Protein AF-0000000081004314 (afdb_homodimer)

Organism: Clitoria ternatea (NCBI:txid43366)

pLDDT: mean 88.06, std 17.36, range [24.66, 98.88]

Sequence (506 aa):
MLAVFAKAIGKPPEELRLPALGSNNSKTPEEIVEKFQFLWPDSTLYNFPHGNFMALSHAGESPIHPRTIFVLDDIFCIFMGTLANIADLRHHYGLPRQATEAMIVVEAYKTLRDRAPYPPDQVVKHLDGKFAFIIFDVTTHTLFIARDREGSVELKWGMARDGSLVCSDDPTITMEGCGKASASFPAGCIFINGSGLISFDHPLHKVQAVAHEDDNGNILSVYFQVDLYTKLPSIPRTGSAANWADAAEVQGEMLAVFAKAIGKPPEELRLPALGSNNSKTPEEIVEKFQFLWPDSTLYNFPHGNFMALSHAGESPIHPRTIFVLDDIFCIFMGTLANIADLRHHYGLPRQATEAMIVVEAYKTLRDRAPYPPDQVVKHLDGKFAFIIFDVTTHTLFIARDREGSVELKWGMARDGSLVCSDDPTITMEGCGKASASFPAGCIFINGSGLISFDHPLHKVQAVAHEDDNGNILSVYFQVDLYTKLPSIPRTGSAANWADAAEVQGE

Secondary structure (DSSP, 8-state):
-EEEE-HHHH---GGGGGGGSS---PPPHHHHHHHHHHH-TT-EEEE-GGG-EEEE--TT-BTTB-EEEEEETTEEEEEEEEETTHHHHHHHTT--TT--HHHHHHHHHHHHHHSTT--THHHHHT--EEEEEEEEETTTTEEEEEE-TT--S--EEEE-TTS-EEEES-HHHHHHHHTTSEEEPPTTEEEETTTEEEESS-TTEEEEEEEEE-TTS-EEEEEEEEEEEEEPP---TT--TTTTTGGG-----/-EEEE-HHHH---GGGGGGGSS---PPPHHHHHHHHHHH-TT-EEEE-GGG-EEEE--TT-BTTB-EEEEEETTEEEEEEEEETTHHHHHHHHT--TT--HHHHHHHHHHHHHHSTT--THHHHHT--EEEEEEEEETTTTEEEEEE-TT--S--EEEE-TTS-EEEES-HHHHHHHHTTSEEEPPTTEEEETTTEEEESS-TTEEEEEEEEE-TTS-EEEEEEEEEEEEEPP---TT--TTHHHHTT-----

InterPro domains:
  IPR024286 Domain of unknown function DUF3700 [PF12481] (2-226)
  IPR024286 Domain of unknown function DUF3700 [SM01172] (2-226)
  IPR029055 Nucleophile aminohydrolases, N-terminal [G3DSA:3.60.20.10] (52-199)
  IPR029055 Nucleophile aminohydrolases, N-terminal [SSF56235] (56-177)
  IPR044828 Stem-specific protein TSJT1-like [PTHR45952] (1-245)

Foldseek 3Di:
DKWKFACVLQVDDPLLCQLCVVPWLAAAPVVLVVVVCVVAVPKDKADAPPGTIDIDHCPPADPQWHWDWDDDPQKIKIKTGAFPCVVVLCVVLVHDPPQGPRNSLVSLVVCCLVVPDDDPLVSCLPTHGAIWMWIARRVVSKIKIAGAQVNNQWKKWFAGPNGIIMMDSDVVSCCNNGNQSMDTDDHQWMQMSQAGIAHSVQRQWDKDKDFDADPVGRTRHIDIGTDPPDGHDPDPSPDTSPPSRPVPPPDPD/DKWKFACVLQVDDPVLCQLPVVPWLAAAPVVLVVVVCVVAVPKDKADAPPGTIDIDHCPPADPQWHWDWDDDPQKIKIKTGAFPCVVVLCVVLVHDPPDGPRNSLVSLVVCCLPVPDDDPLVSCLPTHGAIWMWIARRVVSKIKIAGAQVNNQWKKWFAGPNGIIMMDSDVVSCCNNGPQSMDTDDHQWMQMSQAGIAHNVQRQWDKDKDFDADPVRNTRHIDIGTDPPDGHDPDPSPDTSPPSNPPPPPDPD

Nearest PDB structures (foldseek):
  1ct9-assembly1_D  TM=7.096E-01  e=5.314E-09  Escherichia coli
  1ct9-assembly2_C  TM=7.057E-01  e=5.975E-09  Escherichia coli
  1ct9-assembly1_A  TM=6.936E-01  e=3.264E-08  Escherichia coli
  8sue-assembly1_B  TM=6.804E-01  e=6.589E-08  Homo sapiens
  6gq3-assembly2_B  TM=6.074E-01  e=1.817E-08  Homo sapiens

Structure (mmCIF, N/CA/C/O backbone):
data_AF-0000000081004314-model_v1
#
loop_
_entity.id
_entity.type
_entity.pdbx_description
1 polymer 'DUF3700 domain-containing protein'
#
loop_
_atom_site.group_PDB
_atom_site.id
_atom_site.type_symbol
_atom_site.label_atom_id
_atom_site.label_alt_id
_atom_site.label_comp_id
_atom_site.label_asym_id
_atom_site.label_entity_id
_atom_site.label_seq_id
_atom_site.pdbx_PDB_ins_code
_atom_site.Cartn_x
_atom_site.Cartn_y
_atom_site.Cartn_z
_atom_site.occupancy
_atom_site.B_iso_or_equiv
_atom_site.auth_seq_id
_atom_site.auth_comp_id
_atom_site.auth_asym_id
_atom_site.auth_atom_id
_atom_site.pdbx_PDB_model_num
ATOM 1 N N . MET A 1 1 ? -8.664 7.203 8.445 1 97.69 1 MET A N 1
ATOM 2 C CA . MET A 1 1 ? -7.238 7.066 8.141 1 97.69 1 MET A CA 1
ATOM 3 C C . MET A 1 1 ? -6.395 7.27 9.398 1 97.69 1 MET A C 1
ATOM 5 O O . MET A 1 1 ? -6.809 7.973 10.32 1 97.69 1 MET A O 1
ATOM 9 N N . LEU A 1 2 ? -5.309 6.629 9.453 1 98.69 2 LEU A N 1
ATOM 10 C CA . LEU A 1 2 ? -4.297 6.785 10.492 1 98.69 2 LEU A CA 1
ATOM 11 C C . LEU A 1 2 ? -2.896 6.832 9.891 1 98.69 2 LEU A C 1
ATOM 13 O O . LEU A 1 2 ? -2.58 6.055 8.992 1 98.69 2 LEU A O 1
ATOM 17 N N . ALA A 1 3 ? -2.146 7.723 10.352 1 98.88 3 ALA A N 1
ATOM 18 C CA . ALA A 1 3 ? -0.729 7.773 10.008 1 98.88 3 ALA A CA 1
ATOM 19 C C . ALA A 1 3 ? 0.129 8.031 11.242 1 98.88 3 ALA A C 1
ATOM 21 O O . ALA A 1 3 ? -0.197 8.891 12.062 1 98.88 3 ALA A O 1
ATOM 22 N N . VAL A 1 4 ? 1.144 7.301 11.406 1 98.88 4 VAL A N 1
ATOM 23 C CA . VAL A 1 4 ? 2.082 7.473 12.508 1 98.88 4 VAL A CA 1
ATOM 24 C C . VAL A 1 4 ? 3.514 7.438 11.977 1 98.88 4 VAL A C 1
ATOM 26 O O . VAL A 1 4 ? 3.908 6.492 11.297 1 98.88 4 VAL A O 1
ATOM 29 N N . PHE A 1 5 ? 4.215 8.414 12.312 1 98.88 5 PHE A N 1
ATOM 30 C CA . PHE A 1 5 ? 5.602 8.508 11.875 1 98.88 5 PHE A CA 1
ATOM 31 C C . PHE A 1 5 ? 6.52 8.781 13.062 1 98.88 5 PHE A C 1
ATOM 33 O O . PHE A 1 5 ? 6.242 9.656 13.883 1 98.88 5 PHE A O 1
ATOM 40 N N . ALA A 1 6 ? 7.559 8.062 13.094 1 98.56 6 ALA A N 1
ATOM 41 C CA . ALA A 1 6 ? 8.547 8.266 14.148 1 98.56 6 ALA A CA 1
ATOM 42 C C . ALA A 1 6 ? 9.008 9.719 14.195 1 98.56 6 ALA A C 1
ATOM 44 O O . ALA A 1 6 ? 9.008 10.414 13.18 1 98.56 6 ALA A O 1
ATOM 45 N N . LYS A 1 7 ? 9.453 10.094 15.375 1 97.69 7 LYS A N 1
ATOM 46 C CA . LYS A 1 7 ? 9.812 11.484 15.609 1 97.69 7 LYS A CA 1
ATOM 47 C C . LYS A 1 7 ? 10.852 11.961 14.594 1 97.69 7 LYS A C 1
ATOM 49 O O . LYS A 1 7 ? 10.781 13.086 14.102 1 97.69 7 LYS A O 1
ATOM 54 N N . ALA A 1 8 ? 11.766 11.164 14.234 1 97.06 8 ALA A N 1
ATOM 55 C CA . ALA A 1 8 ? 12.844 11.508 13.32 1 97.06 8 ALA A CA 1
ATOM 56 C C . ALA A 1 8 ? 12.305 11.789 11.914 1 97.06 8 ALA A C 1
ATOM 58 O O . ALA A 1 8 ? 12.883 12.586 11.172 1 97.06 8 ALA A O 1
ATOM 59 N N . ILE A 1 9 ? 11.219 11.164 11.562 1 97.81 9 ILE A N 1
ATOM 60 C CA . ILE A 1 9 ? 10.641 11.312 10.227 1 97.81 9 ILE A CA 1
ATOM 61 C C . ILE A 1 9 ? 9.484 12.305 10.273 1 97.81 9 ILE A C 1
ATOM 63 O O . ILE A 1 9 ? 9.414 13.219 9.453 1 97.81 9 ILE A O 1
ATOM 67 N N . GLY A 1 10 ? 8.625 12.109 11.242 1 98.06 10 GLY A N 1
ATOM 68 C CA . GLY A 1 10 ? 7.441 12.953 11.344 1 98.06 10 GLY A CA 1
ATOM 69 C C . GLY A 1 10 ? 7.758 14.391 11.695 1 98.06 10 GLY A C 1
ATOM 70 O O . GLY A 1 10 ? 7.07 15.312 11.242 1 98.06 10 GLY A O 1
ATOM 71 N N . LYS A 1 11 ? 8.734 14.602 12.594 1 97.56 11 LYS A N 1
ATOM 72 C CA . LYS A 1 11 ? 9.18 15.914 13.05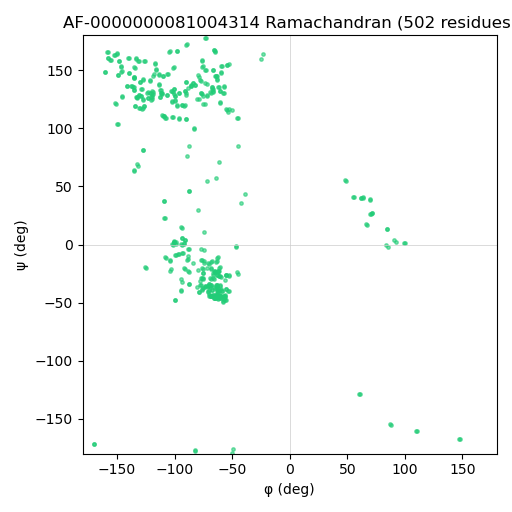5 1 97.56 11 LYS A CA 1
ATOM 73 C C . LYS A 1 11 ? 7.992 16.781 13.453 1 97.56 11 LYS A C 1
ATOM 75 O O . LYS A 1 11 ? 7.84 17.906 12.953 1 97.56 11 LYS A O 1
ATOM 80 N N . PRO A 1 12 ? 7.184 16.281 14.32 1 97.19 12 PRO A N 1
ATOM 81 C CA . PRO A 1 12 ? 6.027 17.062 14.742 1 97.19 12 PRO A CA 1
ATOM 82 C C . PRO A 1 12 ? 6.422 18.406 15.383 1 97.19 12 PRO A C 1
ATOM 84 O O . PRO A 1 12 ? 7.488 18.5 15.992 1 97.19 12 PRO A O 1
ATOM 87 N N . PRO A 1 13 ? 5.562 19.469 15.211 1 95.69 13 PRO A N 1
ATOM 88 C CA . PRO A 1 13 ? 5.816 20.688 15.969 1 95.69 13 PRO A CA 1
ATOM 89 C C . PRO A 1 13 ? 5.844 20.453 17.484 1 95.69 13 PRO A C 1
ATOM 91 O O . PRO A 1 13 ? 4.93 19.828 18.031 1 95.69 13 PRO A O 1
ATOM 94 N N . GLU A 1 14 ? 6.746 21 18.125 1 94.19 14 GLU A N 1
ATOM 95 C CA . GLU A 1 14 ? 6.934 20.781 19.547 1 94.19 14 GLU A CA 1
ATOM 96 C C . GLU A 1 14 ? 5.77 21.344 20.344 1 94.19 14 GLU A C 1
ATOM 98 O O . GLU A 1 14 ? 5.469 20.875 21.453 1 94.19 14 GLU A O 1
ATOM 103 N N . GLU A 1 15 ? 5.152 22.297 19.797 1 94.62 15 GLU A N 1
ATOM 104 C CA . GLU A 1 15 ? 4.043 22.953 20.469 1 94.62 15 GLU A CA 1
ATOM 105 C C . GLU A 1 15 ? 2.9 21.984 20.75 1 94.62 15 GLU A C 1
ATOM 107 O O . GLU A 1 15 ? 2.084 22.219 21.641 1 94.62 15 GLU A O 1
ATOM 112 N N . LEU A 1 16 ? 2.861 20.906 19.984 1 94.62 16 LEU A N 1
ATOM 113 C CA . LEU A 1 16 ? 1.811 19.906 20.172 1 94.62 16 LEU A CA 1
ATOM 114 C C . LEU A 1 16 ? 1.908 19.281 21.562 1 94.62 16 LEU A C 1
ATOM 116 O O . LEU A 1 16 ? 0.913 18.781 22.094 1 94.62 16 LEU A O 1
ATOM 120 N N . ARG A 1 17 ? 3.004 19.297 22.172 1 92.94 17 ARG A N 1
ATOM 121 C CA . ARG A 1 17 ? 3.242 18.609 23.453 1 92.94 17 ARG A CA 1
ATOM 122 C C . ARG A 1 17 ? 2.893 19.5 24.625 1 92.94 17 ARG A C 1
ATOM 124 O O . ARG A 1 17 ? 2.822 19.047 25.766 1 92.94 17 ARG A O 1
ATOM 131 N N . LEU A 1 18 ? 2.689 20.719 24.453 1 89.31 18 LEU A N 1
ATOM 132 C CA . LEU A 1 18 ? 2.576 21.719 25.5 1 89.31 18 LEU A CA 1
ATOM 133 C C . LEU A 1 18 ? 1.47 21.359 26.484 1 89.31 18 LEU A C 1
ATOM 135 O O . LEU A 1 18 ? 1.68 21.391 27.703 1 89.31 18 LEU A O 1
ATOM 139 N N . PRO A 1 19 ? 0.387 20.953 25.969 1 89.44 19 PRO A N 1
ATOM 140 C CA . PRO A 1 19 ? -0.683 20.625 26.922 1 89.44 19 PRO A CA 1
ATOM 141 C C . PRO A 1 19 ? -0.386 19.375 27.734 1 89.44 19 PRO A C 1
ATOM 143 O O . PRO A 1 19 ? -1.015 19.141 28.781 1 89.44 19 PRO A O 1
ATOM 146 N N . ALA A 1 20 ? 0.512 18.609 27.297 1 88 20 ALA A N 1
ATOM 147 C CA . ALA A 1 20 ? 0.774 17.312 27.922 1 88 20 ALA A CA 1
ATOM 148 C C . ALA A 1 20 ? 1.987 17.391 28.844 1 88 20 ALA A C 1
ATOM 150 O O . ALA A 1 20 ? 2.412 16.391 29.422 1 88 20 ALA A O 1
ATOM 151 N N . LEU A 1 21 ? 2.639 18.469 29.047 1 81.56 21 LEU A N 1
ATOM 152 C CA . LEU A 1 21 ? 3.846 18.625 29.844 1 81.56 21 LEU A CA 1
ATOM 153 C C . LEU A 1 21 ? 3.582 18.25 31.297 1 81.56 21 LEU A C 1
ATOM 155 O O . LEU A 1 21 ? 4.465 17.719 31.984 1 81.56 21 LEU A O 1
ATOM 159 N N . GLY A 1 22 ? 2.436 18.359 31.781 1 74.94 22 GLY A N 1
ATOM 160 C CA . GLY A 1 22 ? 2.158 18.016 33.156 1 74.94 22 GLY A CA 1
ATOM 161 C C . GLY A 1 22 ? 1.649 16.594 33.344 1 74.94 22 GLY A C 1
ATOM 162 O O . GLY A 1 22 ? 1.821 16 34.406 1 74.94 22 GLY A O 1
ATOM 163 N N . SER A 1 23 ? 1 16.031 32.469 1 77 23 SER A N 1
ATOM 164 C CA . SER A 1 23 ? 0.418 14.695 32.5 1 77 23 SER A CA 1
ATOM 165 C C . SER A 1 23 ? 0.343 14.086 31.109 1 77 23 SER A C 1
ATOM 167 O O . SER A 1 23 ? -0.5 14.484 30.312 1 77 23 SER A O 1
ATOM 169 N N . ASN A 1 24 ? 1.273 13.203 30.938 1 76.94 24 ASN A N 1
ATOM 170 C CA . ASN A 1 24 ? 1.283 12.586 29.609 1 76.94 24 ASN A CA 1
ATOM 171 C C . ASN A 1 24 ? 0.534 11.258 29.609 1 76.94 24 ASN A C 1
ATOM 173 O O . ASN A 1 24 ? 1.008 10.273 30.172 1 76.94 24 ASN A O 1
ATOM 177 N N . ASN A 1 25 ? -0.575 11.242 29.016 1 88.38 25 ASN A N 1
ATOM 178 C CA . ASN A 1 25 ? -1.392 10.039 28.906 1 88.38 25 ASN A CA 1
ATOM 179 C C . ASN A 1 25 ? -1.414 9.492 27.484 1 88.38 25 ASN A C 1
ATOM 181 O O . ASN A 1 25 ? -2.32 8.742 27.109 1 88.38 25 ASN A O 1
ATOM 185 N N . SER A 1 26 ? -0.395 9.875 26.781 1 93.31 26 SER A N 1
ATOM 186 C CA . SER A 1 26 ? -0.31 9.406 25.406 1 93.31 26 SER A CA 1
ATOM 187 C C . SER A 1 26 ? 0.067 7.93 25.344 1 93.31 26 SER A C 1
ATOM 189 O O . SER A 1 26 ? 0.735 7.418 26.25 1 93.31 26 SER A O 1
ATOM 191 N N . LYS A 1 27 ? -0.383 7.285 24.344 1 97.44 27 LYS A N 1
ATOM 192 C CA . LYS A 1 27 ? -0.091 5.875 24.125 1 97.44 27 LYS A CA 1
ATOM 193 C C . LYS A 1 27 ? 1.064 5.707 23.141 1 97.44 27 LYS A C 1
ATOM 195 O O . LYS A 1 27 ? 1.511 6.68 22.516 1 97.44 27 LYS A O 1
ATOM 200 N N . THR A 1 28 ? 1.546 4.488 23.125 1 97.62 28 THR A N 1
ATOM 201 C CA . THR A 1 28 ? 2.592 4.176 22.156 1 97.62 28 THR A CA 1
ATOM 202 C C . THR A 1 28 ? 2.004 4.012 20.766 1 97.62 28 THR A C 1
ATOM 204 O O . THR A 1 28 ? 0.808 3.758 20.609 1 97.62 28 THR A O 1
ATOM 207 N N . PRO A 1 29 ? 2.834 4.172 19.734 1 98.12 29 PRO A N 1
ATOM 208 C CA . PRO A 1 29 ? 2.354 3.936 18.359 1 98.12 29 PRO A CA 1
ATOM 209 C C . PRO A 1 29 ? 1.693 2.57 18.203 1 98.12 29 PRO A C 1
ATOM 211 O O . PRO A 1 29 ? 0.667 2.453 17.531 1 98.12 29 PRO A O 1
ATOM 214 N N . GLU A 1 30 ? 2.248 1.557 18.812 1 97.12 30 GLU A N 1
ATOM 215 C CA . GLU A 1 30 ? 1.708 0.203 18.734 1 97.12 30 GLU A CA 1
ATOM 216 C C . GLU A 1 30 ? 0.313 0.127 19.344 1 97.12 30 GLU A C 1
ATOM 218 O O . GLU A 1 30 ? -0.584 -0.505 18.781 1 97.12 30 GLU A O 1
ATOM 223 N N . GLU A 1 31 ? 0.199 0.75 20.438 1 98.06 31 GLU A N 1
ATOM 224 C CA . GLU A 1 31 ? -1.105 0.771 21.094 1 98.06 31 GLU A CA 1
ATOM 225 C C . GLU A 1 31 ? -2.133 1.526 20.25 1 98.06 31 GLU A C 1
ATOM 227 O O . GLU A 1 31 ? -3.305 1.148 20.203 1 98.06 31 GLU A O 1
ATOM 232 N N . ILE A 1 32 ? -1.694 2.566 19.625 1 98.44 32 ILE A N 1
ATOM 233 C CA . ILE A 1 32 ? -2.584 3.408 18.828 1 98.44 32 ILE A CA 1
ATOM 234 C C . ILE A 1 32 ? -3.078 2.633 17.609 1 98.44 32 ILE A C 1
ATOM 236 O O . ILE A 1 32 ? -4.273 2.635 17.312 1 98.44 32 ILE A O 1
ATOM 240 N N . VAL A 1 33 ? -2.189 1.948 16.969 1 98.12 33 VAL A N 1
ATOM 241 C CA . VAL A 1 33 ? -2.59 1.202 15.781 1 98.12 33 VAL A CA 1
ATOM 242 C C . VAL A 1 33 ? -3.459 0.013 16.188 1 98.12 33 VAL A C 1
ATOM 244 O O . VAL A 1 33 ? -4.391 -0.356 15.469 1 98.12 33 VAL A O 1
ATOM 247 N N . GLU A 1 34 ? -3.189 -0.562 17.297 1 97.19 34 GLU A N 1
ATOM 248 C CA . GLU A 1 34 ? -4.031 -1.646 17.797 1 97.19 34 GLU A CA 1
ATOM 249 C C . GLU A 1 34 ? -5.465 -1.171 18.031 1 97.19 34 GLU A C 1
ATOM 251 O O . GLU A 1 34 ? -6.418 -1.873 17.688 1 97.19 34 GLU A O 1
ATOM 256 N N . LYS A 1 35 ? -5.551 -0.093 18.625 1 97.19 35 LYS A N 1
ATOM 257 C CA . LYS A 1 35 ? -6.875 0.482 18.844 1 97.19 35 LYS A CA 1
ATOM 258 C C . LYS A 1 35 ? -7.578 0.762 17.531 1 97.19 35 LYS A C 1
ATOM 260 O O . LYS A 1 35 ? -8.773 0.487 17.375 1 97.19 35 LYS A O 1
ATOM 265 N N . PHE A 1 36 ? -6.883 1.33 16.578 1 97.81 36 PHE A N 1
ATOM 266 C CA . PHE A 1 36 ? -7.438 1.619 15.258 1 97.81 36 PHE A CA 1
ATOM 267 C C . PHE A 1 36 ? -7.961 0.347 14.602 1 97.81 36 PHE A C 1
ATOM 269 O O . PHE A 1 36 ? -9.078 0.323 14.086 1 97.81 36 PHE A O 1
ATOM 276 N N . GLN A 1 37 ? -7.18 -0.677 14.648 1 96.75 37 GLN A N 1
ATOM 277 C CA . GLN A 1 37 ? -7.551 -1.942 14.023 1 96.75 37 GLN A CA 1
ATOM 278 C C . GLN A 1 37 ? -8.703 -2.607 14.766 1 96.75 37 GLN A C 1
ATOM 280 O O . GLN A 1 37 ? -9.484 -3.357 14.18 1 96.75 37 GLN A O 1
ATOM 285 N N . PHE A 1 38 ? -8.766 -2.344 16.031 1 95.88 38 PHE A N 1
ATOM 286 C CA . PHE A 1 38 ? -9.891 -2.846 16.812 1 95.88 38 PHE A CA 1
ATOM 287 C C . PHE A 1 38 ? -11.188 -2.186 16.359 1 95.88 38 PHE A C 1
ATOM 289 O O . PHE A 1 38 ? -12.203 -2.861 16.188 1 95.88 38 PHE A O 1
ATOM 296 N N . LEU A 1 39 ? -11.148 -0.934 16.203 1 95.5 39 LEU A N 1
ATOM 297 C CA . LEU A 1 39 ? -12.328 -0.177 15.805 1 95.5 39 LEU A CA 1
ATOM 298 C C . LEU A 1 39 ? -12.688 -0.461 14.352 1 95.5 39 LEU A C 1
ATOM 300 O O . LEU A 1 39 ? -13.867 -0.486 13.992 1 95.5 39 LEU A O 1
ATOM 304 N N . TRP A 1 40 ? -11.617 -0.645 13.562 1 96.06 40 TRP A N 1
ATOM 305 C CA . TRP A 1 40 ? -11.805 -0.864 12.133 1 96.06 40 TRP A CA 1
ATOM 306 C C . TRP A 1 40 ? -11.078 -2.127 11.672 1 96.06 40 TRP A C 1
ATOM 308 O O . TRP A 1 40 ? -10.055 -2.051 10.984 1 96.06 40 TRP A O 1
ATOM 318 N N . PRO A 1 41 ? -11.672 -3.234 11.875 1 95.19 41 PRO A N 1
ATOM 319 C CA . PRO A 1 41 ? -10.984 -4.504 11.633 1 95.19 41 PRO A CA 1
ATOM 320 C C . PRO A 1 41 ? -10.719 -4.758 10.148 1 95.19 41 PRO A C 1
ATOM 322 O O . PRO A 1 41 ? -9.836 -5.543 9.805 1 95.19 41 PRO A O 1
ATOM 325 N N . ASP A 1 42 ? -11.438 -4.117 9.266 1 95.69 42 ASP A N 1
ATOM 326 C CA . ASP A 1 42 ? -11.266 -4.355 7.832 1 95.69 42 ASP A CA 1
ATOM 327 C C . ASP A 1 42 ? -10.289 -3.359 7.219 1 95.69 42 ASP A C 1
ATOM 329 O O . ASP A 1 42 ? -10.188 -3.25 5.996 1 95.69 42 ASP A O 1
ATOM 333 N N . SER A 1 43 ? -9.531 -2.654 8.047 1 97.38 43 SER A N 1
ATOM 334 C CA . SER A 1 43 ? -8.586 -1.651 7.555 1 97.38 43 SER A CA 1
ATOM 335 C C . SER A 1 43 ? -7.348 -2.303 6.953 1 97.38 43 SER A C 1
ATOM 337 O O . SER A 1 43 ? -7.047 -3.463 7.242 1 97.38 43 SER A O 1
ATOM 339 N N . THR A 1 44 ? -6.758 -1.631 6.078 1 98.31 44 THR A N 1
ATOM 340 C CA . THR A 1 44 ? -5.461 -2.012 5.531 1 98.31 44 THR A CA 1
ATOM 341 C C . THR A 1 44 ? -4.344 -1.197 6.18 1 98.31 44 THR A C 1
ATOM 343 O O . THR A 1 44 ? -4.469 0.019 6.34 1 98.31 44 THR A O 1
ATOM 346 N N . LEU A 1 45 ? -3.297 -1.87 6.574 1 98.5 45 LEU A N 1
ATOM 347 C CA . LEU A 1 45 ? -2.152 -1.229 7.211 1 98.5 45 LEU A CA 1
ATOM 348 C C . LEU A 1 45 ? -0.925 -1.283 6.309 1 98.5 45 LEU A C 1
ATOM 350 O O . LEU A 1 45 ? -0.603 -2.338 5.754 1 98.5 45 LEU A O 1
ATOM 354 N N . TYR A 1 46 ? -0.294 -0.162 6.137 1 98.69 46 TYR A N 1
ATOM 355 C CA . TYR A 1 46 ? 0.939 -0.011 5.371 1 98.69 46 TYR A CA 1
ATOM 356 C C . TYR A 1 46 ? 2.121 0.264 6.289 1 98.69 46 TYR A C 1
ATOM 358 O O . TYR A 1 46 ? 2.266 1.372 6.812 1 98.69 46 TYR A O 1
ATOM 366 N N . ASN A 1 47 ? 2.998 -0.667 6.406 1 98.44 47 ASN A N 1
ATOM 367 C CA . ASN A 1 47 ? 4.133 -0.535 7.312 1 98.44 47 ASN A CA 1
ATOM 368 C C . ASN A 1 47 ? 5.414 -0.185 6.555 1 98.44 47 ASN A C 1
ATOM 370 O O . ASN A 1 47 ? 5.824 -0.913 5.648 1 98.44 47 ASN A O 1
ATOM 374 N N . PHE A 1 48 ? 5.977 0.861 6.926 1 98.25 48 PHE A N 1
ATOM 375 C CA . PHE A 1 48 ? 7.234 1.324 6.359 1 98.25 48 PHE A CA 1
ATOM 376 C C . PHE A 1 48 ? 8.391 1.061 7.316 1 98.25 48 PHE A C 1
ATOM 378 O O . PHE A 1 48 ? 8.172 0.714 8.477 1 98.25 48 PHE A O 1
ATOM 385 N N . PRO A 1 49 ? 9.586 1.176 6.805 1 95.12 49 PRO A N 1
ATOM 386 C CA . PRO A 1 49 ? 10.727 1.003 7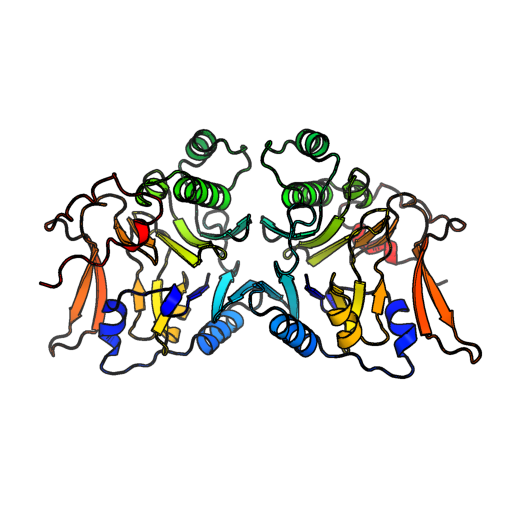.711 1 95.12 49 PRO A CA 1
ATOM 387 C C . PRO A 1 49 ? 10.727 2.014 8.852 1 95.12 49 PRO A C 1
ATOM 389 O O . PRO A 1 49 ? 10.102 3.072 8.75 1 95.12 49 PRO A O 1
ATOM 392 N N . HIS A 1 50 ? 11.344 1.625 9.961 1 93.31 50 HIS A N 1
ATOM 393 C CA . HIS A 1 50 ? 11.656 2.486 11.094 1 93.31 50 HIS A CA 1
ATOM 394 C C . HIS A 1 50 ? 10.398 2.855 11.867 1 93.31 50 HIS A C 1
ATOM 396 O O . HIS A 1 50 ? 10.273 3.979 12.367 1 93.31 50 HIS A O 1
ATOM 402 N N . GLY A 1 51 ? 9.445 2.047 11.812 1 94.06 51 GLY A N 1
ATOM 403 C CA . GLY A 1 51 ? 8.289 2.188 12.68 1 94.06 51 GLY A CA 1
ATOM 404 C C . GLY A 1 51 ? 7.25 3.15 12.133 1 94.06 51 GLY A C 1
ATOM 405 O O . GLY A 1 51 ? 6.367 3.6 12.867 1 94.06 51 GLY A O 1
ATOM 406 N N . ASN A 1 52 ? 7.328 3.527 10.906 1 98.19 52 ASN A N 1
ATOM 407 C CA . ASN A 1 52 ? 6.348 4.395 10.266 1 98.19 52 ASN A CA 1
ATOM 408 C C . ASN A 1 52 ? 5.227 3.592 9.609 1 98.19 52 ASN A C 1
ATOM 410 O O . ASN A 1 52 ? 5.477 2.533 9.031 1 98.19 52 ASN A O 1
ATOM 414 N N . PHE A 1 53 ? 4.004 4.086 9.742 1 98.56 53 PHE A N 1
ATOM 415 C CA . PHE A 1 53 ? 2.939 3.35 9.07 1 98.56 53 PHE A CA 1
ATOM 416 C C . PHE A 1 53 ? 1.754 4.262 8.773 1 98.56 53 PHE A C 1
ATOM 418 O O . PHE A 1 53 ? 1.626 5.336 9.367 1 98.56 53 PHE A O 1
ATOM 425 N N . MET A 1 54 ? 0.98 3.896 7.867 1 98.81 54 MET A N 1
ATOM 426 C CA . MET A 1 54 ? -0.321 4.457 7.512 1 98.81 54 MET A CA 1
ATOM 427 C C . MET A 1 54 ? -1.396 3.375 7.504 1 98.81 54 MET A C 1
ATOM 429 O O . MET A 1 54 ? -1.088 2.188 7.383 1 98.81 54 MET A O 1
ATOM 433 N N . ALA A 1 55 ? -2.59 3.793 7.652 1 98.69 55 ALA A N 1
ATOM 434 C CA . ALA A 1 55 ? -3.709 2.854 7.617 1 98.69 55 ALA A CA 1
ATOM 435 C C . ALA A 1 55 ? -4.965 3.516 7.059 1 98.69 55 ALA A C 1
ATOM 437 O O . ALA A 1 55 ? -5.191 4.711 7.273 1 98.69 55 ALA A O 1
ATOM 438 N N . LEU A 1 56 ? -5.73 2.717 6.363 1 98.44 56 LEU A N 1
ATOM 439 C CA . LEU A 1 56 ? -6.969 3.229 5.781 1 98.44 56 LEU A CA 1
ATOM 440 C C . LEU A 1 56 ? -8.133 2.281 6.059 1 98.44 56 LEU A C 1
ATOM 442 O O . LEU A 1 56 ? -8.016 1.072 5.844 1 98.44 56 LEU A O 1
ATOM 446 N N . SER A 1 57 ? -9.164 2.793 6.605 1 97.38 57 SER A N 1
ATOM 447 C CA . SER A 1 57 ? -10.461 2.139 6.707 1 97.38 57 SER A CA 1
ATOM 448 C C . SER A 1 57 ? -11.492 2.814 5.812 1 97.38 57 SER A C 1
ATOM 450 O O . SER A 1 57 ? -11.5 4.039 5.684 1 97.38 57 SER A O 1
ATOM 452 N N . HIS A 1 58 ? -12.367 2.027 5.262 1 96.25 58 HIS A N 1
ATOM 453 C CA . HIS A 1 58 ? -13.43 2.59 4.43 1 96.25 58 HIS A CA 1
ATOM 454 C C . HIS A 1 58 ? -14.695 2.844 5.242 1 96.25 58 HIS A C 1
ATOM 456 O O . HIS A 1 58 ? -15.742 3.172 4.68 1 96.25 58 HIS A O 1
ATOM 462 N N . ALA A 1 59 ? -14.531 2.627 6.469 1 92.69 59 ALA A N 1
ATOM 463 C CA . ALA A 1 59 ? -15.672 2.938 7.328 1 92.69 59 ALA A CA 1
ATOM 464 C C . ALA A 1 59 ? -16.094 4.398 7.176 1 92.69 59 ALA A C 1
ATOM 466 O O . ALA A 1 59 ? -15.242 5.297 7.215 1 92.69 59 ALA A O 1
ATOM 467 N N . GLY A 1 60 ? -17.359 4.672 6.965 1 89.44 60 GLY A N 1
ATOM 468 C CA . GLY A 1 60 ? -17.891 6.023 6.84 1 89.44 60 GLY A CA 1
ATOM 469 C C . GLY A 1 60 ? -17.75 6.586 5.438 1 89.44 60 GLY A C 1
ATOM 470 O O . GLY A 1 60 ? -18.141 7.73 5.184 1 89.44 60 GLY A O 1
ATOM 471 N N . GLU A 1 61 ? -17.188 5.82 4.594 1 92.81 61 GLU A N 1
ATOM 472 C CA . GLU A 1 61 ? -17.047 6.254 3.207 1 92.81 61 GLU A CA 1
ATOM 473 C C . GLU A 1 61 ? -18.406 6.453 2.549 1 92.81 61 GLU A C 1
ATOM 475 O O . GLU A 1 61 ? -19.359 5.711 2.828 1 92.81 61 GLU A O 1
ATOM 480 N N . SER A 1 62 ? -18.516 7.441 1.746 1 90.06 62 SER A N 1
ATOM 481 C CA . SER A 1 62 ? -19.703 7.746 0.941 1 90.06 62 SER A CA 1
ATOM 482 C C . SER A 1 62 ? -19.312 8.445 -0.358 1 90.06 62 SER A C 1
ATOM 484 O O . SER A 1 62 ? -18.156 8.852 -0.533 1 90.06 62 SER A O 1
ATOM 486 N N . PRO A 1 63 ? -20.234 8.477 -1.275 1 87.31 63 PRO A N 1
ATOM 487 C CA . PRO A 1 63 ? -19.922 9.164 -2.531 1 87.31 63 PRO A CA 1
ATOM 488 C C . PRO A 1 63 ? -19.469 10.602 -2.318 1 87.31 63 PRO A C 1
ATOM 490 O O . PRO A 1 63 ? -18.672 11.125 -3.107 1 87.31 63 PRO A O 1
ATOM 493 N N . ILE A 1 64 ? -19.875 11.25 -1.24 1 87.5 64 ILE A N 1
ATOM 494 C CA . ILE A 1 64 ? -19.516 12.641 -1 1 87.5 64 ILE A CA 1
ATOM 495 C C . ILE A 1 64 ? -18.312 12.711 -0.068 1 87.5 64 ILE A C 1
ATOM 497 O O . ILE A 1 64 ? -17.75 13.781 0.148 1 87.5 64 ILE A O 1
ATOM 501 N N . HIS A 1 65 ? -17.984 11.578 0.437 1 92.31 65 HIS A N 1
ATOM 502 C CA . HIS A 1 65 ? -16.797 11.492 1.29 1 92.31 65 HIS A CA 1
ATOM 503 C C . HIS A 1 65 ? -15.953 10.273 0.936 1 92.31 65 HIS A C 1
ATOM 505 O O . HIS A 1 65 ? -15.789 9.367 1.755 1 92.31 65 HIS A O 1
ATOM 511 N N . PRO A 1 66 ? -15.484 10.359 -0.252 1 95.56 66 PRO A N 1
ATOM 512 C CA . PRO A 1 66 ? -14.68 9.211 -0.675 1 95.56 66 PRO A CA 1
ATOM 513 C C . PRO A 1 66 ? -13.375 9.078 0.112 1 95.56 66 PRO A C 1
ATOM 515 O O . PRO A 1 66 ? -12.859 10.078 0.619 1 95.56 66 PRO A O 1
ATOM 518 N N . ARG A 1 67 ? -12.875 7.91 0.285 1 97.38 67 ARG A N 1
ATOM 519 C CA . ARG A 1 67 ? -11.609 7.547 0.914 1 97.38 67 ARG A CA 1
ATOM 520 C C . ARG A 1 67 ? -10.773 6.676 -0.012 1 97.38 67 ARG A C 1
ATO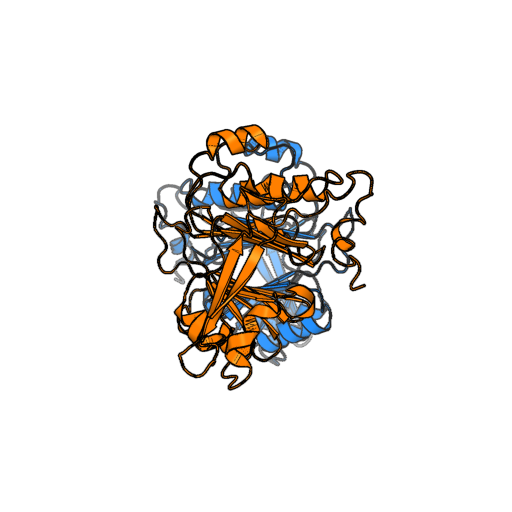M 522 O O . ARG A 1 67 ? -11.188 5.582 -0.397 1 97.38 67 ARG A O 1
ATOM 529 N N . THR A 1 68 ? -9.617 7.176 -0.355 1 96.69 68 THR A N 1
ATOM 530 C CA . THR A 1 68 ? -8.891 6.48 -1.406 1 96.69 68 THR A CA 1
ATOM 531 C C . THR A 1 68 ? -7.418 6.324 -1.03 1 96.69 68 THR A C 1
ATOM 533 O O . THR A 1 68 ? -6.844 7.191 -0.368 1 96.69 68 THR A O 1
ATOM 536 N N . ILE A 1 69 ? -6.844 5.188 -1.421 1 97.94 69 ILE A N 1
ATOM 537 C CA . ILE A 1 69 ? -5.406 4.957 -1.374 1 97.94 69 ILE A CA 1
ATOM 538 C C . ILE A 1 69 ? -4.848 4.883 -2.793 1 97.94 69 ILE A C 1
ATOM 540 O O . ILE A 1 69 ? -5.48 4.316 -3.688 1 97.94 69 ILE A O 1
ATOM 544 N N . PHE A 1 70 ? -3.846 5.602 -3.021 1 98.56 70 PHE A N 1
ATOM 545 C CA . PHE A 1 70 ? -3.109 5.531 -4.281 1 98.56 70 PHE A CA 1
ATOM 546 C C . PHE A 1 70 ? -1.612 5.406 -4.027 1 98.56 70 PHE A C 1
ATOM 548 O O . PHE A 1 70 ? -1.053 6.137 -3.207 1 98.56 70 PHE A O 1
ATOM 555 N N . VAL A 1 71 ? -0.966 4.402 -4.66 1 98.56 71 VAL A N 1
ATOM 556 C CA . VAL A 1 71 ? 0.473 4.215 -4.512 1 98.56 71 VAL A CA 1
ATOM 557 C C . VAL A 1 71 ? 1.124 4.102 -5.887 1 98.56 71 VAL A C 1
ATOM 559 O O . VAL A 1 71 ? 0.71 3.279 -6.711 1 98.56 71 VAL A O 1
ATOM 562 N N . LEU A 1 72 ? 2.117 4.879 -6.117 1 97 72 LEU A N 1
ATOM 563 C CA . LEU A 1 72 ? 2.928 4.879 -7.328 1 97 72 LEU A CA 1
ATOM 564 C C . LEU A 1 72 ? 4.379 5.227 -7.012 1 97 72 LEU A C 1
ATOM 566 O O . LEU A 1 72 ? 4.648 6.238 -6.363 1 97 72 LEU A O 1
ATOM 570 N N . ASP A 1 73 ? 5.32 4.395 -7.453 1 92.56 73 ASP A N 1
ATOM 571 C CA . ASP A 1 73 ? 6.746 4.656 -7.27 1 92.56 73 ASP A CA 1
ATOM 572 C C . ASP A 1 73 ? 7.078 4.883 -5.797 1 92.56 73 ASP A C 1
ATOM 574 O O . ASP A 1 73 ? 7.742 5.859 -5.445 1 92.56 73 ASP A O 1
ATOM 578 N N . ASP A 1 74 ? 6.477 4.109 -4.938 1 96.06 74 ASP A N 1
ATOM 579 C CA . ASP A 1 74 ? 6.723 4.102 -3.5 1 96.06 74 ASP A CA 1
ATOM 580 C C . ASP A 1 74 ? 6.266 5.41 -2.855 1 96.06 74 ASP A C 1
ATOM 582 O O . ASP A 1 74 ? 6.781 5.801 -1.808 1 96.06 74 ASP A O 1
ATOM 586 N N . ILE A 1 75 ? 5.457 6.102 -3.604 1 97.62 75 ILE A N 1
ATOM 587 C CA . ILE A 1 75 ? 4.758 7.246 -3.031 1 97.62 75 ILE A CA 1
ATOM 588 C C . ILE A 1 75 ? 3.342 6.836 -2.625 1 97.62 75 ILE A C 1
ATOM 590 O O . ILE A 1 75 ? 2.543 6.422 -3.469 1 97.62 75 ILE A O 1
ATOM 594 N N . PHE A 1 76 ? 3.072 6.965 -1.377 1 98.75 76 PHE A N 1
ATOM 595 C CA . PHE A 1 76 ? 1.784 6.578 -0.815 1 98.75 76 PHE A CA 1
ATOM 596 C C . PHE A 1 76 ? 0.913 7.805 -0.563 1 98.75 76 PHE A C 1
ATOM 598 O O . PHE A 1 76 ? 1.364 8.781 0.037 1 98.75 76 PHE A O 1
ATOM 605 N N . CYS A 1 77 ? -0.32 7.703 -1.018 1 98.69 77 CYS A N 1
ATOM 606 C CA . CYS A 1 77 ? -1.251 8.797 -0.768 1 98.69 77 CYS A CA 1
ATOM 607 C C . CYS A 1 77 ? -2.596 8.273 -0.284 1 98.69 77 CYS A C 1
ATOM 609 O O . CYS A 1 77 ? -3.219 7.445 -0.951 1 98.69 77 CYS A O 1
ATOM 611 N N . ILE A 1 78 ? -2.957 8.648 0.858 1 98.75 78 ILE A N 1
ATOM 612 C CA . ILE A 1 78 ? -4.344 8.508 1.286 1 98.75 78 ILE A CA 1
ATOM 613 C C . ILE A 1 78 ? -5.07 9.844 1.135 1 98.75 78 ILE A C 1
ATOM 615 O O . ILE A 1 78 ? -4.617 10.867 1.656 1 98.75 78 ILE A O 1
ATOM 619 N N . PHE A 1 79 ? -6.145 9.836 0.396 1 98.31 79 PHE A N 1
ATOM 620 C CA . PHE A 1 79 ? -6.898 11.047 0.092 1 98.31 79 PHE A CA 1
ATOM 621 C C . PHE A 1 79 ? -8.352 10.906 0.545 1 98.31 79 PHE A C 1
ATOM 623 O O . PHE A 1 79 ? -9.031 9.953 0.172 1 98.31 79 PHE A O 1
ATOM 630 N N . MET A 1 80 ? -8.797 11.859 1.345 1 97.94 80 MET A N 1
ATOM 631 C CA . MET A 1 80 ? -10.188 11.953 1.771 1 97.94 80 MET A CA 1
ATOM 632 C C . MET A 1 80 ? -10.859 13.188 1.172 1 97.94 80 MET A C 1
ATOM 634 O O . MET A 1 80 ? -10.328 14.297 1.272 1 97.94 80 MET A O 1
ATOM 638 N N . GLY A 1 81 ? -11.961 12.914 0.541 1 97.56 81 GLY A N 1
ATOM 639 C CA . GLY A 1 81 ? -12.734 14.055 0.06 1 97.56 81 GLY A CA 1
ATOM 640 C C . GLY A 1 81 ? -12.734 14.18 -1.452 1 97.56 81 GLY A C 1
ATOM 641 O O . GLY A 1 81 ? -12.586 13.18 -2.164 1 97.56 81 GLY A O 1
ATOM 642 N N . THR A 1 82 ? -13.094 15.484 -1.91 1 97.5 82 THR A N 1
ATOM 643 C CA . THR A 1 82 ? -13.281 15.719 -3.338 1 97.5 82 THR A CA 1
ATOM 644 C C . THR A 1 82 ? -12.703 17.062 -3.752 1 97.5 82 THR A C 1
ATOM 646 O O . THR A 1 82 ? -12.688 18.016 -2.957 1 97.5 82 THR A O 1
ATOM 649 N N . LEU A 1 83 ? -12.242 17.062 -4.957 1 96.88 83 LEU A N 1
ATOM 650 C CA . LEU A 1 83 ? -11.789 18.312 -5.562 1 96.88 83 LEU A CA 1
ATOM 651 C C . LEU A 1 83 ? -12.852 18.859 -6.504 1 96.88 83 LEU A C 1
ATOM 653 O O . LEU A 1 83 ? -13.32 18.172 -7.402 1 96.88 83 LEU A O 1
ATOM 657 N N . ALA A 1 84 ? -13.133 20.078 -6.34 1 96.75 84 ALA A N 1
ATOM 658 C CA . ALA A 1 84 ? -14.148 20.734 -7.164 1 96.75 84 ALA A CA 1
ATOM 659 C C . ALA A 1 84 ? -13.602 21.047 -8.555 1 96.75 84 ALA A C 1
ATOM 661 O O . ALA A 1 84 ? -14.352 21.109 -9.523 1 96.75 84 ALA A O 1
ATOM 662 N N . ASN A 1 85 ? -12.359 21.266 -8.719 1 96.69 85 ASN A N 1
ATOM 663 C CA . ASN A 1 85 ? -11.75 21.641 -9.984 1 96.69 85 ASN A CA 1
ATOM 664 C C . ASN A 1 85 ? -10.914 20.5 -10.562 1 96.69 85 ASN A C 1
ATOM 666 O O . ASN A 1 85 ? -9.844 20.734 -11.117 1 96.69 85 ASN A O 1
ATOM 670 N N . ILE A 1 86 ? -11.352 19.328 -10.414 1 96.25 86 ILE A N 1
ATOM 671 C CA . ILE A 1 86 ? -10.602 18.125 -10.781 1 96.25 86 ILE A CA 1
ATOM 672 C C . ILE A 1 86 ? -10.359 18.109 -12.289 1 96.25 86 ILE A C 1
ATOM 674 O O . ILE A 1 86 ? -9.297 17.688 -12.75 1 96.25 86 ILE A O 1
ATOM 678 N N . ALA A 1 87 ? -11.312 18.578 -13.094 1 96.25 87 ALA A N 1
ATOM 679 C CA . ALA A 1 87 ? -11.156 18.609 -14.547 1 96.25 87 ALA A CA 1
ATOM 680 C C . ALA A 1 87 ? -10 19.516 -14.953 1 96.25 87 ALA A C 1
ATOM 682 O O . ALA A 1 87 ? -9.172 19.141 -15.797 1 96.25 87 ALA A O 1
ATOM 683 N N . ASP A 1 88 ? -9.961 20.672 -14.344 1 96.12 88 ASP A N 1
ATOM 684 C CA . ASP A 1 88 ? -8.883 21.625 -14.617 1 96.12 88 ASP A CA 1
ATOM 685 C C . ASP A 1 88 ? -7.531 21.047 -14.219 1 96.12 88 ASP A C 1
ATOM 687 O O . ASP A 1 88 ? -6.539 21.219 -14.93 1 96.12 88 ASP A O 1
ATOM 691 N N . LEU A 1 89 ? -7.48 20.359 -13.148 1 95.5 89 LEU A N 1
ATOM 692 C CA . LEU A 1 89 ? -6.234 19.797 -12.641 1 95.5 89 LEU A CA 1
ATOM 693 C C . LEU A 1 89 ? -5.758 18.641 -13.531 1 95.5 89 LEU A C 1
ATOM 695 O O . LEU A 1 89 ? -4.559 18.5 -13.766 1 95.5 89 LEU A O 1
ATOM 699 N N . ARG A 1 90 ? -6.699 17.812 -13.992 1 94.81 90 ARG A N 1
ATOM 700 C CA . ARG A 1 90 ? -6.348 16.766 -14.938 1 94.81 90 ARG A CA 1
ATOM 701 C C . ARG A 1 90 ? -5.676 17.344 -16.172 1 94.81 90 ARG A C 1
ATOM 703 O O . ARG A 1 90 ? -4.645 16.828 -16.625 1 94.81 90 ARG A O 1
ATOM 710 N N . HIS A 1 91 ? -6.25 18.375 -16.656 1 94.44 91 HIS A N 1
ATOM 711 C CA . HIS A 1 91 ? -5.691 19.031 -17.828 1 94.44 91 HIS A CA 1
ATOM 712 C C . HIS A 1 91 ? -4.32 19.625 -17.516 1 94.44 91 HIS A C 1
ATOM 714 O O . HIS A 1 91 ? -3.379 19.453 -18.297 1 94.44 91 HIS A O 1
ATOM 720 N N . HIS A 1 92 ? -4.195 20.281 -16.422 1 91.38 92 HIS A N 1
ATOM 721 C CA . HIS A 1 92 ? -2.967 20.953 -16.031 1 91.38 92 HIS A CA 1
ATOM 722 C C . HIS A 1 92 ? -1.807 19.984 -15.906 1 91.38 92 HIS A C 1
ATOM 724 O O . HIS A 1 92 ? -0.685 20.281 -16.312 1 91.38 92 HIS A O 1
ATOM 730 N N . TYR A 1 93 ? -2.078 18.781 -15.375 1 90.19 93 TYR A N 1
ATOM 731 C CA . TYR A 1 93 ? -1.005 17.844 -15.109 1 90.19 93 TYR A CA 1
ATOM 732 C C . TYR A 1 93 ? -0.934 16.781 -16.203 1 90.19 93 TYR A C 1
ATOM 734 O O . TYR A 1 93 ? -0.173 15.812 -16.094 1 90.19 93 TYR A O 1
ATOM 742 N N . GLY A 1 94 ? -1.772 16.906 -17.188 1 89.62 94 GLY A N 1
ATOM 743 C CA . GLY A 1 94 ? -1.744 15.992 -18.328 1 89.62 94 GLY A CA 1
ATOM 744 C C . GLY A 1 94 ? -2.205 14.594 -17.969 1 89.62 94 GLY A C 1
ATOM 745 O O . GLY A 1 94 ? -1.615 13.609 -18.422 1 89.62 94 GLY A O 1
ATOM 746 N N . LEU A 1 95 ? -3.182 14.477 -17.156 1 92.75 95 LEU A N 1
ATOM 747 C CA . LEU A 1 95 ? -3.676 13.188 -16.688 1 92.75 95 LEU A CA 1
ATOM 748 C C . LEU A 1 95 ? -4.941 12.789 -17.438 1 92.75 95 LEU A C 1
ATOM 750 O O . LEU A 1 95 ? -5.656 13.648 -17.969 1 92.75 95 LEU A O 1
ATOM 754 N N . PRO A 1 96 ? -5.164 11.469 -17.547 1 90.38 96 PRO A N 1
ATOM 755 C CA . PRO A 1 96 ? -6.383 11.023 -18.234 1 90.38 96 PRO A CA 1
ATOM 756 C C . PRO A 1 96 ? -7.652 11.414 -17.484 1 90.38 96 PRO A C 1
ATOM 758 O O . PRO A 1 96 ? -7.59 11.781 -16.297 1 90.38 96 PRO A O 1
ATOM 761 N N . ARG A 1 97 ? -8.766 11.289 -18.109 1 90.12 97 ARG A N 1
ATOM 762 C CA . ARG A 1 97 ? -10.062 11.688 -17.562 1 90.12 97 ARG A CA 1
ATOM 763 C C . ARG A 1 97 ? -10.422 10.852 -16.344 1 90.12 97 ARG A C 1
ATOM 765 O O . ARG A 1 97 ? -11.141 11.32 -15.461 1 90.12 97 ARG A O 1
ATOM 772 N N . GLN A 1 98 ? -9.852 9.695 -16.266 1 88.94 98 GLN A N 1
ATOM 773 C CA . GLN A 1 98 ? -10.219 8.789 -15.18 1 88.94 98 GLN A CA 1
ATOM 774 C C . GLN A 1 98 ? -9.32 9 -13.961 1 88.94 98 GLN A C 1
ATOM 776 O O . GLN A 1 98 ? -9.508 8.344 -12.93 1 88.94 98 GLN A O 1
ATOM 781 N N . ALA A 1 99 ? -8.469 9.969 -14.055 1 93.62 99 ALA A N 1
ATOM 782 C CA . ALA A 1 99 ? -7.566 10.195 -12.938 1 93.62 99 ALA A CA 1
ATOM 783 C C . ALA A 1 99 ? -8.328 10.664 -11.703 1 93.62 99 ALA A C 1
ATOM 785 O O . ALA A 1 99 ? -9.18 11.555 -11.789 1 93.62 99 ALA A O 1
ATOM 786 N N . THR A 1 100 ? -8.008 10.07 -10.578 1 94.5 100 THR A N 1
ATOM 787 C CA . THR A 1 100 ? -8.672 10.367 -9.32 1 94.5 100 THR A CA 1
ATOM 788 C C . THR A 1 100 ? -7.961 11.508 -8.594 1 94.5 100 THR A C 1
ATOM 790 O O . THR A 1 100 ? -6.887 11.938 -9.008 1 94.5 100 THR A O 1
ATOM 793 N N . GLU A 1 101 ? -8.602 11.969 -7.473 1 96.56 101 GLU A N 1
ATOM 794 C CA . GLU A 1 101 ? -8.023 13.016 -6.637 1 96.56 101 GLU A CA 1
ATOM 795 C C . GLU A 1 101 ? -6.625 12.625 -6.16 1 96.56 101 GLU A C 1
ATOM 797 O O . GLU A 1 101 ? -5.688 13.422 -6.27 1 96.56 101 GLU A O 1
ATOM 802 N N . ALA A 1 102 ? -6.484 11.414 -5.66 1 97.31 102 ALA A N 1
ATOM 803 C CA . ALA A 1 102 ? -5.211 10.945 -5.121 1 97.31 102 ALA A CA 1
ATOM 804 C C . ALA A 1 102 ? -4.137 10.906 -6.203 1 97.31 102 ALA A C 1
ATOM 806 O O . ALA A 1 102 ? -2.984 11.273 -5.957 1 97.31 102 ALA A O 1
ATOM 807 N N . MET A 1 103 ? -4.504 10.508 -7.379 1 96.38 103 MET A N 1
ATOM 808 C CA . MET A 1 103 ? -3.572 10.484 -8.5 1 96.38 103 MET A CA 1
ATOM 809 C C . MET A 1 103 ? -3.064 11.883 -8.82 1 96.38 103 MET A C 1
ATOM 811 O O . MET A 1 103 ? -1.874 12.078 -9.078 1 96.38 103 MET A O 1
ATOM 815 N N . ILE A 1 104 ? -3.986 12.789 -8.773 1 95.88 104 ILE A N 1
ATOM 816 C CA . ILE A 1 104 ? -3.662 14.172 -9.117 1 95.88 104 ILE A CA 1
ATOM 817 C C . ILE A 1 104 ? -2.664 14.734 -8.109 1 95.88 104 ILE A C 1
ATOM 819 O O . ILE A 1 104 ? -1.663 15.344 -8.484 1 95.88 104 ILE A O 1
ATOM 823 N N . VAL A 1 105 ? -2.859 14.508 -6.832 1 95.81 105 VAL A N 1
ATOM 824 C CA . VAL A 1 105 ? -1.996 15.133 -5.84 1 95.81 105 VAL A CA 1
ATOM 825 C C . VAL A 1 105 ? -0.641 14.43 -5.812 1 95.81 105 VAL A C 1
ATOM 827 O O . VAL A 1 105 ? 0.387 15.062 -5.551 1 95.81 105 VAL A O 1
ATOM 830 N N . VAL A 1 106 ? -0.589 13.148 -6.141 1 96.12 106 VAL A N 1
ATOM 831 C CA . VAL A 1 106 ? 0.691 12.461 -6.254 1 96.12 106 VAL A CA 1
ATOM 832 C C . VAL A 1 106 ? 1.482 13.023 -7.43 1 96.12 106 VAL A C 1
ATOM 834 O O . VAL A 1 106 ? 2.689 13.258 -7.324 1 96.12 106 VAL A O 1
ATOM 837 N N . GLU A 1 107 ? 0.768 13.219 -8.516 1 93.31 107 GLU A N 1
ATOM 838 C CA . GLU A 1 107 ? 1.435 13.812 -9.672 1 93.31 107 GLU A CA 1
ATOM 839 C C . GLU A 1 107 ? 1.938 15.219 -9.359 1 93.31 107 GLU A C 1
ATOM 841 O O . GLU A 1 107 ? 3.039 15.594 -9.766 1 93.31 107 GLU A O 1
ATOM 846 N N . ALA A 1 108 ? 1.129 15.984 -8.734 1 91.88 108 ALA A N 1
ATOM 847 C CA . ALA A 1 108 ? 1.542 17.328 -8.32 1 91.88 108 ALA A CA 1
ATOM 848 C C . ALA A 1 108 ? 2.785 17.266 -7.438 1 91.88 108 ALA A C 1
ATOM 850 O O . ALA A 1 108 ? 3.734 18.031 -7.641 1 91.88 108 ALA A O 1
ATOM 851 N N . TYR A 1 109 ? 2.807 16.359 -6.52 1 93 109 TYR A N 1
ATOM 852 C CA . TYR A 1 109 ? 3.945 16.172 -5.629 1 93 109 TYR A CA 1
ATOM 853 C C . TYR A 1 109 ? 5.195 15.789 -6.41 1 93 109 TYR A C 1
ATOM 855 O O . TYR A 1 109 ? 6.273 16.344 -6.18 1 93 109 TYR A O 1
ATOM 863 N N . LYS A 1 110 ? 5.031 14.852 -7.309 1 91.31 110 LYS A N 1
ATOM 864 C CA . LYS A 1 110 ? 6.16 14.406 -8.117 1 91.31 110 LYS A CA 1
ATOM 865 C C . LYS A 1 110 ? 6.75 15.555 -8.922 1 91.31 110 LYS A C 1
ATOM 867 O O . LYS A 1 110 ? 7.973 15.672 -9.055 1 91.31 110 LYS A O 1
ATOM 872 N N . THR A 1 111 ? 5.875 16.281 -9.484 1 85.88 111 THR A N 1
ATOM 873 C CA . THR A 1 111 ? 6.301 17.438 -10.281 1 85.88 111 THR A CA 1
ATOM 874 C C . THR A 1 111 ? 7.113 18.406 -9.438 1 85.88 111 THR A C 1
ATOM 876 O O . THR A 1 111 ? 8.133 18.938 -9.891 1 85.88 111 THR A O 1
ATOM 879 N N . LEU A 1 112 ? 6.711 18.594 -8.281 1 80.12 112 LEU A N 1
ATOM 880 C CA . LEU A 1 112 ? 7.406 19.5 -7.367 1 80.12 112 LEU A CA 1
ATOM 881 C C . LEU A 1 112 ? 8.75 18.922 -6.949 1 80.12 112 LEU A C 1
ATOM 883 O O . LEU A 1 112 ? 9.742 19.641 -6.844 1 80.12 112 LEU A O 1
ATOM 887 N N . ARG A 1 113 ? 8.734 17.688 -6.68 1 81.38 113 ARG A N 1
ATOM 888 C CA . ARG A 1 113 ? 9.945 17 -6.242 1 81.38 113 ARG A CA 1
ATOM 889 C C . ARG A 1 113 ? 11.008 17.016 -7.332 1 81.38 113 ARG A C 1
ATOM 891 O O . ARG A 1 113 ? 12.188 17.234 -7.051 1 81.38 113 ARG A O 1
ATOM 898 N N . ASP A 1 114 ? 10.57 16.781 -8.516 1 81.69 114 ASP A N 1
ATOM 899 C CA . ASP A 1 114 ? 11.516 16.562 -9.609 1 81.69 114 ASP A CA 1
ATOM 900 C C . ASP A 1 114 ? 11.914 17.891 -10.25 1 81.69 114 ASP A C 1
ATOM 902 O O . ASP A 1 114 ? 12.938 17.984 -10.922 1 81.69 114 ASP A O 1
ATOM 906 N N . ARG A 1 115 ? 11.047 18.797 -10.305 1 72.06 115 ARG A N 1
ATOM 907 C CA . ARG A 1 115 ? 11.359 20.078 -10.953 1 72.06 115 ARG A CA 1
ATOM 908 C C . ARG A 1 115 ? 11.961 21.062 -9.961 1 72.06 115 ARG A C 1
ATOM 910 O O . ARG A 1 115 ? 11.344 21.375 -8.938 1 72.06 115 ARG A O 1
ATOM 917 N N . ALA A 1 116 ? 13.156 20.938 -9.594 1 58.28 116 ALA A N 1
ATOM 918 C CA . ALA A 1 116 ? 13.859 21.859 -8.711 1 58.28 116 ALA A CA 1
ATOM 919 C C . ALA A 1 116 ? 13.227 23.25 -8.773 1 58.28 116 ALA A C 1
ATOM 921 O O . ALA A 1 116 ? 12.602 23.609 -9.773 1 58.28 116 ALA A O 1
ATOM 922 N N . PRO A 1 117 ? 13.43 24.266 -7.668 1 59.38 117 PRO A N 1
ATOM 923 C CA . PRO A 1 117 ? 13.109 24.734 -6.316 1 59.38 117 PRO A CA 1
ATOM 924 C C . PRO A 1 117 ? 11.703 25.312 -6.211 1 59.38 117 PRO A C 1
ATOM 926 O O . PRO A 1 117 ? 11.539 26.516 -6.051 1 59.38 117 PRO A O 1
ATOM 929 N N . TYR A 1 118 ? 10.75 24.438 -6.645 1 61.34 118 TYR A N 1
ATOM 930 C CA . TYR A 1 118 ? 9.445 25.078 -6.449 1 61.34 118 TYR A CA 1
ATOM 931 C C . TYR A 1 118 ? 8.938 24.844 -5.031 1 61.34 118 TYR A C 1
ATOM 933 O O . TYR A 1 118 ? 9.148 23.781 -4.457 1 61.34 118 TYR A O 1
ATOM 941 N N . PRO A 1 119 ? 8.445 25.938 -4.531 1 64.5 119 PRO A N 1
ATOM 942 C CA . PRO A 1 119 ? 7.895 25.828 -3.18 1 64.5 119 PRO A CA 1
ATOM 943 C C . PRO A 1 119 ? 6.715 24.859 -3.104 1 64.5 119 PRO A C 1
ATOM 945 O O . PRO A 1 119 ? 5.918 24.781 -4.039 1 64.5 119 PRO A O 1
ATOM 948 N N . PRO A 1 120 ? 6.719 24.078 -2.164 1 62.59 120 PRO A N 1
ATOM 949 C CA . PRO A 1 120 ? 5.68 23.062 -1.995 1 62.59 120 PRO A CA 1
ATOM 950 C C . PRO A 1 120 ? 4.27 23.641 -2.031 1 62.59 120 PRO A C 1
ATOM 952 O O . PRO A 1 120 ? 3.311 22.922 -2.348 1 62.59 120 PRO A O 1
ATOM 955 N N . ASP A 1 121 ? 4.176 24.953 -1.641 1 66.19 121 ASP A N 1
ATOM 956 C CA . ASP A 1 121 ? 2.85 25.562 -1.613 1 66.19 121 ASP A CA 1
ATOM 957 C C . ASP A 1 121 ? 2.229 25.594 -3.008 1 66.19 121 ASP A C 1
ATOM 959 O O . ASP A 1 121 ? 1.012 25.719 -3.148 1 66.19 121 ASP A O 1
ATOM 963 N N . GLN A 1 122 ? 3.049 25.297 -3.977 1 69.69 122 GLN A N 1
ATOM 964 C CA . GLN A 1 122 ? 2.525 25.344 -5.34 1 69.69 122 GLN A CA 1
ATOM 965 C C . GLN A 1 122 ? 1.642 24.141 -5.629 1 69.69 122 GLN A C 1
ATOM 967 O O . GLN A 1 122 ? 0.751 24.203 -6.48 1 69.69 122 GLN A O 1
ATOM 972 N N . VAL A 1 123 ? 1.836 23.062 -4.926 1 68.25 123 VAL A N 1
ATOM 973 C CA . VAL A 1 123 ? 1.049 21.844 -5.148 1 68.25 123 VAL A CA 1
ATOM 974 C C . VAL A 1 123 ? -0.392 22.078 -4.699 1 68.25 123 VAL A C 1
ATOM 976 O O . VAL A 1 123 ? -1.333 21.625 -5.352 1 68.25 123 VAL A O 1
ATOM 979 N N . VAL A 1 124 ? -0.524 22.797 -3.668 1 77.69 124 VAL A N 1
ATOM 980 C CA . VAL A 1 124 ? -1.829 22.828 -3.016 1 77.69 124 VAL A CA 1
ATOM 981 C C . VAL A 1 124 ? -2.545 24.141 -3.355 1 77.69 124 VAL A C 1
ATOM 983 O O . VAL A 1 124 ? -3.758 24.25 -3.172 1 77.69 124 VAL A O 1
ATOM 986 N N . LYS A 1 125 ? -1.818 25.047 -3.887 1 79 125 LYS A N 1
ATOM 987 C CA . LYS A 1 125 ? -2.387 26.359 -4.145 1 79 125 LYS A CA 1
ATOM 988 C C . LYS A 1 125 ? -3.576 26.281 -5.098 1 79 125 LYS A C 1
ATOM 990 O O . LYS A 1 125 ? -4.547 27.016 -4.961 1 79 125 LYS A O 1
ATOM 995 N N . HIS A 1 126 ? -3.547 25.281 -5.914 1 85.88 126 HIS A N 1
ATOM 996 C CA . HIS A 1 126 ? -4.57 25.203 -6.953 1 85.88 126 HIS A CA 1
ATOM 997 C C . HIS A 1 126 ? -5.652 24.188 -6.582 1 85.88 126 HIS A C 1
ATOM 999 O O . HIS A 1 126 ? -6.629 24.031 -7.316 1 85.88 126 HIS A O 1
ATOM 1005 N N . LEU A 1 127 ? -5.496 23.625 -5.488 1 93.75 127 LEU A N 1
ATOM 1006 C CA . LEU A 1 127 ? -6.508 22.641 -5.102 1 93.75 127 LEU A CA 1
ATOM 1007 C C . LEU A 1 127 ? -7.742 23.328 -4.531 1 93.75 127 LEU A C 1
ATOM 1009 O O . LEU A 1 127 ? -7.629 24.188 -3.662 1 93.75 127 LEU A O 1
ATOM 1013 N N . ASP A 1 128 ? -8.859 23.031 -5.086 1 94.88 128 ASP A N 1
ATOM 1014 C CA . ASP A 1 128 ? -10.148 23.531 -4.609 1 94.88 128 ASP A CA 1
ATOM 1015 C C . ASP A 1 128 ? -11.094 22.375 -4.301 1 94.88 128 ASP A C 1
ATOM 1017 O O . ASP A 1 128 ? -11.234 21.438 -5.098 1 94.88 128 ASP A O 1
ATOM 1021 N N . GLY A 1 129 ? -11.672 22.438 -3.113 1 96.44 129 GLY A N 1
ATOM 1022 C CA . GLY A 1 129 ? -12.602 21.391 -2.721 1 96.44 129 GLY A CA 1
ATOM 1023 C C . GLY A 1 129 ? -12.594 21.109 -1.229 1 96.44 129 GLY A C 1
ATOM 1024 O O . GLY A 1 129 ? -12.172 21.969 -0.438 1 96.44 129 GLY A O 1
ATOM 1025 N N . LYS A 1 130 ? -13.203 20.016 -0.817 1 97.69 130 LYS A N 1
ATOM 1026 C CA . LYS A 1 130 ? -13.227 19.5 0.55 1 97.69 130 LYS A CA 1
ATOM 1027 C C . LYS A 1 130 ? -12.359 18.25 0.691 1 97.69 130 LYS A C 1
ATOM 1029 O O . LYS A 1 130 ? -12.695 17.203 0.16 1 97.69 130 LYS A O 1
ATOM 1034 N N . PHE A 1 131 ? -11.195 18.484 1.435 1 97.75 131 PHE A N 1
ATOM 1035 C CA . PHE A 1 131 ? -10.289 17.359 1.4 1 97.75 131 PHE A CA 1
ATOM 1036 C C . PHE A 1 131 ? -9.328 17.391 2.588 1 97.75 131 PHE A C 1
ATOM 1038 O O . PHE A 1 131 ? -9.148 18.438 3.211 1 97.75 131 PHE A O 1
ATOM 1045 N N . ALA A 1 132 ? -8.727 16.297 2.928 1 98.38 132 ALA A N 1
ATOM 1046 C CA . ALA A 1 132 ? -7.512 16.047 3.699 1 98.38 132 ALA A CA 1
ATOM 1047 C C . ALA A 1 132 ? -6.715 14.883 3.115 1 98.38 132 ALA A C 1
ATOM 1049 O O . ALA A 1 132 ? -7.293 13.875 2.697 1 98.38 132 ALA A O 1
ATOM 1050 N N . PHE A 1 133 ? -5.426 15.039 3.018 1 98.19 133 PHE A N 1
ATOM 1051 C CA . PHE A 1 133 ? -4.676 13.906 2.498 1 98.19 133 PHE A CA 1
ATOM 1052 C C . PHE A 1 133 ? -3.279 13.852 3.109 1 98.19 133 PHE A C 1
ATOM 1054 O O . PHE A 1 133 ? -2.805 14.836 3.672 1 98.19 133 PHE A O 1
ATOM 1061 N N . ILE A 1 134 ? -2.705 12.695 3.084 1 98.69 134 ILE A N 1
ATOM 1062 C CA . ILE A 1 134 ? -1.35 12.414 3.545 1 98.69 134 ILE A CA 1
ATOM 1063 C C . ILE A 1 134 ? -0.566 11.703 2.445 1 98.69 134 ILE A C 1
ATOM 1065 O O . ILE A 1 134 ? -1.03 10.703 1.893 1 98.69 134 ILE A O 1
ATOM 1069 N N . ILE A 1 135 ? 0.537 12.242 2.09 1 97.94 135 ILE A N 1
ATOM 1070 C CA . ILE A 1 135 ? 1.48 11.609 1.172 1 97.94 135 ILE A CA 1
ATOM 1071 C C . ILE A 1 135 ? 2.758 11.242 1.921 1 97.94 135 ILE A C 1
ATOM 1073 O O . ILE A 1 135 ? 3.279 12.039 2.705 1 97.94 135 ILE A O 1
ATOM 1077 N N . PHE A 1 136 ? 3.197 10.102 1.73 1 98.62 136 PHE A N 1
ATOM 1078 C CA . PHE A 1 136 ? 4.512 9.695 2.225 1 98.62 136 PHE A CA 1
ATOM 1079 C C . PHE A 1 136 ? 5.348 9.094 1.104 1 98.62 136 PHE A C 1
ATOM 1081 O O . PHE A 1 136 ? 4.953 8.094 0.501 1 98.62 136 PHE A O 1
ATOM 1088 N N . ASP A 1 137 ? 6.418 9.727 0.812 1 96.94 137 ASP A N 1
ATOM 1089 C CA . ASP A 1 137 ? 7.414 9.234 -0.135 1 96.94 137 ASP A CA 1
ATOM 1090 C C . ASP A 1 137 ? 8.477 8.391 0.572 1 96.94 137 ASP A C 1
ATOM 1092 O O . ASP A 1 137 ? 9.359 8.938 1.237 1 96.94 137 ASP A O 1
ATOM 1096 N N . VAL A 1 138 ? 8.43 7.117 0.355 1 97.19 138 VAL A N 1
ATOM 1097 C CA . VAL A 1 138 ? 9.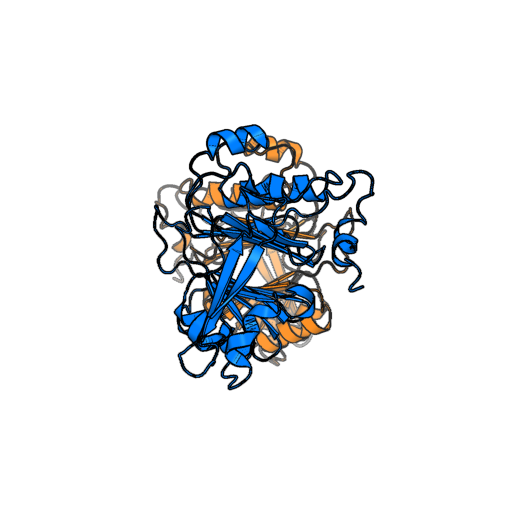258 6.188 1.11 1 97.19 138 VAL A CA 1
ATOM 1098 C C . VAL A 1 138 ? 10.727 6.379 0.729 1 97.19 138 VAL A C 1
ATOM 1100 O O . VAL A 1 138 ? 11.617 6.242 1.571 1 97.19 138 VAL A O 1
ATOM 1103 N N . THR A 1 139 ? 10.969 6.691 -0.492 1 93.19 139 THR A N 1
ATOM 1104 C CA . THR A 1 139 ? 12.328 6.809 -1.011 1 93.19 139 THR A CA 1
ATOM 1105 C C . THR A 1 139 ? 13.031 8.016 -0.401 1 93.19 139 THR A C 1
ATOM 1107 O O . THR A 1 139 ? 14.172 7.906 0.049 1 93.19 139 THR A O 1
ATOM 1110 N N . THR A 1 140 ? 12.359 9.125 -0.324 1 93.12 140 THR A N 1
ATOM 1111 C CA . THR A 1 140 ? 12.992 10.352 0.154 1 93.12 140 THR A CA 1
ATOM 1112 C C . THR A 1 140 ? 12.664 10.594 1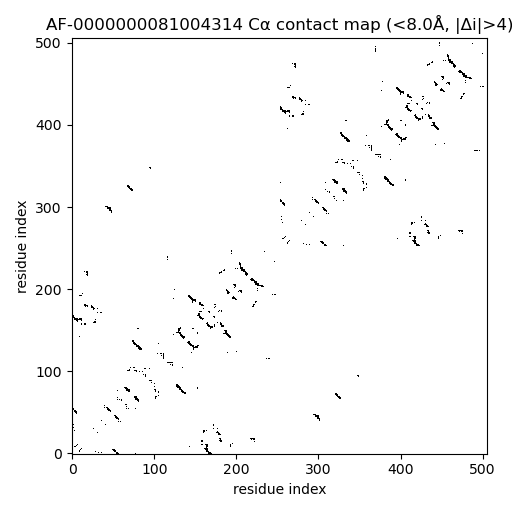.622 1 93.12 140 THR A C 1
ATOM 1114 O O . THR A 1 140 ? 13.203 11.516 2.242 1 93.12 140 THR A O 1
ATOM 1117 N N . HIS A 1 141 ? 11.766 9.836 2.184 1 95.94 141 HIS A N 1
ATOM 1118 C CA . HIS A 1 141 ? 11.273 10 3.549 1 95.94 141 HIS A CA 1
ATOM 1119 C C . HIS A 1 141 ? 10.594 11.352 3.73 1 95.94 141 HIS A C 1
ATOM 1121 O O . HIS A 1 141 ? 10.805 12.023 4.742 1 95.94 141 HIS A O 1
ATOM 1127 N N . THR A 1 142 ? 9.891 11.719 2.775 1 95.25 142 THR A N 1
ATOM 1128 C CA . THR A 1 142 ? 9.164 12.984 2.838 1 95.25 142 THR A CA 1
ATOM 1129 C C . THR A 1 142 ? 7.699 12.75 3.199 1 95.25 142 THR A C 1
ATOM 1131 O O . THR A 1 142 ? 7.027 11.922 2.59 1 95.25 142 THR A O 1
ATOM 1134 N N . LEU A 1 143 ? 7.312 13.445 4.164 1 97.19 143 LEU A N 1
ATOM 1135 C CA . LEU A 1 143 ? 5.922 13.453 4.602 1 97.19 143 LEU A CA 1
ATOM 1136 C C . LEU A 1 143 ? 5.23 14.758 4.203 1 97.19 143 LEU A C 1
ATOM 1138 O O . LEU A 1 143 ? 5.758 15.844 4.449 1 97.19 143 LEU A O 1
ATOM 1142 N N . PHE A 1 144 ? 4.121 14.641 3.572 1 95.94 144 PHE A N 1
ATOM 1143 C CA . PHE A 1 144 ? 3.322 15.766 3.105 1 95.94 144 PHE A CA 1
ATOM 1144 C C . PHE A 1 144 ? 1.868 15.617 3.535 1 95.94 144 PHE A C 1
ATOM 1146 O O . PHE A 1 144 ? 1.196 14.664 3.148 1 95.94 144 PHE A O 1
ATOM 1153 N N . ILE A 1 145 ? 1.366 16.547 4.359 1 97.75 145 ILE A N 1
ATOM 1154 C CA . ILE A 1 145 ? -0.003 16.531 4.863 1 97.75 145 ILE A CA 1
ATOM 1155 C C . ILE A 1 145 ? -0.717 17.812 4.457 1 97.75 145 ILE A C 1
ATOM 1157 O O . ILE A 1 145 ? -0.134 18.906 4.512 1 97.75 145 ILE A O 1
ATOM 1161 N N . ALA A 1 146 ? -1.975 17.703 4.09 1 97.06 146 ALA A N 1
ATOM 1162 C CA . ALA A 1 146 ? -2.719 18.906 3.705 1 97.06 146 ALA A CA 1
ATOM 1163 C C . ALA A 1 146 ? -4.184 18.797 4.117 1 97.06 146 ALA A C 1
ATOM 1165 O O . ALA A 1 146 ? -4.742 17.703 4.152 1 97.06 146 ALA A O 1
ATOM 1166 N N . ARG A 1 147 ? -4.762 19.906 4.414 1 97.81 147 ARG A N 1
ATOM 1167 C CA . ARG A 1 147 ? -6.184 20.047 4.715 1 97.81 147 ARG A CA 1
ATOM 1168 C C . ARG A 1 147 ? -6.785 21.25 3.998 1 97.81 147 ARG A C 1
ATOM 1170 O O . ARG A 1 147 ? -6.152 22.312 3.912 1 97.81 147 ARG A O 1
ATOM 1177 N N . ASP A 1 148 ? -7.988 21.062 3.578 1 97.06 148 ASP A N 1
ATOM 1178 C CA . ASP A 1 148 ? -8.625 22.094 2.752 1 97.06 148 ASP A CA 1
ATOM 1179 C C . ASP A 1 148 ? -8.82 23.391 3.535 1 97.06 148 ASP A C 1
ATOM 1181 O O . ASP A 1 148 ? -8.719 23.391 4.766 1 97.06 148 ASP A O 1
ATOM 1185 N N . ARG A 1 149 ? -9.117 24.453 2.865 1 95.12 149 ARG A N 1
ATOM 1186 C CA . ARG A 1 149 ? -9.164 25.812 3.395 1 95.12 149 ARG A CA 1
ATOM 1187 C C . ARG A 1 149 ? -10.25 25.953 4.457 1 95.12 149 ARG A C 1
ATOM 1189 O O . ARG A 1 149 ? -10.078 26.672 5.438 1 95.12 149 ARG A O 1
ATOM 1196 N N . GLU A 1 150 ? -11.297 25.297 4.312 1 95.62 150 GLU A N 1
ATOM 1197 C CA . GLU A 1 150 ? -12.438 25.453 5.203 1 95.62 150 GLU A CA 1
ATOM 1198 C C . GLU A 1 150 ? -12.398 24.438 6.34 1 95.62 150 GLU A C 1
ATOM 1200 O O . GLU A 1 150 ? -13.203 24.516 7.27 1 95.62 150 GLU A O 1
ATOM 1205 N N . GLY A 1 151 ? -11.484 23.562 6.246 1 96.69 151 GLY A N 1
ATOM 1206 C CA . GLY A 1 151 ? -11.469 22.5 7.234 1 96.69 151 GLY A CA 1
ATOM 1207 C C . GLY A 1 151 ? -12.695 21.609 7.18 1 96.69 151 GLY A C 1
ATOM 1208 O O . GLY A 1 151 ? -13.227 21.219 8.219 1 96.69 151 GLY A O 1
ATOM 1209 N N . SER A 1 152 ? -13.125 21.312 5.992 1 96.88 152 SER A N 1
ATOM 1210 C CA . SER A 1 152 ? -14.352 20.547 5.793 1 96.88 152 SER A CA 1
ATOM 1211 C C . SER A 1 152 ? -14.156 19.078 6.16 1 96.88 152 SER A C 1
ATOM 1213 O O . SER A 1 152 ? -15.102 18.406 6.57 1 96.88 152 SER A O 1
ATOM 1215 N N . VAL A 1 153 ? -13.055 18.562 5.906 1 96.62 153 VAL A N 1
ATOM 1216 C CA . VAL A 1 153 ? -12.734 17.188 6.293 1 96.62 153 VAL A CA 1
ATOM 1217 C C . VAL A 1 153 ? -11.969 17.188 7.617 1 96.62 153 VAL A C 1
ATOM 1219 O O . VAL A 1 153 ? -11.016 17.953 7.785 1 96.62 153 VAL A O 1
ATOM 1222 N N . GLU A 1 154 ? -12.438 16.359 8.531 1 96.94 154 GLU A N 1
ATOM 1223 C CA . GLU A 1 154 ? -11.797 16.281 9.844 1 96.94 154 GLU A CA 1
ATOM 1224 C C . GLU A 1 154 ? -10.391 15.703 9.734 1 96.94 154 GLU A C 1
ATOM 1226 O O . GLU A 1 154 ? -10.172 14.711 9.031 1 96.94 154 GLU A O 1
ATOM 1231 N N . LEU A 1 155 ? -9.461 16.344 10.344 1 98.44 155 LEU A N 1
ATOM 1232 C CA . LEU A 1 155 ? -8.094 15.852 10.477 1 98.44 155 LEU A CA 1
ATOM 1233 C C . LEU A 1 155 ? -7.445 16.391 11.75 1 98.44 155 LEU A C 1
ATOM 1235 O O . LEU A 1 155 ? -7.391 17.609 11.953 1 98.44 155 LEU A O 1
ATOM 1239 N N . LYS A 1 156 ? -7.039 15.523 12.555 1 98.38 156 LYS A N 1
ATOM 1240 C CA . LYS A 1 156 ? -6.324 15.867 13.781 1 98.38 156 LYS A CA 1
ATOM 1241 C C . LYS A 1 156 ? -4.906 15.305 13.766 1 98.38 156 LYS A C 1
ATOM 1243 O O . LYS A 1 156 ? -4.621 14.344 13.047 1 98.38 156 LYS A O 1
ATOM 1248 N N . TRP A 1 157 ? -4.121 15.953 14.523 1 98.56 157 TRP A N 1
ATOM 1249 C CA . TRP A 1 157 ? -2.764 15.438 14.695 1 98.56 157 TRP A CA 1
ATOM 1250 C C . TRP A 1 157 ? -2.305 15.586 16.141 1 98.56 157 TRP A C 1
ATOM 1252 O O . TRP A 1 157 ? -2.932 16.297 16.922 1 98.56 157 TRP A O 1
ATOM 1262 N N . GLY A 1 158 ? -1.301 14.828 16.516 1 97.81 158 GLY A N 1
ATOM 1263 C CA . GLY A 1 158 ? -0.765 14.812 17.859 1 97.81 158 GLY A CA 1
ATOM 1264 C C . GLY A 1 158 ? 0.536 14.039 17.969 1 97.81 158 GLY A C 1
ATOM 1265 O O . GLY A 1 158 ? 1.169 13.727 16.969 1 97.81 158 GLY A O 1
ATOM 1266 N N . MET A 1 159 ? 0.898 13.891 19.25 1 97.75 159 MET A N 1
ATOM 1267 C CA . MET A 1 159 ? 2.145 13.18 19.516 1 97.75 159 MET A CA 1
ATOM 1268 C C . MET A 1 159 ? 1.896 11.953 20.391 1 97.75 159 MET A C 1
ATOM 1270 O O . MET A 1 159 ? 1.209 12.039 21.406 1 97.75 159 MET A O 1
ATOM 1274 N N . ALA A 1 160 ? 2.451 10.875 19.906 1 98 160 ALA A N 1
ATOM 1275 C CA . ALA A 1 160 ? 2.434 9.664 20.719 1 98 160 ALA A CA 1
ATOM 1276 C C . ALA A 1 160 ? 3.418 9.773 21.891 1 98 160 ALA A C 1
ATOM 1278 O O . ALA A 1 160 ? 4.129 10.773 22.016 1 98 160 ALA A O 1
ATOM 1279 N N . ARG A 1 161 ? 3.459 8.758 22.734 1 96.25 161 ARG A N 1
ATOM 1280 C CA . ARG A 1 161 ? 4.273 8.758 23.938 1 96.25 161 ARG A CA 1
ATOM 1281 C C . ARG A 1 161 ? 5.754 8.906 23.609 1 96.25 161 ARG A C 1
ATOM 1283 O O . ARG A 1 161 ? 6.496 9.562 24.328 1 96.25 161 ARG A O 1
ATOM 1290 N N . ASP A 1 162 ? 6.172 8.344 22.531 1 96.06 162 ASP A N 1
ATOM 1291 C CA . ASP A 1 162 ? 7.59 8.352 22.188 1 96.06 162 ASP A CA 1
ATOM 1292 C C . ASP A 1 162 ? 7.93 9.562 21.312 1 96.06 162 ASP A C 1
ATOM 1294 O O . ASP A 1 162 ? 9.031 9.648 20.766 1 96.06 162 ASP A O 1
ATOM 1298 N N . GLY A 1 163 ? 6.957 10.359 21.031 1 96.69 163 GLY A N 1
ATOM 1299 C CA . GLY A 1 163 ? 7.195 11.57 20.266 1 96.69 163 GLY A CA 1
ATOM 1300 C C . GLY A 1 163 ? 6.824 11.43 18.797 1 96.69 163 GLY A C 1
ATOM 1301 O O . GLY A 1 163 ? 6.953 12.391 18.031 1 96.69 163 GLY A O 1
ATOM 1302 N N . SER A 1 164 ? 6.34 10.32 18.406 1 98.44 164 SER A N 1
ATOM 1303 C CA . SER A 1 164 ? 5.914 10.117 17.031 1 98.44 164 SER A CA 1
ATOM 1304 C C . SER A 1 164 ? 4.754 11.031 16.672 1 98.44 164 SER A C 1
ATOM 1306 O O . SER A 1 164 ? 3.92 11.352 17.516 1 98.44 164 SER A O 1
ATOM 1308 N N . LEU A 1 165 ? 4.789 11.43 15.445 1 98.75 165 LEU A N 1
ATOM 1309 C CA . LEU A 1 165 ? 3.66 12.18 14.922 1 98.75 165 LEU A CA 1
ATOM 1310 C C . LEU A 1 165 ? 2.49 11.258 14.594 1 98.75 165 LEU A C 1
ATOM 1312 O O . LEU A 1 165 ? 2.672 10.227 13.945 1 98.75 165 LEU A O 1
ATOM 1316 N N . VAL A 1 166 ? 1.33 11.617 15.062 1 98.81 166 VAL A N 1
ATOM 1317 C CA . VAL A 1 166 ? 0.103 10.875 14.797 1 98.81 166 VAL A CA 1
ATOM 1318 C C . VAL A 1 166 ? -0.894 11.766 14.062 1 98.81 166 VAL A C 1
ATOM 1320 O O . VAL A 1 166 ? -1.126 12.906 14.461 1 98.81 166 VAL A O 1
ATOM 1323 N N . CYS A 1 167 ? -1.49 11.312 12.992 1 98.81 167 CYS A N 1
ATOM 1324 C CA . CYS A 1 167 ? -2.549 12 12.258 1 98.81 167 CYS A CA 1
ATOM 1325 C C . CYS A 1 167 ? -3.732 11.07 12.016 1 98.81 167 CYS A C 1
ATOM 1327 O O . CYS A 1 167 ? -3.549 9.891 11.719 1 98.81 167 CYS A O 1
ATOM 1329 N N . SER A 1 168 ? -4.902 11.617 12.156 1 98.75 168 SER A N 1
ATOM 1330 C CA . SER A 1 168 ? -6.098 10.82 11.898 1 98.75 168 SER A CA 1
ATOM 1331 C C . SER A 1 168 ? -7.309 11.711 11.633 1 98.75 168 SER A C 1
ATOM 1333 O O . SER A 1 168 ? -7.398 12.82 12.172 1 98.75 168 SER A O 1
ATOM 1335 N N . ASP A 1 169 ? -8.18 11.211 10.82 1 97.56 169 ASP A N 1
ATOM 1336 C CA . ASP A 1 169 ? -9.445 11.898 10.617 1 97.56 169 ASP A CA 1
ATOM 1337 C C . ASP A 1 169 ? -10.484 11.453 11.641 1 97.56 169 ASP A C 1
ATOM 1339 O O . ASP A 1 169 ? -11.602 11.969 11.672 1 97.56 169 ASP A O 1
ATOM 1343 N N . ASP A 1 170 ? -10.156 10.523 12.461 1 95.38 170 ASP A N 1
ATOM 1344 C CA . ASP A 1 170 ? -10.992 10.062 13.562 1 95.38 170 ASP A CA 1
ATOM 1345 C C . ASP A 1 170 ? -10.516 10.641 14.898 1 95.38 170 ASP A C 1
ATOM 1347 O O . ASP A 1 170 ? -9.523 10.172 15.461 1 95.38 170 ASP A O 1
ATOM 1351 N N . PRO A 1 171 ? -11.312 11.539 15.422 1 93.56 171 PRO A N 1
ATOM 1352 C CA . PRO A 1 171 ? -10.867 12.211 16.641 1 93.56 171 PRO A CA 1
ATOM 1353 C C . PRO A 1 171 ? -10.703 11.25 17.828 1 93.56 171 PRO A C 1
ATOM 1355 O O . PRO A 1 171 ? -9.883 11.484 18.703 1 93.56 171 PRO A O 1
ATOM 1358 N N . THR A 1 172 ? -11.438 10.148 17.812 1 94.31 172 THR A N 1
ATOM 1359 C CA . THR A 1 172 ? -11.328 9.18 18.891 1 94.31 172 THR A CA 1
ATOM 1360 C C . THR A 1 172 ? -9.93 8.578 18.953 1 94.31 172 THR A C 1
ATOM 1362 O O . THR A 1 172 ? -9.398 8.328 20.031 1 94.31 172 THR A O 1
ATOM 1365 N N . ILE A 1 173 ? -9.344 8.414 17.812 1 96.5 173 ILE A N 1
ATOM 1366 C CA . ILE A 1 173 ? -8.016 7.812 17.719 1 96.5 173 ILE A CA 1
ATOM 1367 C C . ILE A 1 173 ? -6.98 8.766 18.297 1 96.5 173 ILE A C 1
ATOM 1369 O O . ILE A 1 173 ? -6.133 8.367 19.109 1 96.5 173 ILE A O 1
ATOM 1373 N N . THR A 1 174 ? -7.055 10.008 17.969 1 95.81 174 THR A N 1
ATOM 1374 C CA . THR A 1 174 ? -6.059 10.977 18.422 1 95.81 174 THR A CA 1
ATOM 1375 C C . THR A 1 174 ? -6.281 11.344 19.891 1 95.81 174 THR A C 1
ATOM 1377 O O . THR A 1 174 ? -5.324 11.516 20.641 1 95.81 174 THR A O 1
ATOM 1380 N N . MET A 1 175 ? -7.504 11.461 20.266 1 93.5 175 MET A N 1
ATOM 1381 C CA . MET A 1 175 ? -7.809 11.82 21.641 1 93.5 175 MET A CA 1
ATOM 1382 C C . MET A 1 175 ? -7.352 10.727 22.609 1 93.5 175 MET A C 1
ATOM 1384 O O . MET A 1 175 ? -6.723 11.016 23.625 1 93.5 175 MET A O 1
ATOM 1388 N N . GLU A 1 176 ? -7.656 9.539 22.281 1 95.25 176 GLU A N 1
ATOM 1389 C CA . GLU A 1 176 ? -7.273 8.43 23.141 1 95.25 176 GLU A CA 1
ATOM 1390 C C . GLU A 1 176 ? -5.797 8.086 22.984 1 95.25 176 GLU A C 1
ATOM 1392 O O . GLU A 1 176 ? -5.148 7.656 23.938 1 95.25 176 GLU A O 1
ATOM 1397 N N . GLY A 1 177 ? -5.348 8.234 21.812 1 97.06 177 GLY A N 1
ATOM 1398 C CA . GLY A 1 177 ? -3.977 7.848 21.516 1 97.06 177 GLY A CA 1
ATOM 1399 C C . GLY A 1 177 ? -2.957 8.875 21.984 1 97.06 177 GLY A C 1
ATOM 1400 O O . GLY A 1 177 ? -1.933 8.516 22.578 1 97.06 177 GLY A O 1
ATOM 1401 N N . CYS A 1 178 ? -3.301 10.125 21.781 1 97.06 178 CYS A N 1
ATOM 1402 C CA . CYS A 1 178 ? -2.324 11.172 22.047 1 97.06 178 CYS A CA 1
ATOM 1403 C C . CYS A 1 178 ? -2.689 11.953 23.297 1 97.06 178 CYS A C 1
ATOM 1405 O O . CYS A 1 178 ? -1.882 12.734 23.812 1 97.06 178 CYS A O 1
ATOM 1407 N N . GLY A 1 179 ? -3.877 11.711 23.766 1 94.12 179 GLY A N 1
ATOM 1408 C CA . GLY A 1 179 ? -4.312 12.445 24.938 1 94.12 179 GLY A CA 1
ATOM 1409 C C . GLY A 1 179 ? -4.355 13.945 24.719 1 94.12 179 GLY A C 1
ATOM 1410 O O . GLY A 1 179 ? -4.945 14.422 23.75 1 94.12 179 GLY A O 1
ATOM 1411 N N . LYS A 1 180 ? -3.68 14.695 25.688 1 92.81 180 LYS A N 1
ATOM 1412 C CA . LYS A 1 180 ? -3.713 16.156 25.625 1 92.81 180 LYS A CA 1
ATOM 1413 C C . LYS A 1 180 ? -2.773 16.688 24.547 1 92.81 180 LYS A C 1
ATOM 1415 O O . LYS A 1 180 ? -2.859 17.859 24.172 1 92.81 180 LYS A O 1
ATOM 1420 N N . ALA A 1 181 ? -1.901 15.883 24.031 1 95.25 181 ALA A N 1
ATOM 1421 C CA . ALA A 1 181 ? -0.942 16.297 23.016 1 95.25 181 ALA A CA 1
ATOM 1422 C C . ALA A 1 181 ? -1.535 16.156 21.609 1 95.25 181 ALA A C 1
ATOM 1424 O O . ALA A 1 181 ? -0.924 15.555 20.734 1 95.25 181 ALA A O 1
ATOM 1425 N N . SER A 1 182 ? -2.688 16.594 21.438 1 95.81 182 SER A N 1
ATOM 1426 C CA . SER A 1 182 ? -3.383 16.531 20.156 1 95.81 182 SER A CA 1
ATOM 1427 C C . SER A 1 182 ? -4.066 17.859 19.828 1 95.81 182 SER A C 1
ATOM 1429 O O . SER A 1 182 ? -4.387 18.641 20.734 1 95.81 182 SER A O 1
ATOM 1431 N N . ALA A 1 183 ? -4.215 18.141 18.578 1 97.06 183 ALA A N 1
ATOM 1432 C CA . ALA A 1 183 ? -4.863 19.344 18.078 1 97.06 183 ALA A CA 1
ATOM 1433 C C . ALA A 1 183 ? -5.492 19.109 16.703 1 97.06 183 ALA A C 1
ATOM 1435 O O . ALA A 1 183 ? -5.234 18.078 16.062 1 97.06 183 ALA A O 1
ATOM 1436 N N . SER A 1 184 ? -6.375 20.016 16.359 1 97.44 184 SER A N 1
ATOM 1437 C CA . SER A 1 184 ? -6.848 20 14.977 1 97.44 184 SER A CA 1
ATOM 1438 C C . SER A 1 184 ? -5.742 20.406 14.008 1 97.44 184 SER A C 1
ATOM 1440 O O . SER A 1 184 ? -4.98 21.328 14.281 1 97.44 184 SER A O 1
ATOM 1442 N N . PHE A 1 185 ? -5.566 19.609 12.992 1 98.44 185 PHE A N 1
ATOM 1443 C CA . PHE A 1 185 ? -4.691 20.109 11.938 1 98.44 185 PHE A CA 1
ATOM 1444 C C . PHE A 1 185 ? -5.246 21.391 11.328 1 98.44 185 PHE A C 1
ATOM 1446 O O . PHE A 1 185 ? -6.434 21.469 11.008 1 98.44 185 PHE A O 1
ATOM 1453 N N . PRO A 1 186 ? -4.438 22.391 11.18 1 97.81 186 PRO A N 1
ATOM 1454 C CA . PRO A 1 186 ? -4.98 23.688 10.781 1 97.81 186 PRO A CA 1
ATOM 1455 C C . PRO A 1 186 ? -5.531 23.688 9.352 1 97.81 186 PRO A C 1
ATOM 1457 O O . PRO A 1 186 ? -4.883 23.172 8.445 1 97.81 186 PRO A O 1
ATOM 1460 N N . ALA A 1 187 ? -6.711 24.297 9.203 1 96.88 187 ALA A N 1
ATOM 1461 C CA . ALA A 1 187 ? -7.324 24.422 7.887 1 96.88 187 ALA A CA 1
ATOM 1462 C C . ALA A 1 187 ? -6.48 25.297 6.969 1 96.88 187 ALA A C 1
ATOM 1464 O O . ALA A 1 187 ? -5.832 26.234 7.43 1 96.88 187 ALA A O 1
ATOM 1465 N N . GLY A 1 188 ? -6.484 24.938 5.707 1 95.44 188 GLY A N 1
ATOM 1466 C CA . GLY A 1 188 ? -5.801 25.75 4.711 1 95.44 188 GLY A CA 1
ATOM 1467 C C . GLY A 1 188 ? -4.289 25.688 4.832 1 95.44 188 GLY A C 1
ATOM 1468 O O . GLY A 1 188 ? -3.596 26.641 4.484 1 95.44 188 GLY A O 1
ATOM 1469 N N . CYS A 1 189 ? -3.793 24.609 5.363 1 95.62 189 CYS A N 1
ATOM 1470 C CA . CYS A 1 189 ? -2.352 24.516 5.566 1 95.62 189 CYS A CA 1
ATOM 1471 C C . CYS A 1 189 ? -1.808 23.188 5.035 1 95.62 189 CYS A C 1
ATOM 1473 O O . CYS A 1 189 ? -2.566 22.25 4.828 1 95.62 189 CYS A O 1
ATOM 1475 N N . ILE A 1 190 ? -0.567 23.219 4.777 1 95 190 ILE A N 1
ATOM 1476 C CA . ILE A 1 190 ? 0.212 22.031 4.488 1 95 190 ILE A CA 1
ATOM 1477 C C . ILE A 1 190 ? 1.312 21.859 5.535 1 95 190 ILE A C 1
ATOM 1479 O O . ILE A 1 190 ? 1.767 22.844 6.129 1 95 190 ILE A O 1
ATOM 1483 N N . PHE A 1 191 ? 1.616 20.641 5.871 1 96 191 PHE A N 1
ATOM 1484 C CA . PHE A 1 191 ? 2.771 20.312 6.695 1 96 191 PHE A CA 1
ATOM 1485 C C . PHE A 1 191 ? 3.732 19.406 5.934 1 96 191 PHE A C 1
ATOM 1487 O O . PHE A 1 191 ? 3.326 18.375 5.395 1 96 191 PHE A O 1
ATOM 1494 N N . ILE A 1 192 ? 4.914 19.797 5.844 1 94.31 192 ILE A N 1
ATOM 1495 C CA . ILE A 1 192 ? 5.996 19 5.289 1 94.31 192 ILE A CA 1
ATOM 1496 C C . ILE A 1 192 ? 7.074 18.781 6.348 1 94.31 192 ILE A C 1
ATOM 1498 O O . ILE A 1 192 ? 7.547 19.734 6.969 1 94.31 192 ILE A O 1
ATOM 1502 N N . ASN A 1 193 ? 7.496 17.531 6.574 1 94.12 193 ASN A N 1
ATOM 1503 C CA . ASN A 1 193 ? 8.414 17.25 7.672 1 94.12 193 ASN A CA 1
ATOM 1504 C C . ASN A 1 193 ? 9.734 18 7.504 1 94.12 193 ASN A C 1
ATOM 1506 O O . ASN A 1 193 ? 10.43 18.266 8.484 1 94.12 193 ASN A O 1
ATOM 1510 N N . GLY A 1 194 ? 10.117 18.469 6.406 1 86.25 194 GLY A N 1
ATOM 1511 C CA . GLY A 1 194 ? 11.328 19.234 6.18 1 86.25 194 GLY A CA 1
ATOM 1512 C C . GLY A 1 194 ? 11.117 20.719 6.305 1 86.25 194 GLY A C 1
ATOM 1513 O O . GLY A 1 194 ? 12.055 21.469 6.629 1 86.25 194 GLY A O 1
ATOM 1514 N N . SER A 1 195 ? 9.867 21.219 6.195 1 87 195 SER A N 1
ATOM 1515 C CA . SER A 1 195 ? 9.625 22.656 6.09 1 87 195 SER A CA 1
ATOM 1516 C C . SER A 1 195 ? 8.648 23.141 7.156 1 87 195 SER A C 1
ATOM 1518 O O . SER A 1 195 ? 8.578 24.328 7.449 1 87 195 SER A O 1
ATOM 1520 N N . GLY A 1 196 ? 7.945 22.234 7.656 1 92.38 196 GLY A N 1
ATOM 1521 C CA . GLY A 1 196 ? 6.977 22.609 8.672 1 92.38 196 GLY A CA 1
ATOM 1522 C C . GLY A 1 196 ? 5.637 23.031 8.086 1 92.38 196 GLY A C 1
ATOM 1523 O O . GLY A 1 196 ? 5.238 22.547 7.027 1 92.38 196 GLY A O 1
ATOM 1524 N N . LEU A 1 197 ? 4.922 23.859 8.859 1 94.25 197 LEU A N 1
ATOM 1525 C CA . LEU A 1 197 ? 3.58 24.281 8.469 1 94.25 197 LEU A CA 1
ATOM 1526 C C . LEU A 1 197 ? 3.633 25.5 7.555 1 94.25 197 LEU A C 1
ATOM 1528 O O . LEU A 1 197 ? 4.375 26.453 7.82 1 94.25 197 LEU A O 1
ATOM 1532 N N . ILE A 1 198 ? 2.816 25.453 6.527 1 91.94 198 ILE A N 1
ATOM 1533 C CA . ILE A 1 198 ? 2.703 26.547 5.578 1 91.94 198 ILE A CA 1
ATOM 1534 C C . ILE A 1 198 ? 1.234 26.797 5.238 1 91.94 198 ILE A C 1
ATOM 1536 O O . ILE A 1 198 ? 0.486 25.844 4.988 1 91.94 198 ILE A O 1
ATOM 1540 N N . SER A 1 199 ? 0.825 28.031 5.199 1 92.88 199 SER A N 1
ATOM 1541 C CA . SER A 1 199 ? -0.541 28.391 4.828 1 92.88 199 SER A CA 1
ATOM 1542 C C . SER A 1 199 ? -0.694 28.469 3.312 1 92.88 199 SER A C 1
ATOM 1544 O O . SER A 1 199 ? 0.184 29 2.623 1 92.88 199 SER A O 1
ATOM 1546 N N . PHE A 1 200 ? -1.847 27.938 2.83 1 89.25 200 PHE A N 1
ATOM 1547 C CA . PHE A 1 200 ? -2.143 28.031 1.404 1 89.25 200 PHE A CA 1
ATOM 1548 C C . PHE A 1 200 ? -2.166 29.484 0.949 1 89.25 200 PHE A C 1
ATOM 1550 O O . PHE A 1 200 ? -1.535 29.844 -0.049 1 89.25 200 PHE A O 1
ATOM 1557 N N . ASP A 1 201 ? -2.867 30.25 1.69 1 89.38 201 ASP A N 1
ATOM 1558 C CA . ASP A 1 201 ? -3.219 31.594 1.266 1 89.38 201 ASP A CA 1
ATOM 1559 C C . ASP A 1 201 ? -2.141 32.594 1.676 1 89.38 201 ASP A C 1
ATOM 1561 O O . ASP A 1 201 ? -2.021 33.656 1.076 1 89.38 201 ASP A O 1
ATOM 1565 N N . HIS A 1 202 ? -1.359 32.25 2.697 1 89.56 202 HIS A N 1
ATOM 1566 C CA . HIS A 1 202 ? -0.326 33.156 3.211 1 89.56 202 HIS A CA 1
ATOM 1567 C C . HIS A 1 202 ? 0.995 32.406 3.4 1 89.56 202 HIS A C 1
ATOM 1569 O O . HIS A 1 202 ? 1.508 32.344 4.52 1 89.56 202 HIS A O 1
ATOM 1575 N N . PRO A 1 203 ? 1.591 32.031 2.291 1 87.5 203 PRO A N 1
ATOM 1576 C CA . PRO A 1 203 ? 2.777 31.172 2.377 1 87.5 203 PRO A CA 1
ATOM 1577 C C . PRO A 1 203 ? 3.98 31.891 2.98 1 87.5 203 PRO A C 1
ATOM 1579 O O . PRO A 1 203 ? 4.926 31.25 3.439 1 87.5 203 PRO A O 1
ATOM 1582 N N . LEU A 1 204 ? 3.938 33.188 3.061 1 86.56 204 LEU A N 1
ATOM 1583 C CA . LEU A 1 204 ? 5.066 33.938 3.582 1 86.56 204 LEU A CA 1
ATOM 1584 C C . LEU A 1 204 ? 4.852 34.312 5.051 1 86.56 204 LEU A C 1
ATOM 1586 O O . LEU A 1 204 ? 5.699 34.938 5.668 1 86.56 204 LEU A O 1
ATOM 1590 N N . HIS A 1 205 ? 3.783 33.875 5.562 1 89.56 205 HIS A N 1
ATOM 1591 C CA . HIS A 1 205 ? 3.49 34.125 6.969 1 89.56 205 HIS A CA 1
ATOM 1592 C C . HIS A 1 205 ? 3.65 32.875 7.797 1 89.56 205 HIS A C 1
ATOM 1594 O O . HIS A 1 205 ? 3.336 31.766 7.328 1 89.56 205 HIS A O 1
ATOM 1600 N N . LYS A 1 206 ? 4.059 33.125 8.945 1 89.94 206 LYS A N 1
ATOM 1601 C CA . LYS A 1 206 ? 4.258 31.969 9.828 1 89.94 206 LYS A CA 1
ATOM 1602 C C . LYS A 1 206 ? 2.93 31.469 10.375 1 89.94 206 LYS A C 1
ATOM 1604 O O . LYS A 1 206 ? 2.021 32.25 10.656 1 89.94 206 LYS A O 1
ATOM 1609 N N . VAL A 1 207 ? 2.879 30.203 10.438 1 93.44 207 VAL A N 1
ATOM 1610 C CA . VAL A 1 207 ? 1.79 29.578 11.188 1 93.44 207 VAL A CA 1
ATOM 1611 C C . VAL A 1 207 ? 2.24 29.297 12.625 1 93.44 207 VAL A C 1
ATOM 1613 O O . VAL A 1 207 ? 3.188 28.547 12.844 1 93.44 207 VAL A O 1
ATOM 1616 N N . GLN A 1 208 ? 1.532 29.891 13.594 1 92.75 208 GLN A N 1
ATOM 1617 C CA . GLN A 1 208 ? 1.994 29.797 14.977 1 92.75 208 GLN A CA 1
ATOM 1618 C C . GLN A 1 208 ? 1.003 29.031 15.844 1 92.75 208 GLN A C 1
ATOM 1620 O O . GLN A 1 208 ? -0.199 29.031 15.57 1 92.75 208 GLN A O 1
ATOM 1625 N N . ALA A 1 209 ? 1.566 28.406 16.844 1 94.44 209 ALA A N 1
ATOM 1626 C CA . ALA A 1 209 ? 0.744 27.734 17.844 1 94.44 209 ALA A CA 1
ATOM 1627 C C . ALA A 1 209 ? 0.241 28.719 18.891 1 94.44 209 ALA A C 1
ATOM 1629 O O . ALA A 1 209 ? 0.979 29.609 19.328 1 94.44 209 ALA A O 1
ATOM 1630 N N . VAL A 1 210 ? -0.983 28.578 19.234 1 93.56 210 VAL A N 1
ATOM 1631 C CA . VAL A 1 210 ? -1.594 29.359 20.297 1 93.56 210 VAL A CA 1
ATOM 1632 C C . VAL A 1 210 ? -2.107 28.438 21.406 1 93.56 210 VAL A C 1
ATOM 1634 O O . VAL A 1 210 ? -2.865 27.5 21.125 1 93.56 210 VAL A O 1
ATOM 1637 N N . ALA A 1 211 ? -1.72 28.688 22.578 1 91.88 211 ALA A N 1
ATOM 1638 C CA . ALA A 1 211 ? -2.127 27.875 23.719 1 91.88 211 ALA A CA 1
ATOM 1639 C C . ALA A 1 211 ? -3.393 28.422 24.359 1 91.88 211 ALA A C 1
ATOM 1641 O O . ALA A 1 211 ? -3.525 29.641 24.531 1 91.88 211 ALA A O 1
ATOM 1642 N N . HIS A 1 212 ? -4.301 27.531 24.578 1 90.94 212 HIS A N 1
ATOM 1643 C CA . HIS A 1 212 ? -5.457 27.859 25.406 1 90.94 212 HIS A CA 1
ATOM 1644 C C . HIS A 1 212 ? -5.203 27.516 26.875 1 90.94 212 HIS A C 1
ATOM 1646 O O . HIS A 1 212 ? -4.992 26.344 27.219 1 90.94 212 HIS A O 1
ATOM 1652 N N . GLU A 1 213 ? -5.27 28.5 27.719 1 89.5 213 GLU A N 1
ATOM 1653 C CA . GLU A 1 213 ? -4.945 28.312 29.125 1 89.5 213 GLU A CA 1
ATOM 1654 C C . GLU A 1 213 ? -6.18 28.5 30.016 1 89.5 213 GLU A C 1
ATOM 1656 O O . GLU A 1 213 ? -7.082 29.266 29.672 1 89.5 213 GLU A O 1
ATOM 1661 N N . ASP A 1 214 ? -6.188 27.766 31.016 1 87.44 214 ASP A N 1
ATOM 1662 C CA . ASP A 1 214 ? -7.234 28 32 1 87.44 214 ASP A CA 1
ATOM 1663 C C . ASP A 1 214 ? -6.848 29.141 32.938 1 87.44 214 ASP A C 1
ATOM 1665 O O . ASP A 1 214 ? -5.844 29.812 32.719 1 87.44 214 ASP A O 1
ATOM 1669 N N . ASP A 1 215 ? -7.797 29.359 33.969 1 89.31 215 ASP A N 1
ATOM 1670 C CA . ASP A 1 215 ? -7.621 30.5 34.875 1 89.31 215 ASP A CA 1
ATOM 1671 C C . ASP A 1 215 ? -6.375 30.312 35.719 1 89.31 215 ASP A C 1
ATOM 1673 O O . ASP A 1 215 ? -5.844 31.281 36.281 1 89.31 215 ASP A O 1
ATOM 1677 N N . ASN A 1 216 ? -5.902 29.125 35.906 1 88.19 216 ASN A N 1
ATOM 1678 C CA . ASN A 1 216 ? -4.742 28.828 36.75 1 88.19 216 ASN A CA 1
ATOM 1679 C C . ASN A 1 216 ? -3.459 28.781 35.906 1 88.19 216 ASN A C 1
ATOM 1681 O O . ASN A 1 216 ? -2.402 28.406 36.438 1 88.19 216 ASN A O 1
ATOM 1685 N N . GLY A 1 217 ? -3.547 29.016 34.562 1 83.94 217 GLY A N 1
ATOM 1686 C CA . GLY A 1 217 ? -2.377 29.031 33.719 1 83.94 217 GLY A CA 1
ATOM 1687 C C . GLY A 1 217 ? -2.051 27.688 33.094 1 83.94 217 GLY A C 1
ATOM 1688 O O . GLY A 1 217 ? -1.027 27.531 32.438 1 83.94 217 GLY A O 1
ATOM 1689 N N . ASN A 1 218 ? -2.904 26.75 33.375 1 85.94 218 ASN A N 1
ATOM 1690 C CA . ASN A 1 218 ? -2.686 25.438 32.781 1 85.94 218 ASN A CA 1
ATOM 1691 C C . ASN A 1 218 ? -3.078 25.422 31.312 1 85.94 218 ASN A C 1
ATOM 1693 O O . ASN A 1 218 ? -4.133 25.938 30.938 1 85.94 218 ASN A O 1
ATOM 1697 N N . ILE A 1 219 ? -2.172 24.938 30.547 1 88.19 219 ILE A N 1
ATOM 1698 C CA . ILE A 1 219 ? -2.473 24.859 29.125 1 88.19 219 ILE A CA 1
ATOM 1699 C C . ILE A 1 219 ? -3.439 23.703 28.875 1 88.19 219 ILE A C 1
ATOM 1701 O O . ILE A 1 219 ? -3.104 22.547 29.109 1 88.19 219 ILE A O 1
ATOM 1705 N N . LEU A 1 220 ? -4.531 23.984 28.344 1 88.12 220 LEU A N 1
ATOM 1706 C CA . LEU A 1 220 ? -5.582 23 28.125 1 88.12 220 LEU A CA 1
ATOM 1707 C C . LEU A 1 220 ? -5.492 22.422 26.719 1 88.12 220 LEU A C 1
ATOM 1709 O O . LEU A 1 220 ? -5.73 21.234 26.516 1 88.12 220 LEU A O 1
ATOM 1713 N N . SER A 1 221 ? -5.188 23.297 25.812 1 91.19 221 SER A N 1
ATOM 1714 C CA . SER A 1 221 ? -5.102 22.875 24.422 1 91.19 221 SER A CA 1
ATOM 1715 C C . SER A 1 221 ? -4.246 23.844 23.609 1 91.19 221 SER A C 1
ATOM 1717 O O . SER A 1 221 ? -3.871 24.906 24.094 1 91.19 221 SER A O 1
ATOM 1719 N N . VAL A 1 222 ? -3.879 23.359 22.422 1 94.44 222 VAL A N 1
ATOM 1720 C CA . VAL A 1 222 ? -3.154 24.203 21.469 1 94.44 222 VAL A CA 1
ATOM 1721 C C . VAL A 1 222 ? -3.855 24.188 20.125 1 94.44 222 VAL A C 1
ATOM 1723 O O . VAL A 1 222 ? -4.484 23.188 19.75 1 94.44 222 VAL A O 1
ATOM 1726 N N . TYR A 1 223 ? -3.871 25.281 19.516 1 94.56 223 TYR A N 1
ATOM 1727 C CA . TYR A 1 223 ? -4.312 25.359 18.125 1 94.56 223 TYR A CA 1
ATOM 1728 C C . TYR A 1 223 ? -3.342 26.188 17.297 1 94.56 223 TYR A C 1
ATOM 1730 O O . TYR A 1 223 ? -2.504 26.922 17.828 1 94.56 223 TYR A O 1
ATOM 1738 N N . PHE A 1 224 ? -3.367 26.031 16.016 1 96.25 224 PHE A N 1
ATOM 1739 C CA . PHE A 1 224 ? -2.432 26.688 15.109 1 96.25 224 PHE A CA 1
ATOM 1740 C C . PHE A 1 224 ? -3.158 27.688 14.219 1 96.25 224 PHE A C 1
ATOM 1742 O O . PHE A 1 224 ? -4.25 27.422 13.727 1 96.25 224 PHE A O 1
ATOM 1749 N N . GLN A 1 225 ? -2.525 28.828 14.078 1 93.31 225 GLN A N 1
ATOM 1750 C CA . GLN A 1 225 ? -3.117 29.859 13.242 1 93.31 225 GLN A CA 1
ATOM 1751 C C . GLN A 1 225 ? -2.039 30.672 12.523 1 93.31 225 GLN A C 1
ATOM 1753 O O . GLN A 1 225 ? -0.894 30.734 12.977 1 93.31 225 GLN A O 1
ATOM 1758 N N . VAL A 1 226 ? -2.438 31.203 11.414 1 92.44 226 VAL A N 1
ATOM 1759 C CA . VAL A 1 226 ? -1.518 32.031 10.641 1 92.44 226 VAL A CA 1
ATOM 1760 C C . VAL A 1 226 ? -1.3 33.375 11.359 1 92.44 226 VAL A C 1
ATOM 1762 O O . VAL A 1 226 ? -2.262 34.031 11.766 1 92.44 226 VAL A O 1
ATOM 1765 N N . ASP A 1 227 ? -0.037 33.656 11.516 1 90 227 ASP A N 1
ATOM 1766 C CA . ASP A 1 227 ? 0.318 35 12.016 1 90 227 ASP A CA 1
ATOM 1767 C C . ASP A 1 227 ? 0.355 36.031 10.875 1 90 227 ASP A C 1
ATOM 1769 O O . ASP A 1 227 ? 1.353 36.125 10.156 1 90 227 ASP A O 1
ATOM 1773 N N . LEU A 1 228 ? -0.666 36.75 10.75 1 85.31 228 LEU A N 1
ATOM 1774 C CA . LEU A 1 228 ? -0.795 37.688 9.625 1 85.31 228 LEU A CA 1
ATOM 1775 C C . LEU A 1 228 ? 0.085 38.906 9.828 1 85.31 228 LEU A C 1
ATOM 1777 O O . LEU A 1 228 ? 0.301 39.688 8.891 1 85.31 228 LEU A O 1
ATOM 1781 N N . TYR A 1 229 ? 0.728 39.062 10.898 1 81.56 229 TYR A N 1
ATOM 1782 C CA . TYR A 1 229 ? 1.474 40.281 11.203 1 81.56 229 TYR A CA 1
ATOM 1783 C C . TYR A 1 229 ? 2.971 40.062 11.008 1 81.56 229 TYR A C 1
ATOM 1785 O O . TYR A 1 229 ? 3.734 41.031 10.914 1 81.56 229 TYR A O 1
ATOM 1793 N N . THR A 1 230 ? 3.504 38.875 11.016 1 71.38 230 THR A N 1
ATOM 1794 C CA . THR A 1 230 ? 4.926 38.594 10.859 1 71.38 230 THR A CA 1
ATOM 1795 C C . THR A 1 230 ? 5.195 37.906 9.531 1 71.38 230 THR A C 1
ATOM 1797 O O . THR A 1 230 ? 4.699 36.781 9.289 1 71.38 230 THR A O 1
ATOM 1800 N N . LYS A 1 231 ? 5.914 38.688 8.602 1 72.56 231 LYS A N 1
ATOM 1801 C CA . LYS A 1 231 ? 6.262 38.125 7.297 1 72.56 231 LYS A CA 1
ATOM 1802 C C . LYS A 1 231 ? 7.621 37.438 7.344 1 72.56 231 LYS A C 1
ATOM 1804 O O . LYS A 1 231 ? 8.562 37.938 7.953 1 72.56 231 LYS A O 1
ATOM 1809 N N . LEU A 1 232 ? 7.66 36.125 6.855 1 66.75 232 LEU A N 1
ATOM 1810 C CA . LEU A 1 232 ? 8.914 35.406 6.75 1 66.75 232 LEU A CA 1
ATOM 1811 C C . LEU A 1 232 ? 9.781 35.938 5.617 1 66.75 232 LEU A C 1
ATOM 1813 O O . LEU A 1 232 ? 9.25 36.406 4.602 1 66.75 232 LEU A O 1
ATOM 1817 N N . PRO A 1 233 ? 11.172 36.094 5.844 1 56.78 233 PRO A N 1
ATOM 1818 C CA . PRO A 1 233 ? 12.031 36.594 4.766 1 56.78 233 PRO A CA 1
ATOM 1819 C C . PRO A 1 233 ? 12.008 35.688 3.527 1 56.78 233 PRO A C 1
ATOM 1821 O O . PRO A 1 233 ? 11.836 34.469 3.639 1 56.78 233 PRO A O 1
ATOM 1824 N N . SER A 1 234 ? 11.656 36.125 2.408 1 50.75 234 SER A N 1
ATOM 1825 C CA . SER A 1 234 ? 11.594 35.406 1.144 1 50.75 234 SER A CA 1
ATOM 1826 C C . SER A 1 234 ? 12.852 34.562 0.934 1 50.75 234 SER A C 1
ATOM 1828 O O . SER A 1 234 ? 13.961 35 1.244 1 50.75 234 SER A O 1
ATOM 1830 N N . ILE A 1 235 ? 12.812 33.219 1.017 1 45.72 235 ILE A N 1
ATOM 1831 C CA . ILE A 1 235 ? 13.953 32.375 0.695 1 45.72 235 ILE A CA 1
ATOM 1832 C C . ILE A 1 235 ? 14.477 32.719 -0.698 1 45.72 235 ILE A C 1
ATOM 1834 O O . ILE A 1 235 ? 13.719 32.688 -1.674 1 45.72 235 ILE A O 1
ATOM 1838 N N . PRO A 1 236 ? 15.727 33.219 -0.794 1 42.09 236 PRO A N 1
ATOM 1839 C CA . PRO A 1 236 ? 16.266 33.5 -2.129 1 42.09 236 PRO A CA 1
ATOM 1840 C C . PRO A 1 236 ? 16.203 32.281 -3.043 1 42.09 236 PRO A C 1
ATOM 1842 O O . PRO A 1 236 ? 16.391 31.141 -2.582 1 42.09 236 PRO A O 1
ATOM 1845 N N . ARG A 1 237 ? 15.461 32.281 -4.105 1 40.12 237 ARG A N 1
ATOM 1846 C CA . ARG A 1 237 ? 15.234 31.297 -5.16 1 40.12 237 ARG A CA 1
ATOM 1847 C C . ARG A 1 237 ? 16.562 30.719 -5.656 1 40.12 237 ARG A C 1
ATOM 1849 O O . ARG A 1 237 ? 16.594 30.047 -6.691 1 40.12 237 ARG A O 1
ATOM 1856 N N . THR A 1 238 ? 17.719 31.078 -5.203 1 36.47 238 THR A N 1
ATOM 1857 C CA . THR A 1 238 ? 18.891 30.641 -5.961 1 36.47 238 THR A CA 1
ATOM 1858 C C . THR A 1 238 ? 19.156 29.156 -5.711 1 36.47 238 THR A C 1
ATOM 1860 O O . THR A 1 238 ? 20.109 28.594 -6.258 1 36.47 238 THR A O 1
ATOM 1863 N N . GLY A 1 239 ? 18.953 28.609 -4.48 1 33.91 239 GLY A N 1
ATOM 1864 C CA . GLY A 1 239 ? 19.734 27.422 -4.18 1 33.91 239 GLY A CA 1
ATOM 1865 C C . GLY A 1 239 ? 19.188 26.156 -4.812 1 33.91 239 GLY A C 1
ATOM 1866 O O . GLY A 1 239 ? 18.016 26.125 -5.227 1 33.91 239 GLY A O 1
ATOM 1867 N N . SER A 1 240 ? 20.094 25.219 -5.262 1 31.52 240 SER A N 1
ATOM 1868 C CA . SER A 1 240 ? 19.906 23.891 -5.816 1 31.52 240 SER A CA 1
ATOM 1869 C C . SER A 1 240 ? 18.984 23.047 -4.945 1 31.52 240 SER A C 1
ATOM 1871 O O . SER A 1 240 ? 18.719 23.391 -3.789 1 31.52 240 SER A O 1
ATOM 1873 N N . ALA A 1 241 ? 18.688 21.703 -5.312 1 37.75 241 ALA A N 1
ATOM 1874 C CA . ALA A 1 241 ? 17.875 20.656 -4.703 1 37.75 241 ALA A CA 1
ATOM 1875 C C . ALA A 1 241 ? 18.141 20.562 -3.205 1 37.75 241 ALA A C 1
ATOM 1877 O O . ALA A 1 241 ? 17.422 19.844 -2.492 1 37.75 241 ALA A O 1
ATOM 1878 N N . ALA A 1 242 ? 19.281 20.984 -2.684 1 35.81 242 ALA A N 1
ATOM 1879 C CA . ALA A 1 242 ? 19.75 20.812 -1.309 1 35.81 242 ALA A CA 1
ATOM 1880 C C . ALA A 1 242 ? 19.016 21.766 -0.364 1 35.81 242 ALA A C 1
ATOM 1882 O O . ALA A 1 242 ? 19.188 21.703 0.855 1 35.81 242 ALA A O 1
ATOM 1883 N N . ASN A 1 243 ? 18.453 22.812 -0.816 1 37.59 243 ASN A N 1
ATOM 1884 C CA . ASN A 1 243 ? 17.969 23.891 0.036 1 37.59 243 ASN A CA 1
ATOM 1885 C C . ASN A 1 243 ? 16.688 23.5 0.767 1 37.59 243 ASN A C 1
ATOM 1887 O O . ASN A 1 243 ? 16.141 24.281 1.53 1 37.59 243 ASN A O 1
ATOM 1891 N N . TRP A 1 244 ? 16.047 22.531 0.375 1 36.12 244 TRP A N 1
ATOM 1892 C CA . TRP A 1 244 ? 14.836 22.25 1.153 1 36.12 244 TRP A CA 1
ATOM 1893 C C . TRP A 1 244 ? 15.172 22.078 2.629 1 36.12 244 TRP A C 1
ATOM 1895 O O . TRP A 1 244 ? 14.312 22.25 3.494 1 36.12 244 TRP A O 1
ATOM 1905 N N . ALA A 1 245 ? 16.422 21.656 2.982 1 34.62 245 ALA A N 1
ATOM 1906 C CA . ALA A 1 245 ? 16.828 21.344 4.355 1 34.62 245 ALA A CA 1
ATOM 1907 C C . ALA A 1 245 ? 17.172 22.625 5.117 1 34.62 245 ALA A C 1
ATOM 1909 O O . ALA A 1 245 ? 17.031 22.688 6.344 1 34.62 245 ALA A O 1
ATOM 1910 N N . ASP A 1 246 ? 17.766 23.641 4.535 1 33.5 246 ASP A N 1
ATOM 1911 C CA . ASP A 1 246 ? 18.484 24.688 5.27 1 33.5 246 ASP A CA 1
ATOM 1912 C C . ASP A 1 246 ? 17.531 25.766 5.773 1 33.5 246 ASP A C 1
ATOM 1914 O O . ASP A 1 246 ? 17.938 26.672 6.508 1 33.5 246 ASP A O 1
ATOM 1918 N N . ALA A 1 247 ? 16.344 25.891 5.32 1 34.06 247 ALA A N 1
ATOM 1919 C CA . ALA A 1 247 ? 15.633 27.062 5.824 1 34.06 247 ALA A CA 1
ATOM 1920 C C . ALA A 1 247 ? 15.43 26.984 7.332 1 34.06 247 ALA A C 1
ATOM 1922 O O . ALA A 1 247 ? 14.852 27.891 7.941 1 34.06 247 ALA A O 1
ATOM 1923 N N . ALA A 1 248 ? 15.641 25.812 7.914 1 37.69 248 ALA A N 1
ATOM 1924 C CA . ALA A 1 248 ? 15.352 25.703 9.344 1 37.69 248 ALA A CA 1
ATOM 1925 C C . ALA A 1 248 ? 16.422 26.406 10.172 1 37.69 248 ALA A C 1
ATOM 1927 O O . ALA A 1 248 ? 16.375 26.391 11.406 1 37.69 248 ALA A O 1
ATOM 1928 N N . GLU A 1 249 ? 17.594 26.75 9.523 1 31.28 249 GLU A N 1
ATOM 1929 C CA . GLU A 1 249 ? 18.578 27.281 10.445 1 31.28 249 GLU A CA 1
ATOM 1930 C C . GLU A 1 249 ? 18.297 28.734 10.789 1 31.28 249 GLU A C 1
ATOM 1932 O O . GLU A 1 249 ? 18.844 29.641 10.156 1 31.28 249 GLU A O 1
ATOM 1937 N N . VAL A 1 250 ? 17.094 29.234 10.797 1 33.28 250 VAL A N 1
ATOM 1938 C CA . VAL A 1 250 ? 17.078 30.578 11.367 1 33.28 250 VAL A CA 1
ATOM 1939 C C . VAL A 1 250 ? 17.812 30.594 12.703 1 33.28 250 VAL A C 1
ATOM 1941 O O . VAL A 1 250 ? 17.594 29.719 13.547 1 33.28 250 VAL A O 1
ATOM 1944 N N . GLN A 1 251 ? 18.938 31.312 12.852 1 29.25 251 GLN A N 1
ATOM 1945 C CA . GLN A 1 251 ? 19.875 31.719 13.898 1 29.25 251 GLN A CA 1
ATOM 1946 C C . GLN A 1 251 ? 19.141 32.188 15.141 1 29.25 251 GLN A C 1
ATOM 1948 O O . GLN A 1 251 ? 18.359 33.156 15.086 1 29.25 251 GLN A O 1
ATOM 1953 N N . GLY A 1 252 ? 18.75 31.312 16.031 1 25.64 252 GLY A N 1
ATOM 1954 C CA . GLY A 1 252 ? 18.578 31.734 17.406 1 25.64 252 GLY A CA 1
ATOM 1955 C C . GLY A 1 252 ? 19.641 32.719 17.859 1 25.64 252 GLY A C 1
ATOM 1956 O O . GLY A 1 252 ? 20.094 32.688 19 1 25.64 252 GLY A O 1
ATOM 1957 N N . GLU A 1 253 ? 20.031 33.781 17 1 24.66 253 GLU A N 1
ATOM 1958 C CA . GLU A 1 253 ? 20.609 34.812 17.859 1 24.66 253 GLU A CA 1
ATOM 1959 C C . GLU A 1 253 ? 19.516 35.531 18.641 1 24.66 253 GLU A C 1
ATOM 1961 O O . GLU A 1 253 ? 18.438 35.781 18.125 1 24.66 253 GLU A O 1
ATOM 1966 N N . MET B 1 1 ? 9.969 -9.891 -3.145 1 97.62 1 MET B N 1
ATOM 1967 C CA . MET B 1 1 ? 8.555 -9.773 -2.793 1 97.62 1 MET B CA 1
ATOM 1968 C C . MET B 1 1 ? 8.102 -10.977 -1.963 1 97.62 1 MET B C 1
ATOM 1970 O O . MET B 1 1 ? 8.672 -12.062 -2.074 1 97.62 1 MET B O 1
ATOM 1974 N N . LEU B 1 2 ? 7.188 -10.758 -1.116 1 98.69 2 LEU B N 1
ATOM 1975 C CA . LEU B 1 2 ? 6.52 -11.789 -0.326 1 98.69 2 LEU B CA 1
ATOM 1976 C C . LEU B 1 2 ? 5.012 -11.562 -0.299 1 98.69 2 LEU B C 1
ATOM 1978 O O . LEU B 1 2 ? 4.555 -10.43 -0.146 1 98.69 2 LEU B O 1
ATOM 1982 N N . ALA B 1 3 ? 4.32 -12.594 -0.479 1 98.88 3 ALA B N 1
ATOM 1983 C CA . ALA B 1 3 ? 2.871 -12.562 -0.298 1 98.88 3 ALA B CA 1
ATOM 1984 C C . ALA B 1 3 ? 2.393 -13.781 0.485 1 98.88 3 ALA B C 1
ATOM 1986 O O . ALA B 1 3 ? 2.826 -14.906 0.222 1 98.88 3 ALA B O 1
ATOM 1987 N N . VAL B 1 4 ? 1.576 -13.57 1.438 1 98.88 4 VAL B N 1
ATOM 1988 C CA . VAL B 1 4 ? 0.994 -14.648 2.234 1 98.88 4 VAL B CA 1
ATOM 1989 C C . VAL B 1 4 ? -0.511 -14.43 2.373 1 98.88 4 VAL B C 1
ATOM 1991 O O . VAL B 1 4 ? -0.954 -13.367 2.801 1 98.88 4 VAL B O 1
ATOM 1994 N N . PHE B 1 5 ? -1.208 -15.406 2.033 1 98.88 5 PHE B N 1
ATOM 1995 C CA . PHE B 1 5 ? -2.662 -15.344 2.119 1 98.88 5 PHE B CA 1
ATOM 1996 C C . PHE B 1 5 ? -3.213 -16.531 2.885 1 98.88 5 PHE B C 1
ATOM 1998 O O . PHE B 1 5 ? -2.826 -17.688 2.621 1 98.88 5 PHE B O 1
ATOM 2005 N N . ALA B 1 6 ? -4.082 -16.25 3.758 1 98.56 6 ALA B N 1
ATOM 2006 C CA . ALA B 1 6 ? -4.734 -17.312 4.52 1 98.56 6 ALA B CA 1
ATOM 2007 C C . ALA B 1 6 ? -5.355 -18.344 3.588 1 98.56 6 ALA B C 1
ATOM 2009 O O . ALA B 1 6 ? -5.762 -18.031 2.469 1 98.56 6 ALA B O 1
ATOM 2010 N N . LYS B 1 7 ? -5.48 -19.547 4.129 1 97.75 7 LYS B N 1
ATOM 2011 C CA . LYS B 1 7 ? -5.953 -20.672 3.324 1 97.75 7 LYS B CA 1
ATOM 2012 C C . LYS B 1 7 ? -7.305 -20.359 2.684 1 97.75 7 LYS B C 1
ATOM 2014 O O . LYS B 1 7 ? -7.543 -20.703 1.525 1 97.75 7 LYS B O 1
ATOM 2019 N N . ALA B 1 8 ? -8.156 -19.703 3.35 1 97.06 8 ALA B N 1
ATOM 2020 C CA . ALA B 1 8 ? -9.5 -19.391 2.869 1 97.06 8 ALA B CA 1
ATOM 2021 C C . ALA B 1 8 ? -9.445 -18.438 1.68 1 97.06 8 ALA B C 1
ATOM 2023 O O . ALA B 1 8 ? -10.32 -18.469 0.812 1 97.06 8 ALA B O 1
ATOM 2024 N N . ILE B 1 9 ? -8.438 -17.609 1.617 1 97.81 9 ILE B N 1
ATOM 2025 C CA . ILE B 1 9 ? -8.312 -16.625 0.554 1 97.81 9 ILE B CA 1
ATOM 2026 C C . ILE B 1 9 ? -7.348 -17.125 -0.514 1 97.81 9 ILE B C 1
ATOM 2028 O O . ILE B 1 9 ? -7.656 -17.078 -1.708 1 97.81 9 ILE B O 1
ATOM 2032 N N . GLY B 1 10 ? -6.223 -17.609 -0.059 1 98.06 10 GLY B N 1
ATOM 2033 C CA . GLY B 1 10 ? -5.195 -18.062 -0.987 1 98.06 10 GLY B CA 1
ATOM 2034 C C . GLY B 1 10 ? -5.59 -19.297 -1.771 1 98.06 10 GLY B C 1
ATOM 2035 O O . GLY B 1 10 ? -5.215 -19.438 -2.936 1 98.06 10 GLY B O 1
ATOM 2036 N N . LYS B 1 11 ? -6.262 -20.234 -1.107 1 97.56 11 LYS B N 1
ATOM 2037 C CA . LYS B 1 11 ? -6.727 -21.5 -1.694 1 97.56 11 LYS B CA 1
ATOM 2038 C C . LYS B 1 11 ? -5.609 -22.188 -2.471 1 97.56 11 LYS B C 1
ATOM 2040 O O . LYS B 1 11 ? -5.77 -22.5 -3.654 1 97.56 11 LYS B O 1
ATOM 2045 N N . PRO B 1 12 ? -4.52 -22.406 -1.809 1 97.19 12 PRO B N 1
ATOM 2046 C CA . PRO B 1 12 ? -3.408 -23.078 -2.498 1 97.19 12 PRO B CA 1
ATOM 2047 C C . PRO B 1 12 ? -3.777 -24.469 -3.01 1 97.19 12 PRO B C 1
ATOM 2049 O O . PRO B 1 12 ? -4.621 -25.141 -2.414 1 97.19 12 PRO B O 1
ATOM 2052 N N . PRO B 1 13 ? -3.166 -24.891 -4.172 1 95.69 13 PRO B N 1
ATOM 2053 C CA . PRO B 1 13 ? -3.35 -26.281 -4.574 1 95.69 13 PRO B CA 1
ATOM 2054 C C . PRO B 1 13 ? -2.895 -27.281 -3.502 1 95.69 13 PRO B C 1
ATOM 2056 O O . PRO B 1 13 ? -1.781 -27.156 -2.982 1 95.69 13 PRO B O 1
ATOM 2059 N N . GLU B 1 14 ? -3.639 -28.234 -3.262 1 94.06 14 GLU B N 1
ATOM 2060 C CA . GLU B 1 14 ? -3.359 -29.188 -2.197 1 94.06 14 GLU B CA 1
ATOM 2061 C C . GLU B 1 14 ? -2.1 -30 -2.5 1 94.06 14 GLU B C 1
ATOM 2063 O O . GLU B 1 14 ? -1.424 -30.469 -1.585 1 94.06 14 GLU B O 1
ATOM 2068 N N . GLU B 1 15 ? -1.801 -30.094 -3.727 1 94.56 15 GLU B N 1
ATOM 2069 C CA . GLU B 1 15 ? -0.646 -30.875 -4.156 1 94.56 15 GLU B CA 1
ATOM 2070 C C . GLU B 1 15 ? 0.652 -30.297 -3.6 1 94.56 15 GLU B C 1
ATOM 2072 O O . GLU B 1 15 ? 1.657 -31 -3.498 1 94.56 15 GLU B O 1
ATOM 2077 N N . LEU B 1 16 ? 0.605 -29.016 -3.254 1 94.69 16 LEU B N 1
ATOM 2078 C CA . LEU B 1 16 ? 1.794 -28.375 -2.703 1 94.69 16 LEU B CA 1
ATOM 2079 C C . LEU B 1 16 ? 2.199 -29.031 -1.384 1 94.69 16 LEU B C 1
ATOM 2081 O O . LEU B 1 16 ? 3.367 -28.969 -0.992 1 94.69 16 LEU B O 1
ATOM 2085 N N . ARG B 1 17 ? 1.349 -29.672 -0.701 1 93 17 ARG B N 1
ATOM 2086 C CA . ARG B 1 17 ? 1.596 -30.219 0.627 1 93 17 ARG B CA 1
ATOM 2087 C C . ARG B 1 17 ? 2.156 -31.625 0.539 1 93 17 ARG B C 1
ATOM 2089 O O . ARG B 1 17 ? 2.625 -32.188 1.536 1 93 17 ARG B O 1
ATOM 2096 N N . LEU B 1 18 ? 2.125 -32.25 -0.536 1 89.31 18 LEU B N 1
ATOM 2097 C CA . LEU B 1 18 ? 2.41 -33.656 -0.717 1 89.31 18 LEU B CA 1
ATOM 2098 C C . LEU B 1 18 ? 3.799 -34 -0.192 1 89.31 18 LEU B C 1
ATOM 2100 O O . LEU B 1 18 ? 3.961 -34.969 0.557 1 89.31 18 LEU B O 1
ATOM 2104 N N . PRO B 1 19 ? 4.723 -33.188 -0.507 1 89.38 19 PRO B N 1
ATOM 2105 C CA . PRO B 1 19 ? 6.062 -33.562 -0.024 1 89.38 19 PRO B CA 1
ATOM 2106 C C . PRO B 1 19 ? 6.199 -33.406 1.489 1 89.38 19 PRO B C 1
ATOM 2108 O O . PRO B 1 19 ? 7.133 -33.969 2.082 1 89.38 19 PRO B O 1
ATOM 2111 N N . ALA B 1 20 ? 5.324 -32.719 2.07 1 87.94 20 ALA B N 1
ATOM 2112 C CA . ALA B 1 20 ? 5.441 -32.406 3.492 1 87.94 20 ALA B CA 1
ATOM 2113 C C . ALA B 1 20 ? 4.559 -33.312 4.332 1 87.94 20 ALA B C 1
ATOM 2115 O O . ALA B 1 20 ? 4.457 -33.156 5.551 1 87.94 20 ALA B O 1
ATOM 2116 N N . LEU B 1 21 ? 3.852 -34.25 3.818 1 81.62 21 LEU B N 1
ATOM 2117 C CA . LEU B 1 21 ? 2.926 -35.125 4.531 1 81.62 21 LEU B CA 1
ATOM 2118 C C . LEU B 1 21 ? 3.656 -35.938 5.59 1 81.62 21 LEU B C 1
ATOM 2120 O O . LEU B 1 21 ? 3.094 -36.219 6.648 1 81.62 21 LEU B O 1
ATOM 2124 N N . GLY B 1 22 ? 4.863 -36.219 5.457 1 74.81 22 GLY B N 1
ATOM 2125 C CA . GLY B 1 22 ? 5.582 -37 6.445 1 74.81 22 GLY B CA 1
ATOM 2126 C C . GLY B 1 22 ? 6.305 -36.125 7.473 1 74.81 22 GLY B C 1
ATOM 2127 O O . GLY B 1 22 ? 6.516 -36.562 8.609 1 74.81 22 GLY B O 1
ATOM 2128 N N . SER B 1 23 ? 6.77 -35.031 7.215 1 76.88 23 SER B N 1
ATOM 2129 C CA . SER B 1 23 ? 7.504 -34.125 8.07 1 76.88 23 SER B CA 1
ATOM 2130 C C . SER B 1 23 ? 7.246 -32.656 7.676 1 76.88 23 SER B C 1
ATOM 2132 O O . SER B 1 23 ? 7.742 -32.188 6.648 1 76.88 23 SER B O 1
ATOM 2134 N N . ASN B 1 24 ? 6.438 -32.094 8.508 1 76.88 24 ASN B N 1
ATOM 2135 C CA . ASN B 1 24 ? 6.121 -30.703 8.188 1 76.88 24 ASN B CA 1
ATOM 2136 C C . ASN B 1 24 ? 7.012 -29.734 8.961 1 76.88 24 ASN B C 1
ATOM 2138 O O . ASN B 1 24 ? 6.867 -29.578 10.18 1 76.88 24 ASN B O 1
ATOM 2142 N N . ASN B 1 25 ? 7.895 -29.125 8.312 1 88.25 25 ASN B N 1
ATOM 2143 C CA . ASN B 1 25 ? 8.805 -28.156 8.914 1 88.25 25 ASN B CA 1
ATOM 2144 C C . ASN B 1 25 ? 8.477 -26.734 8.477 1 88.25 25 ASN B C 1
ATOM 2146 O O . ASN B 1 25 ? 9.328 -25.844 8.539 1 88.25 25 ASN B O 1
ATOM 2150 N N . SER B 1 26 ? 7.242 -26.594 8.078 1 93.38 26 SER B N 1
ATOM 2151 C CA . SER B 1 26 ? 6.816 -25.266 7.645 1 93.38 26 SER B CA 1
ATOM 2152 C C . SER B 1 26 ? 6.652 -24.328 8.836 1 93.38 26 SER B C 1
ATOM 2154 O O . SER B 1 26 ? 6.363 -24.766 9.945 1 93.38 26 SER B O 1
ATOM 2156 N N . LYS B 1 27 ? 6.867 -23.094 8.602 1 97.5 27 LYS B N 1
ATOM 2157 C CA . LYS B 1 27 ? 6.719 -22.062 9.617 1 97.5 27 LYS B CA 1
ATOM 2158 C C . LYS B 1 27 ? 5.359 -21.375 9.508 1 97.5 27 LYS B C 1
ATOM 2160 O O . LYS B 1 27 ? 4.617 -21.594 8.555 1 97.5 27 LYS B O 1
ATOM 2165 N N . THR B 1 28 ? 5.074 -20.656 10.562 1 97.62 28 THR B N 1
ATOM 2166 C CA . THR B 1 28 ? 3.846 -19.875 10.539 1 97.62 28 THR B CA 1
ATOM 2167 C C . THR B 1 28 ? 4.012 -18.625 9.664 1 97.62 28 THR B C 1
ATOM 2169 O O . THR B 1 28 ? 5.133 -18.188 9.414 1 97.62 28 THR B O 1
ATOM 2172 N N . PRO B 1 29 ? 2.896 -18.062 9.188 1 98.19 29 PRO B N 1
ATOM 2173 C CA . PRO B 1 29 ? 2.98 -16.828 8.414 1 98.19 29 PRO B CA 1
ATOM 2174 C C . PRO B 1 29 ? 3.746 -15.727 9.156 1 98.19 29 PRO B C 1
ATOM 2176 O O . PRO B 1 29 ? 4.531 -15 8.539 1 98.19 29 PRO B O 1
ATOM 2179 N N . GLU B 1 30 ? 3.539 -15.609 10.445 1 97.25 30 GLU B N 1
ATOM 2180 C CA . GLU B 1 30 ? 4.215 -14.602 11.258 1 97.25 30 GLU B CA 1
ATOM 2181 C C . GLU B 1 30 ? 5.723 -14.812 11.258 1 97.25 30 GLU B C 1
ATOM 2183 O O . GLU B 1 30 ? 6.496 -13.859 11.141 1 97.25 30 GLU B O 1
ATOM 2188 N N . GLU B 1 31 ? 6.074 -16.031 11.391 1 98.06 31 GLU B N 1
ATOM 2189 C CA . GLU B 1 31 ? 7.5 -16.344 11.367 1 98.06 31 GLU B CA 1
ATOM 2190 C C . GLU B 1 31 ? 8.117 -16.062 10 1 98.06 31 GLU B C 1
ATOM 2192 O O . GLU B 1 31 ? 9.258 -15.617 9.914 1 98.06 31 GLU B O 1
ATOM 2197 N N . ILE B 1 32 ? 7.367 -16.312 8.984 1 98.5 32 ILE B N 1
ATOM 2198 C CA . ILE B 1 32 ? 7.855 -16.141 7.621 1 98.5 32 ILE B CA 1
ATOM 2199 C C . ILE B 1 32 ? 8.07 -14.648 7.34 1 98.5 32 ILE B C 1
ATOM 2201 O O . ILE B 1 32 ? 9.109 -14.258 6.809 1 98.5 32 ILE B O 1
ATOM 2205 N N . VAL B 1 33 ? 7.133 -13.852 7.734 1 98.19 33 VAL B N 1
ATOM 2206 C CA . VAL B 1 33 ? 7.266 -12.422 7.477 1 98.19 33 VAL B CA 1
ATOM 2207 C C . VAL B 1 33 ? 8.367 -11.844 8.352 1 98.19 33 VAL B C 1
ATOM 2209 O O . VAL B 1 33 ? 9.086 -10.93 7.934 1 98.19 33 VAL B O 1
ATOM 2212 N N . GLU B 1 34 ? 8.523 -12.344 9.523 1 97.25 34 GLU B N 1
ATOM 2213 C CA . GLU B 1 34 ? 9.617 -11.898 10.383 1 97.25 34 GLU B CA 1
ATOM 2214 C C . GLU B 1 34 ? 10.977 -12.18 9.734 1 97.25 34 GLU B C 1
ATOM 2216 O O . GLU B 1 34 ? 11.875 -11.336 9.781 1 97.25 34 GLU B O 1
ATOM 2221 N N . LYS B 1 35 ? 11.094 -13.312 9.25 1 97.25 35 LYS B N 1
ATOM 2222 C CA . LYS B 1 35 ? 12.328 -13.664 8.555 1 97.25 35 LYS B CA 1
ATOM 2223 C C . LYS B 1 35 ? 12.555 -12.75 7.355 1 97.25 35 LYS B C 1
ATOM 2225 O O . LYS B 1 35 ? 13.68 -12.289 7.121 1 97.25 35 LYS B O 1
ATOM 2230 N N . PHE B 1 36 ? 11.539 -12.5 6.582 1 97.88 36 PHE B N 1
ATOM 2231 C CA . PHE B 1 36 ? 11.633 -11.617 5.426 1 97.88 36 PHE B CA 1
ATOM 2232 C C . PHE B 1 36 ? 12.109 -10.227 5.84 1 97.88 36 PHE B C 1
ATOM 2234 O O . PHE B 1 36 ? 13.016 -9.664 5.223 1 97.88 36 PHE B O 1
ATOM 2241 N N . GLN B 1 37 ? 11.516 -9.719 6.867 1 96.81 37 GLN B N 1
ATOM 2242 C CA . GLN B 1 37 ? 11.859 -8.383 7.34 1 96.81 37 GLN B CA 1
ATOM 2243 C C . GLN B 1 37 ? 13.266 -8.352 7.934 1 96.81 37 GLN B C 1
ATOM 2245 O O . GLN B 1 37 ? 13.93 -7.309 7.918 1 96.81 37 GLN B O 1
ATOM 2250 N N . PHE B 1 38 ? 13.656 -9.445 8.461 1 95.88 38 PHE B N 1
ATOM 2251 C CA . PHE B 1 38 ? 15.023 -9.555 8.961 1 95.88 38 PHE B CA 1
ATOM 2252 C C . PHE B 1 38 ? 16.031 -9.461 7.82 1 95.88 38 PHE B C 1
ATOM 2254 O O . PHE B 1 38 ? 17.031 -8.75 7.922 1 95.88 38 PHE B O 1
ATOM 2261 N N . LEU B 1 39 ? 15.766 -10.156 6.797 1 95.56 39 LEU B N 1
ATOM 2262 C CA . LEU B 1 39 ? 16.656 -10.18 5.641 1 95.56 39 LEU B CA 1
ATOM 2263 C C . LEU B 1 39 ? 16.609 -8.852 4.895 1 95.56 39 LEU B C 1
ATOM 2265 O O . LEU B 1 39 ? 17.609 -8.398 4.348 1 95.56 39 LEU B O 1
ATOM 2269 N N . TRP B 1 40 ? 15.383 -8.289 4.895 1 96.06 40 TRP B N 1
ATOM 2270 C CA . TRP B 1 40 ? 15.164 -7.047 4.16 1 96.06 40 TRP B CA 1
ATOM 2271 C C . TRP B 1 40 ? 14.531 -5.988 5.059 1 96.06 40 TRP B C 1
ATOM 2273 O O . TRP B 1 40 ? 13.352 -5.66 4.902 1 96.06 40 TRP B O 1
ATOM 2283 N N . PRO B 1 41 ? 15.312 -5.352 5.828 1 95.19 41 PRO B N 1
ATOM 2284 C CA . PRO B 1 41 ? 14.773 -4.445 6.844 1 95.19 41 PRO B CA 1
ATOM 2285 C C . PRO B 1 41 ? 14.125 -3.201 6.246 1 95.19 41 PRO B C 1
ATOM 2287 O O . PRO B 1 41 ? 13.297 -2.557 6.895 1 95.19 41 PRO B O 1
ATOM 2290 N N . ASP B 1 42 ? 14.438 -2.846 5.023 1 95.69 42 ASP B N 1
ATOM 2291 C CA . ASP B 1 42 ? 13.891 -1.639 4.41 1 95.69 42 ASP B CA 1
ATOM 2292 C C . ASP B 1 42 ? 12.641 -1.955 3.592 1 95.69 42 ASP B C 1
ATOM 2294 O O . ASP B 1 42 ? 12.172 -1.121 2.816 1 95.69 42 ASP B O 1
ATOM 2298 N N . SER B 1 43 ? 12.062 -3.135 3.781 1 97.38 43 SER B N 1
ATOM 2299 C CA . SER B 1 43 ? 10.891 -3.543 3.02 1 97.38 43 SER B CA 1
ATOM 2300 C C . SER B 1 43 ? 9.633 -2.844 3.527 1 97.38 43 SER B C 1
ATOM 2302 O O . SER B 1 43 ? 9.594 -2.363 4.66 1 97.38 43 SER B O 1
ATOM 2304 N N . THR B 1 44 ? 8.719 -2.697 2.672 1 98.31 44 THR B N 1
ATOM 2305 C CA . THR B 1 44 ? 7.383 -2.229 3.025 1 98.31 44 THR B CA 1
ATOM 2306 C C . THR B 1 44 ? 6.406 -3.396 3.125 1 98.31 44 THR B C 1
ATOM 2308 O O . THR B 1 44 ? 6.41 -4.285 2.271 1 98.31 44 THR B O 1
ATOM 2311 N N . LEU B 1 45 ? 5.629 -3.41 4.18 1 98.5 45 LEU B N 1
ATOM 2312 C CA . LEU B 1 45 ? 4.652 -4.465 4.418 1 98.5 45 LEU B CA 1
ATOM 2313 C C . LEU B 1 45 ? 3.23 -3.926 4.297 1 98.5 45 LEU B C 1
ATOM 2315 O O . LEU B 1 45 ? 2.91 -2.879 4.863 1 98.5 45 LEU B O 1
ATOM 2319 N N . TYR B 1 46 ? 2.42 -4.609 3.535 1 98.69 46 TYR B N 1
ATOM 2320 C CA . TYR B 1 46 ? 1.007 -4.301 3.344 1 98.69 46 TYR B CA 1
ATOM 2321 C C . TYR B 1 46 ? 0.127 -5.344 4.023 1 98.69 46 TYR B C 1
ATOM 2323 O O . TYR B 1 46 ? -0.009 -6.469 3.537 1 98.69 46 TYR B O 1
ATOM 2331 N N . ASN B 1 47 ? -0.537 -4.949 5.059 1 98.44 47 ASN B N 1
ATOM 2332 C CA . ASN B 1 47 ? -1.362 -5.879 5.824 1 98.44 47 ASN B CA 1
ATOM 2333 C C . ASN B 1 47 ? -2.844 -5.711 5.492 1 98.44 47 ASN B C 1
ATOM 2335 O O . ASN B 1 47 ? -3.396 -4.621 5.633 1 98.44 47 ASN B O 1
ATOM 2339 N N . PHE B 1 48 ? -3.406 -6.746 5.094 1 98.25 48 PHE B N 1
ATOM 2340 C CA . PHE B 1 48 ? -4.828 -6.793 4.777 1 98.25 48 PHE B CA 1
ATOM 2341 C C . PHE B 1 48 ? -5.602 -7.508 5.883 1 98.25 48 PHE B C 1
ATOM 2343 O O . PHE B 1 48 ? -5.008 -8.133 6.762 1 98.25 48 PHE B O 1
ATOM 2350 N N . PRO B 1 49 ? -6.906 -7.355 5.855 1 95.12 49 PRO B N 1
ATOM 2351 C CA . PRO B 1 49 ? -7.691 -8.086 6.852 1 95.12 49 PRO B CA 1
ATOM 2352 C C . PRO B 1 49 ? -7.496 -9.602 6.766 1 95.12 49 PRO B C 1
ATOM 2354 O O . PRO B 1 49 ? -7.078 -10.109 5.723 1 95.12 49 PRO B O 1
ATOM 2357 N N . HIS B 1 50 ? -7.699 -10.266 7.883 1 93.44 50 HIS B N 1
ATOM 2358 C CA . HIS B 1 50 ? -7.773 -11.719 7.996 1 93.44 50 HIS B CA 1
ATOM 2359 C C . HIS B 1 50 ? -6.406 -12.359 7.805 1 93.44 50 HIS B C 1
ATOM 2361 O O . HIS B 1 50 ? -6.297 -13.438 7.215 1 93.44 50 HIS B O 1
ATOM 2367 N N . GLY B 1 51 ? -5.418 -11.664 8.094 1 94.06 51 GLY B N 1
ATOM 2368 C CA . GLY B 1 51 ? -4.082 -12.242 8.164 1 94.06 51 GLY B CA 1
ATOM 2369 C C . GLY B 1 51 ? -3.389 -12.305 6.812 1 94.06 51 GLY B C 1
ATOM 2370 O O . GLY B 1 51 ? -2.391 -13.008 6.652 1 94.06 51 GLY B O 1
ATOM 2371 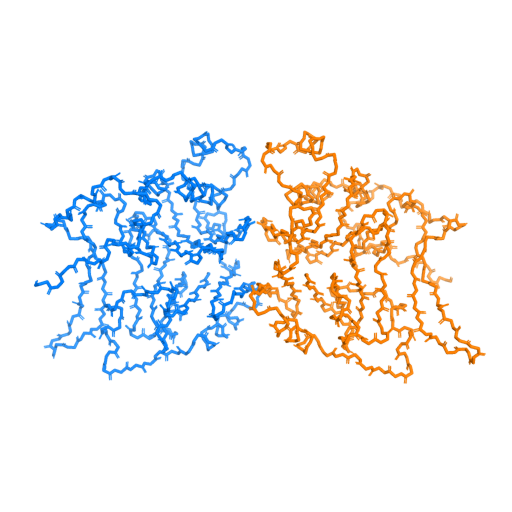N N . ASN B 1 52 ? -3.871 -11.648 5.832 1 98.25 52 ASN B N 1
ATOM 2372 C CA . ASN B 1 52 ? -3.26 -11.586 4.508 1 98.25 52 ASN B CA 1
ATOM 2373 C C . ASN B 1 52 ? -2.285 -10.422 4.395 1 98.25 52 ASN B C 1
ATOM 2375 O O . ASN B 1 52 ? -2.547 -9.336 4.918 1 98.25 52 ASN B O 1
ATOM 2379 N N . PHE B 1 53 ? -1.164 -10.656 3.732 1 98.56 53 PHE B N 1
ATOM 2380 C CA . PHE B 1 53 ? -0.254 -9.523 3.574 1 98.56 53 PHE B CA 1
ATOM 2381 C C . PHE B 1 53 ? 0.647 -9.719 2.361 1 98.56 53 PHE B C 1
ATOM 2383 O O . PHE B 1 53 ? 0.792 -10.836 1.863 1 98.56 53 PHE B O 1
ATOM 2390 N N . MET B 1 54 ? 1.16 -8.695 1.879 1 98.81 54 MET B N 1
ATOM 2391 C CA . MET B 1 54 ? 2.203 -8.609 0.861 1 98.81 54 MET B CA 1
ATOM 2392 C C . MET B 1 54 ? 3.367 -7.75 1.349 1 98.81 54 MET B C 1
ATOM 2394 O O . MET B 1 54 ? 3.205 -6.938 2.258 1 98.81 54 MET B O 1
ATOM 2398 N N . ALA B 1 55 ? 4.484 -7.961 0.764 1 98.69 55 ALA B N 1
ATOM 2399 C CA . ALA B 1 55 ? 5.66 -7.172 1.118 1 98.69 55 ALA B CA 1
ATOM 2400 C C . ALA B 1 55 ? 6.59 -7.004 -0.081 1 98.69 55 ALA B C 1
ATOM 2402 O O . ALA B 1 55 ? 6.699 -7.902 -0.919 1 98.69 55 ALA B O 1
ATOM 2403 N N . LEU B 1 56 ? 7.215 -5.863 -0.114 1 98.44 56 LEU B N 1
ATOM 2404 C CA . LEU B 1 56 ? 8.141 -5.582 -1.209 1 98.44 56 LEU B CA 1
ATOM 2405 C C . LEU B 1 56 ? 9.453 -5.02 -0.681 1 98.44 56 LEU B C 1
ATOM 2407 O O . LEU B 1 56 ? 9.453 -4.094 0.133 1 98.44 56 LEU B O 1
ATOM 2411 N N . SER B 1 57 ? 10.516 -5.609 -1.047 1 97.38 57 SER B N 1
ATOM 2412 C CA . SER B 1 57 ? 11.867 -5.086 -0.878 1 97.38 57 SER B CA 1
ATOM 2413 C C . SER B 1 57 ? 12.484 -4.703 -2.221 1 97.38 57 SER B C 1
ATOM 2415 O O . SER B 1 57 ? 12.281 -5.395 -3.221 1 97.38 57 SER B O 1
ATOM 2417 N N . HIS B 1 58 ? 13.258 -3.668 -2.215 1 96.25 58 HIS B N 1
ATOM 2418 C CA . HIS B 1 58 ? 13.93 -3.252 -3.441 1 96.25 58 HIS B CA 1
ATOM 2419 C C . HIS B 1 58 ? 15.328 -3.852 -3.533 1 96.25 58 HIS B C 1
ATOM 2421 O O . HIS B 1 58 ? 16.109 -3.494 -4.422 1 96.25 58 HIS B O 1
ATOM 2427 N N . ALA B 1 59 ? 15.562 -4.66 -2.611 1 92.62 59 ALA B N 1
ATOM 2428 C CA . ALA B 1 59 ? 16.859 -5.348 -2.686 1 92.62 59 ALA B CA 1
ATOM 2429 C C . ALA B 1 59 ? 17 -6.109 -4 1 92.62 59 ALA B C 1
ATOM 2431 O O . ALA B 1 59 ? 16.078 -6.832 -4.41 1 92.62 59 ALA B O 1
ATOM 2432 N N . GLY B 1 60 ? 18.094 -5.949 -4.715 1 89.38 60 GLY B N 1
ATOM 2433 C CA . GLY B 1 60 ? 18.359 -6.648 -5.961 1 89.38 60 GLY B CA 1
ATOM 2434 C C . GLY B 1 60 ? 17.75 -5.965 -7.172 1 89.38 60 GLY B C 1
ATOM 2435 O O . GLY B 1 60 ? 17.875 -6.449 -8.297 1 89.38 60 GLY B O 1
ATOM 2436 N N . GLU B 1 61 ? 17.078 -4.926 -6.914 1 92.81 61 GLU B N 1
ATOM 2437 C CA . GLU B 1 61 ? 16.469 -4.176 -8.008 1 92.81 61 GLU B CA 1
ATOM 2438 C C . GLU B 1 61 ? 17.531 -3.613 -8.953 1 92.81 61 GLU B C 1
ATOM 2440 O O . GLU B 1 61 ? 18.609 -3.213 -8.508 1 92.81 61 GLU B O 1
ATOM 2445 N N . SER B 1 62 ? 17.25 -3.617 -10.195 1 89.88 62 SER B N 1
ATOM 2446 C CA . SER B 1 62 ? 18.078 -3.041 -11.25 1 89.88 62 SER B CA 1
ATOM 2447 C C . SER B 1 62 ? 17.234 -2.561 -12.422 1 89.88 62 SER B C 1
ATOM 2449 O O . SER B 1 62 ? 16.031 -2.852 -12.492 1 89.88 62 SER B O 1
ATOM 2451 N N . PRO B 1 63 ? 17.828 -1.767 -13.242 1 87.25 63 PRO B N 1
ATOM 2452 C CA . PRO B 1 63 ? 17.062 -1.303 -14.406 1 87.25 63 PRO B CA 1
ATOM 2453 C C . PRO B 1 63 ? 16.5 -2.451 -15.234 1 87.25 63 PRO B C 1
ATOM 2455 O O . PRO B 1 63 ? 15.445 -2.301 -15.859 1 87.25 63 PRO B O 1
ATOM 2458 N N . ILE B 1 64 ? 17.125 -3.619 -15.211 1 87.62 64 ILE B N 1
ATOM 2459 C CA . ILE B 1 64 ? 16.656 -4.746 -16.016 1 87.62 64 ILE B CA 1
ATOM 2460 C C . ILE B 1 64 ? 15.781 -5.66 -15.164 1 87.62 64 ILE B C 1
ATOM 2462 O O . ILE B 1 64 ? 15.156 -6.594 -15.68 1 87.62 64 ILE B O 1
ATOM 2466 N N . HIS B 1 65 ? 15.773 -5.363 -13.93 1 92.31 65 HIS B N 1
ATOM 2467 C CA . HIS B 1 65 ? 14.93 -6.117 -13.008 1 92.31 65 HIS B CA 1
ATOM 2468 C C . HIS B 1 65 ? 14.195 -5.191 -12.047 1 92.31 65 HIS B C 1
ATOM 2470 O O . HIS B 1 65 ? 14.406 -5.258 -10.836 1 92.31 65 HIS B O 1
ATOM 2476 N N . PRO B 1 66 ? 13.391 -4.414 -12.664 1 95.56 66 PRO B N 1
ATOM 2477 C CA . PRO B 1 66 ? 12.664 -3.473 -11.805 1 95.56 66 PRO B CA 1
ATOM 2478 C C . PRO B 1 66 ? 11.688 -4.168 -10.859 1 95.56 66 PRO B C 1
ATOM 2480 O O . PRO B 1 66 ? 11.211 -5.262 -11.164 1 95.56 66 PRO B O 1
ATOM 2483 N N . ARG B 1 67 ? 11.43 -3.621 -9.734 1 97.31 67 ARG B N 1
ATOM 2484 C CA . ARG B 1 67 ? 10.469 -4.043 -8.719 1 97.31 67 ARG B CA 1
ATOM 2485 C C . ARG B 1 67 ? 9.523 -2.904 -8.352 1 97.31 67 ARG B C 1
ATOM 2487 O O . ARG B 1 67 ? 9.961 -1.853 -7.875 1 97.31 67 ARG B O 1
ATOM 2494 N N . THR B 1 68 ? 8.258 -3.121 -8.586 1 96.69 68 THR B N 1
ATOM 2495 C CA . THR B 1 68 ? 7.359 -1.983 -8.453 1 96.69 68 THR B CA 1
ATOM 2496 C C . THR B 1 68 ? 6.102 -2.375 -7.68 1 96.69 68 THR B C 1
ATOM 2498 O O . THR B 1 68 ? 5.648 -3.518 -7.762 1 96.69 68 THR B O 1
ATOM 2501 N N . ILE B 1 69 ? 5.602 -1.433 -6.883 1 98 69 ILE B N 1
ATOM 2502 C CA . ILE B 1 69 ? 4.289 -1.521 -6.25 1 98 69 ILE B CA 1
ATOM 2503 C C . ILE B 1 69 ? 3.35 -0.485 -6.863 1 98 69 ILE B C 1
ATOM 2505 O O . ILE B 1 69 ? 3.76 0.642 -7.148 1 98 69 ILE B O 1
ATOM 2509 N N . PHE B 1 70 ? 2.238 -0.921 -7.238 1 98.56 70 PHE B N 1
ATOM 2510 C CA . PHE B 1 70 ? 1.178 -0.036 -7.707 1 98.56 70 PHE B CA 1
ATOM 2511 C C . PHE B 1 70 ? -0.142 -0.358 -7.016 1 98.56 70 PHE B C 1
ATOM 2513 O O . PHE B 1 70 ? -0.529 -1.524 -6.918 1 98.56 70 PHE B O 1
ATOM 2520 N N . VAL B 1 71 ? -0.805 0.682 -6.445 1 98.56 71 VAL B N 1
ATOM 2521 C CA . VAL B 1 71 ? -2.094 0.491 -5.785 1 98.56 71 VAL B CA 1
ATOM 2522 C C . VAL B 1 71 ? -3.1 1.51 -6.316 1 98.56 71 VAL B C 1
ATOM 2524 O O . VAL B 1 71 ? -2.838 2.715 -6.305 1 98.56 71 VAL B O 1
ATOM 2527 N N . LEU B 1 72 ? -4.211 1.052 -6.746 1 97 72 LEU B N 1
ATOM 2528 C CA . LEU B 1 72 ? -5.336 1.848 -7.219 1 97 72 LEU B CA 1
ATOM 2529 C C . LEU B 1 72 ? -6.66 1.179 -6.871 1 97 72 LEU B C 1
ATOM 2531 O O . LEU B 1 72 ? -6.863 0.001 -7.172 1 97 72 LEU B O 1
ATOM 2535 N N . ASP B 1 73 ? -7.57 1.903 -6.215 1 92.69 73 ASP B N 1
ATOM 2536 C CA . ASP B 1 73 ? -8.898 1.397 -5.883 1 92.69 73 ASP B CA 1
ATOM 2537 C C . ASP B 1 73 ? -8.805 0.097 -5.086 1 92.69 73 ASP B C 1
ATOM 2539 O O . ASP B 1 73 ? -9.469 -0.887 -5.418 1 92.69 73 ASP B O 1
ATOM 2543 N N . ASP B 1 74 ? -7.879 0.036 -4.18 1 96.19 74 ASP B N 1
ATOM 2544 C CA . ASP B 1 74 ? -7.68 -1.076 -3.256 1 96.19 74 ASP B CA 1
ATOM 2545 C C . ASP B 1 74 ? -7.242 -2.336 -3.998 1 96.19 74 ASP B C 1
ATOM 2547 O O . ASP B 1 74 ? -7.473 -3.453 -3.527 1 96.19 74 ASP B O 1
ATOM 2551 N N . ILE B 1 75 ? -6.789 -2.111 -5.199 1 97.69 75 ILE B N 1
ATOM 2552 C CA . ILE B 1 75 ? -6.117 -3.176 -5.934 1 97.69 75 ILE B CA 1
ATOM 2553 C C . ILE B 1 75 ? -4.605 -3.018 -5.805 1 97.69 75 ILE B C 1
ATOM 2555 O O . ILE B 1 75 ? -4.043 -2.004 -6.223 1 97.69 75 ILE B O 1
ATOM 2559 N N . PHE B 1 76 ? -4 -4.012 -5.258 1 98.75 76 PHE B N 1
ATOM 2560 C CA . PHE B 1 76 ? -2.562 -4.008 -5.02 1 98.75 76 PHE B CA 1
ATOM 2561 C C . PHE B 1 76 ? -1.838 -4.859 -6.055 1 98.75 76 PHE B C 1
ATOM 2563 O O . PHE B 1 76 ? -2.227 -6 -6.309 1 98.75 76 PHE B O 1
ATOM 2570 N N . CYS B 1 77 ? -0.789 -4.273 -6.605 1 98.69 77 CYS B N 1
ATOM 2571 C CA . CYS B 1 77 ? 0.011 -5.035 -7.559 1 98.69 77 CYS B CA 1
ATOM 2572 C C . CYS B 1 77 ? 1.499 -4.867 -7.277 1 98.69 77 CYS B C 1
ATOM 2574 O O . CYS B 1 77 ? 2.006 -3.746 -7.238 1 98.69 77 CYS B O 1
ATOM 2576 N N . ILE B 1 78 ? 2.119 -5.926 -6.992 1 98.75 78 ILE B N 1
ATOM 2577 C CA . ILE B 1 78 ? 3.576 -5.957 -7.047 1 98.75 78 ILE B CA 1
ATOM 2578 C C . ILE B 1 78 ? 4.027 -6.602 -8.359 1 98.75 78 ILE B C 1
ATOM 2580 O O . ILE B 1 78 ? 3.611 -7.711 -8.688 1 98.75 78 ILE B O 1
ATOM 2584 N N . PHE B 1 79 ? 4.828 -5.891 -9.102 1 98.31 79 PHE B N 1
ATOM 2585 C CA . PHE B 1 79 ? 5.281 -6.336 -10.414 1 98.31 79 PHE B CA 1
ATOM 2586 C C . PHE B 1 79 ? 6.805 -6.383 -10.477 1 98.31 79 PHE B C 1
ATOM 2588 O O . PHE B 1 79 ? 7.473 -5.391 -10.18 1 98.31 79 PHE B O 1
ATOM 2595 N N . MET B 1 80 ? 7.328 -7.535 -10.859 1 97.94 80 MET B N 1
ATOM 2596 C CA . MET B 1 80 ? 8.758 -7.719 -11.094 1 97.94 80 MET B CA 1
ATOM 2597 C C . MET B 1 80 ? 9.039 -7.961 -12.57 1 97.94 80 MET B C 1
ATOM 2599 O O . MET B 1 80 ? 8.414 -8.82 -13.195 1 97.94 80 MET B O 1
ATOM 2603 N N . GLY B 1 81 ? 9.938 -7.16 -13.062 1 97.5 81 GLY B N 1
ATOM 2604 C CA . GLY B 1 81 ? 10.367 -7.418 -14.43 1 97.5 81 GLY B CA 1
ATOM 2605 C C . GLY B 1 81 ? 9.891 -6.367 -15.414 1 97.5 81 GLY B C 1
ATOM 2606 O O . GLY B 1 81 ? 9.672 -5.211 -15.039 1 97.5 81 GLY B O 1
ATOM 2607 N N . THR B 1 82 ? 9.922 -6.816 -16.766 1 97.5 82 THR B N 1
ATOM 2608 C CA . THR B 1 82 ? 9.641 -5.859 -17.844 1 97.5 82 THR B CA 1
ATOM 2609 C C . THR B 1 82 ? 8.789 -6.504 -18.922 1 97.5 82 THR B C 1
ATOM 2611 O O . THR B 1 82 ? 8.875 -7.707 -19.172 1 97.5 82 THR B O 1
ATOM 2614 N N . LEU B 1 83 ? 7.984 -5.664 -19.5 1 96.88 83 LEU B N 1
ATOM 2615 C CA . LEU B 1 83 ? 7.199 -6.074 -20.656 1 96.88 83 LEU B CA 1
ATOM 2616 C C . LEU B 1 83 ? 7.844 -5.582 -21.953 1 96.88 83 LEU B C 1
ATOM 2618 O O . LEU B 1 83 ? 8.125 -4.387 -22.094 1 96.88 83 LEU B O 1
ATOM 2622 N N . ALA B 1 84 ? 8 -6.441 -22.844 1 96.75 84 ALA B N 1
ATOM 2623 C CA . ALA B 1 84 ? 8.617 -6.102 -24.125 1 96.75 84 ALA B CA 1
ATOM 2624 C C . ALA B 1 84 ? 7.641 -5.34 -25.016 1 96.75 84 ALA B C 1
ATOM 2626 O O . ALA B 1 84 ? 8.055 -4.535 -25.844 1 96.75 84 ALA B O 1
ATOM 2627 N N . ASN B 1 85 ? 6.395 -5.523 -24.906 1 96.62 85 ASN B N 1
ATOM 2628 C CA . ASN B 1 85 ? 5.383 -4.895 -25.766 1 96.62 85 ASN B CA 1
ATOM 2629 C C . ASN B 1 85 ? 4.586 -3.844 -24.984 1 96.62 85 ASN B C 1
ATOM 2631 O O . ASN B 1 85 ? 3.373 -3.721 -25.172 1 96.62 85 ASN B O 1
ATOM 2635 N N . ILE B 1 86 ? 5.207 -3.135 -24.141 1 96.25 86 ILE B N 1
ATOM 2636 C CA . ILE B 1 86 ? 4.555 -2.191 -23.25 1 96.25 86 ILE B CA 1
ATOM 2637 C C . ILE B 1 86 ? 3.879 -1.086 -24.047 1 96.25 86 ILE B C 1
ATOM 2639 O O . ILE B 1 86 ? 2.799 -0.614 -23.688 1 96.25 86 ILE B O 1
ATOM 2643 N N . ALA B 1 87 ? 4.477 -0.64 -25.156 1 96.25 87 ALA B N 1
ATOM 2644 C CA . ALA B 1 87 ? 3.895 0.412 -25.984 1 96.25 87 ALA B CA 1
ATOM 2645 C C . ALA B 1 87 ? 2.555 -0.028 -26.562 1 96.25 87 ALA B C 1
ATOM 2647 O O . ALA B 1 87 ? 1.579 0.726 -26.531 1 96.25 87 ALA B O 1
ATOM 2648 N N . ASP B 1 88 ? 2.533 -1.237 -27.062 1 96.12 88 ASP B N 1
ATOM 2649 C CA . ASP B 1 88 ? 1.305 -1.795 -27.609 1 96.12 88 ASP B CA 1
ATOM 2650 C C . ASP B 1 88 ? 0.221 -1.913 -26.547 1 96.12 88 ASP B C 1
ATOM 2652 O O . ASP B 1 88 ? -0.95 -1.63 -26.812 1 96.12 88 ASP B O 1
ATOM 2656 N N . LEU B 1 89 ? 0.584 -2.291 -25.391 1 95.44 89 LEU B N 1
ATOM 2657 C CA . LEU B 1 89 ? -0.362 -2.48 -24.297 1 95.44 89 LEU B CA 1
ATOM 2658 C C . LEU B 1 89 ? -0.915 -1.143 -23.812 1 95.44 89 LEU B C 1
ATOM 2660 O O . LEU B 1 89 ? -2.1 -1.036 -23.484 1 95.44 89 LEU B O 1
ATOM 2664 N N . ARG B 1 90 ? -0.045 -0.123 -23.75 1 94.75 90 ARG B N 1
ATOM 2665 C CA . ARG B 1 90 ? -0.509 1.218 -23.406 1 94.75 90 ARG B CA 1
ATOM 2666 C C . ARG B 1 90 ? -1.592 1.687 -24.375 1 94.75 90 ARG B C 1
ATOM 2668 O O . ARG B 1 90 ? -2.627 2.203 -23.938 1 94.75 90 ARG B O 1
ATOM 2675 N N . HIS B 1 91 ? -1.324 1.455 -25.578 1 94.38 91 HIS B N 1
ATOM 2676 C CA . HIS B 1 91 ? -2.291 1.829 -26.609 1 94.38 91 HIS B CA 1
ATOM 2677 C C . HIS B 1 91 ? -3.578 1.023 -26.469 1 94.38 91 HIS B C 1
ATOM 2679 O O . HIS B 1 91 ? -4.676 1.586 -26.516 1 94.38 91 HIS B O 1
ATOM 2685 N N . HIS B 1 92 ? -3.465 -0.24 -26.281 1 91.25 92 HIS B N 1
ATOM 2686 C CA . HIS B 1 92 ? -4.605 -1.148 -26.203 1 91.25 92 HIS B CA 1
ATOM 2687 C C . HIS B 1 92 ? -5.527 -0.769 -25.047 1 91.25 92 HIS B C 1
ATOM 2689 O O . HIS B 1 92 ? -6.75 -0.811 -25.188 1 91.25 92 HIS B O 1
ATOM 2695 N N . TYR B 1 93 ? -4.961 -0.363 -23.922 1 90.06 93 TYR B N 1
ATOM 2696 C CA . TYR B 1 93 ? -5.762 -0.098 -22.734 1 90.06 93 TYR B CA 1
ATOM 2697 C C . TYR B 1 93 ? -6.004 1.396 -22.547 1 90.06 93 TYR B C 1
ATOM 2699 O O . TYR B 1 93 ? -6.559 1.829 -21.547 1 90.06 93 TYR B O 1
ATOM 2707 N N . GLY B 1 94 ? -5.516 2.184 -23.469 1 89.56 94 GLY B N 1
ATOM 2708 C CA . GLY B 1 94 ? -5.746 3.619 -23.438 1 89.56 94 GLY B CA 1
ATOM 2709 C C . GLY B 1 94 ? -5.012 4.316 -22.312 1 89.56 94 GLY B C 1
ATOM 2710 O O . GLY B 1 94 ? -5.566 5.211 -21.672 1 89.56 94 GLY B O 1
ATOM 2711 N N . LEU B 1 95 ? -3.842 3.908 -22.047 1 92.69 95 LEU B N 1
ATOM 2712 C CA . LEU B 1 95 ? -3.057 4.461 -20.953 1 92.69 95 LEU B CA 1
ATOM 2713 C C . LEU B 1 95 ? -2.027 5.461 -21.469 1 92.69 95 LEU B C 1
ATOM 2715 O O . LEU B 1 95 ? -1.627 5.398 -22.625 1 92.69 95 LEU B O 1
ATOM 2719 N N . PRO B 1 96 ? -1.658 6.418 -20.609 1 90.38 96 PRO B N 1
ATOM 2720 C CA . PRO B 1 96 ? -0.646 7.391 -21.031 1 90.38 96 PRO B CA 1
ATOM 2721 C C . PRO B 1 96 ? 0.722 6.754 -21.25 1 90.38 96 PRO B C 1
ATOM 2723 O O . PRO B 1 96 ? 0.964 5.625 -20.812 1 90.38 96 PRO B O 1
ATOM 2726 N N . ARG B 1 97 ? 1.601 7.465 -21.844 1 90.06 97 ARG B N 1
ATOM 2727 C CA . ARG B 1 97 ? 2.932 6.988 -22.219 1 90.06 97 ARG B CA 1
ATOM 2728 C C . ARG B 1 97 ? 3.754 6.656 -20.969 1 90.06 97 ARG B C 1
ATOM 2730 O O . ARG B 1 97 ? 4.625 5.785 -21.016 1 90.06 97 ARG B O 1
ATOM 2737 N N . GLN B 1 98 ? 3.402 7.25 -19.891 1 88.94 98 GLN B N 1
ATOM 2738 C CA . GLN B 1 98 ? 4.191 7.074 -18.672 1 88.94 98 GLN B CA 1
ATOM 2739 C C . GLN B 1 98 ? 3.68 5.895 -17.844 1 88.94 98 GLN B C 1
ATOM 2741 O O . GLN B 1 98 ? 4.246 5.566 -16.797 1 88.94 98 GLN B O 1
ATOM 2746 N N . ALA B 1 99 ? 2.717 5.223 -18.391 1 93.62 99 ALA B N 1
ATOM 2747 C CA . ALA B 1 99 ? 2.16 4.105 -17.641 1 93.62 99 ALA B CA 1
ATOM 2748 C C . ALA B 1 99 ? 3.182 2.979 -17.5 1 93.62 99 ALA B C 1
ATOM 2750 O O . ALA B 1 99 ? 3.84 2.602 -18.469 1 93.62 99 ALA B O 1
ATOM 2751 N N . THR B 1 100 ? 3.287 2.475 -16.297 1 94.56 100 THR B N 1
ATOM 2752 C CA . THR B 1 100 ? 4.246 1.424 -15.977 1 94.56 100 THR B CA 1
ATOM 2753 C C . THR B 1 100 ? 3.633 0.044 -16.188 1 94.56 100 THR B C 1
ATOM 2755 O O . THR B 1 100 ? 2.432 -0.074 -16.453 1 94.56 100 THR B O 1
ATOM 2758 N N . GLU B 1 101 ? 4.512 -0.996 -16.078 1 96.56 101 GLU B N 1
ATOM 2759 C CA . GLU B 1 101 ? 4.062 -2.381 -16.203 1 96.56 101 GLU B CA 1
ATOM 2760 C C . GLU B 1 101 ? 2.939 -2.689 -15.211 1 96.56 101 GLU B C 1
ATOM 2762 O O . GLU B 1 101 ? 1.911 -3.25 -15.594 1 96.56 101 GLU B O 1
ATOM 2767 N N . ALA B 1 102 ? 3.123 -2.309 -13.961 1 97.38 102 ALA B N 1
ATOM 2768 C CA . ALA B 1 102 ? 2.145 -2.594 -12.914 1 97.38 102 ALA B CA 1
ATOM 2769 C C . ALA B 1 102 ? 0.813 -1.905 -13.203 1 97.38 102 ALA B C 1
ATOM 2771 O O . ALA B 1 102 ? -0.253 -2.486 -12.992 1 97.38 102 ALA B O 1
ATOM 2772 N N . MET B 1 103 ? 0.867 -0.708 -13.703 1 96.38 103 MET B N 1
ATOM 2773 C CA . MET B 1 103 ? -0.345 0.021 -14.07 1 96.38 103 MET B CA 1
ATOM 2774 C C . MET B 1 103 ? -1.115 -0.713 -15.164 1 96.38 103 MET B C 1
ATOM 2776 O O . MET B 1 103 ? -2.342 -0.81 -15.102 1 96.38 103 MET B O 1
ATOM 2780 N N . ILE B 1 104 ? -0.355 -1.203 -16.094 1 95.88 104 ILE B N 1
ATOM 2781 C CA . ILE B 1 104 ? -0.958 -1.88 -17.234 1 95.88 104 ILE B CA 1
ATOM 2782 C C . ILE B 1 104 ? -1.679 -3.143 -16.766 1 95.88 104 ILE B C 1
ATOM 2784 O O . ILE B 1 104 ? -2.824 -3.389 -17.141 1 95.88 104 ILE B O 1
ATOM 2788 N N . VAL B 1 105 ? -1.085 -3.924 -15.898 1 95.81 105 VAL B N 1
ATOM 2789 C CA . VAL B 1 105 ? -1.692 -5.195 -15.531 1 95.81 105 VAL B CA 1
ATOM 2790 C C . VAL B 1 105 ? -2.867 -4.953 -14.586 1 95.81 105 VAL B C 1
ATOM 2792 O O . VAL B 1 105 ? -3.848 -5.703 -14.602 1 95.81 105 VAL B O 1
ATOM 2795 N N . VAL B 1 106 ? -2.83 -3.896 -13.797 1 96.06 106 VAL B N 1
ATOM 2796 C CA . VAL B 1 106 ? -3.977 -3.549 -12.961 1 96.06 106 VAL B CA 1
ATOM 2797 C C . VAL B 1 106 ? -5.152 -3.139 -13.844 1 96.06 106 VAL B C 1
ATOM 2799 O O . VAL B 1 106 ? -6.293 -3.539 -13.594 1 96.06 106 VAL B O 1
ATOM 2802 N N . GLU B 1 107 ? -4.82 -2.34 -14.836 1 93.31 107 GLU B N 1
ATOM 2803 C CA . GLU B 1 107 ? -5.879 -1.948 -15.766 1 93.31 107 GLU B CA 1
ATOM 2804 C C . GLU B 1 107 ? -6.457 -3.162 -16.484 1 93.31 107 GLU B C 1
ATOM 2806 O O . GLU B 1 107 ? -7.668 -3.256 -16.688 1 93.31 107 GLU B O 1
ATOM 2811 N N . ALA B 1 108 ? -5.617 -4.008 -16.938 1 91.88 108 ALA B N 1
ATOM 2812 C CA . ALA B 1 108 ? -6.07 -5.238 -17.578 1 91.88 108 ALA B CA 1
ATOM 2813 C C . ALA B 1 108 ? -6.977 -6.039 -16.656 1 91.88 108 ALA B C 1
ATOM 2815 O O . ALA B 1 108 ? -8.039 -6.508 -17.062 1 91.88 108 ALA B O 1
ATOM 2816 N N . TYR B 1 109 ? -6.605 -6.148 -15.43 1 92.88 109 TYR B N 1
ATOM 2817 C CA . TYR B 1 109 ? -7.391 -6.863 -14.43 1 92.88 109 TYR B CA 1
ATOM 2818 C C . TYR B 1 109 ? -8.75 -6.203 -14.227 1 92.88 109 TYR B C 1
ATOM 2820 O O . TYR B 1 109 ? -9.773 -6.887 -14.195 1 92.88 109 TYR B O 1
ATOM 2828 N N . LYS B 1 110 ? -8.727 -4.902 -14.094 1 91.19 110 LYS B N 1
ATOM 2829 C CA . LYS B 1 110 ? -9.969 -4.168 -13.898 1 91.19 110 LYS B CA 1
ATOM 2830 C C . LYS B 1 110 ? -10.93 -4.383 -15.07 1 91.19 110 LYS B C 1
ATOM 2832 O O . LYS B 1 110 ? -12.133 -4.523 -14.867 1 91.19 110 LYS B O 1
ATOM 2837 N N . THR B 1 111 ? -10.359 -4.305 -16.203 1 85.56 111 THR B N 1
ATOM 2838 C CA . THR B 1 111 ? -11.156 -4.496 -17.406 1 85.56 111 THR B CA 1
ATOM 2839 C C . THR B 1 111 ? -11.812 -5.875 -17.406 1 85.56 111 THR B C 1
ATOM 2841 O O . THR B 1 111 ? -12.984 -6.008 -17.766 1 85.56 111 THR B O 1
ATOM 2844 N N . LEU B 1 112 ? -11.125 -6.812 -16.984 1 79.62 112 LEU B N 1
ATOM 2845 C CA . LEU B 1 112 ? -11.648 -8.172 -16.938 1 79.62 112 LEU B CA 1
ATOM 2846 C C . LEU B 1 112 ? -12.703 -8.312 -15.844 1 79.62 112 LEU B C 1
ATOM 2848 O O . LEU B 1 112 ? -13.711 -8.992 -16.031 1 79.62 112 LEU B O 1
ATOM 2852 N N . ARG B 1 113 ? -12.43 -7.719 -14.766 1 81.25 113 ARG B N 1
ATOM 2853 C CA . ARG B 1 113 ? -13.344 -7.781 -13.633 1 81.25 113 ARG B CA 1
ATOM 2854 C C . ARG B 1 113 ? -14.68 -7.117 -13.969 1 81.25 113 ARG B C 1
ATOM 2856 O O . ARG B 1 113 ? -15.742 -7.641 -13.617 1 81.25 113 ARG B O 1
ATOM 2863 N N . ASP B 1 114 ? -14.578 -6 -14.625 1 81.38 114 ASP B N 1
ATOM 2864 C CA . ASP B 1 114 ? -15.766 -5.18 -14.836 1 81.38 114 ASP B CA 1
ATOM 2865 C C . ASP B 1 114 ? -16.516 -5.602 -16.094 1 81.38 114 ASP B C 1
ATOM 2867 O O . ASP B 1 114 ? -17.688 -5.285 -16.25 1 81.38 114 ASP B O 1
ATOM 2871 N N . ARG B 1 115 ? -15.828 -6.016 -17.062 1 72.44 115 ARG B N 1
ATOM 2872 C CA . ARG B 1 115 ? -16.484 -6.383 -18.312 1 72.44 115 ARG B CA 1
ATOM 2873 C C . ARG B 1 115 ? -16.922 -7.844 -18.281 1 72.44 115 ARG B C 1
ATOM 2875 O O . ARG B 1 115 ? -16.141 -8.727 -17.922 1 72.44 115 ARG B O 1
ATOM 2882 N N . ALA B 1 116 ? -18.047 -8.141 -17.75 1 57.69 116 ALA B N 1
ATOM 2883 C CA . ALA B 1 116 ? -18.609 -9.484 -17.719 1 57.69 116 ALA B CA 1
ATOM 2884 C C . ALA B 1 116 ? -18.031 -10.336 -18.844 1 57.69 116 ALA B C 1
ATOM 2886 O O . ALA B 1 116 ? -17.609 -9.812 -19.875 1 57.69 116 ALA B O 1
ATOM 2887 N N . PRO B 1 117 ? -18.141 -11.859 -18.875 1 59.44 117 PRO B N 1
ATOM 2888 C CA . PRO B 1 117 ? -17.484 -13.133 -18.562 1 59.44 117 PRO B CA 1
ATOM 2889 C C . PRO B 1 117 ? -16.203 -13.344 -19.375 1 59.44 117 PRO B C 1
ATOM 2891 O O . PRO B 1 117 ? -16.141 -14.25 -20.203 1 59.44 117 PRO B O 1
ATOM 2894 N N . TYR B 1 118 ? -15.258 -12.375 -19.234 1 61.28 118 TYR B N 1
ATOM 2895 C CA . TYR B 1 118 ? -14.055 -12.742 -19.984 1 61.28 118 TYR B CA 1
ATOM 2896 C C . TYR B 1 118 ? -13.125 -13.586 -19.125 1 61.28 118 TYR B C 1
ATOM 2898 O O . TYR B 1 118 ? -13 -13.352 -17.922 1 61.28 118 TYR B O 1
ATOM 2906 N N . PRO B 1 119 ? -12.688 -14.602 -19.797 1 64.19 119 PRO B N 1
ATOM 2907 C CA . PRO B 1 119 ? -11.758 -15.469 -19.078 1 64.19 119 PRO B CA 1
ATOM 2908 C C . PRO B 1 119 ? -10.484 -14.742 -18.656 1 64.19 119 PRO B C 1
ATOM 2910 O O . PRO B 1 119 ? -9.992 -13.875 -19.391 1 64.19 119 PRO B O 1
ATOM 2913 N N . PRO B 1 120 ? -10.094 -14.945 -17.516 1 62.59 120 PRO B N 1
ATOM 2914 C CA . PRO B 1 120 ? -8.914 -14.273 -16.953 1 62.59 120 PRO B CA 1
ATOM 2915 C C . PRO B 1 120 ? -7.68 -14.422 -17.828 1 62.59 120 PRO B C 1
ATOM 2917 O O . PRO B 1 120 ? -6.77 -13.594 -17.766 1 62.59 120 PRO B O 1
ATOM 2920 N N . ASP B 1 121 ? -7.664 -15.531 -18.625 1 66.06 121 ASP B N 1
ATOM 2921 C CA . ASP B 1 121 ? -6.492 -15.766 -19.469 1 66.06 121 ASP B CA 1
ATOM 2922 C C . ASP B 1 121 ? -6.324 -14.648 -20.5 1 66.06 121 ASP B C 1
ATOM 2924 O O . ASP B 1 121 ? -5.234 -14.461 -21.047 1 66.06 121 ASP B O 1
ATOM 2928 N N . GLN B 1 122 ? -7.332 -13.852 -20.609 1 69.25 122 GLN B N 1
ATOM 2929 C CA . GLN B 1 122 ? -7.242 -12.789 -21.594 1 69.25 122 GLN B CA 1
ATOM 2930 C C . GLN B 1 122 ? -6.324 -11.672 -21.125 1 69.25 122 GLN B C 1
ATOM 2932 O O . GLN B 1 122 ? -5.738 -10.953 -21.938 1 69.25 122 GLN B O 1
ATOM 2937 N N . VAL B 1 123 ? -6.145 -11.523 -19.828 1 67.38 123 VAL B N 1
ATOM 2938 C CA . VAL B 1 123 ? -5.297 -10.469 -19.297 1 67.38 123 VAL B CA 1
ATOM 2939 C C . VAL B 1 123 ? -3.834 -10.75 -19.625 1 67.38 123 VAL B C 1
ATOM 2941 O O . VAL B 1 123 ? -3.076 -9.836 -19.953 1 67.38 123 VAL B O 1
ATOM 2944 N N . VAL B 1 124 ? -3.512 -11.969 -19.609 1 77.56 124 VAL B N 1
ATOM 2945 C CA . VAL B 1 124 ? -2.092 -12.305 -19.641 1 77.56 124 VAL B CA 1
ATOM 2946 C C . VAL B 1 124 ? -1.695 -12.781 -21.031 1 77.56 124 VAL B C 1
ATOM 2948 O O . VAL B 1 124 ? -0.51 -12.82 -21.359 1 77.56 124 VAL B O 1
ATOM 2951 N N . LYS B 1 125 ? -2.666 -13.078 -21.812 1 78.88 125 LYS B N 1
ATOM 2952 C CA . LYS B 1 125 ? -2.383 -13.648 -23.125 1 78.88 125 LYS B CA 1
ATOM 2953 C C . LYS B 1 125 ? -1.526 -12.703 -23.969 1 78.88 125 LYS B C 1
ATOM 2955 O O . LYS B 1 125 ? -0.663 -13.148 -24.719 1 78.88 125 LYS B O 1
ATOM 2960 N N . HIS B 1 126 ? -1.662 -11.453 -23.688 1 85.38 126 HIS B N 1
ATOM 2961 C CA . HIS B 1 126 ? -0.993 -10.477 -24.531 1 85.38 126 HIS B CA 1
ATOM 2962 C C . HIS B 1 126 ? 0.284 -9.953 -23.875 1 85.38 126 HIS B C 1
ATOM 2964 O O . HIS B 1 126 ? 1.01 -9.156 -24.469 1 85.38 126 HIS B O 1
ATOM 2970 N N . LEU B 1 127 ? 0.531 -10.43 -22.75 1 93.62 127 LEU B N 1
ATOM 2971 C CA . LEU B 1 127 ? 1.736 -9.953 -22.078 1 93.62 127 LEU B CA 1
ATOM 2972 C C . LEU B 1 127 ? 2.977 -10.648 -22.641 1 93.62 127 LEU B C 1
ATOM 2974 O O . LEU B 1 127 ? 3.006 -11.875 -22.75 1 93.62 127 LEU B O 1
ATOM 2978 N N . ASP B 1 128 ? 3.918 -9.883 -23.078 1 94.81 128 ASP B N 1
ATOM 2979 C CA . ASP B 1 128 ? 5.207 -10.383 -23.547 1 94.81 128 ASP B CA 1
ATOM 2980 C C . ASP B 1 128 ? 6.355 -9.734 -22.766 1 94.81 128 ASP B C 1
ATOM 2982 O O . ASP B 1 128 ? 6.371 -8.516 -22.562 1 94.81 128 ASP B O 1
ATOM 2986 N N . GLY B 1 129 ? 7.25 -10.586 -22.312 1 96.44 129 GLY B N 1
ATOM 2987 C CA . GLY B 1 129 ? 8.383 -10.078 -21.547 1 96.44 129 GLY B CA 1
ATOM 2988 C C . GLY B 1 129 ? 8.859 -11.023 -20.469 1 96.44 129 GLY B C 1
ATOM 2989 O O . GLY B 1 129 ? 8.57 -12.219 -20.516 1 96.44 129 GLY B O 1
ATOM 2990 N N . LYS B 1 130 ? 9.703 -10.531 -19.578 1 97.62 130 LYS B N 1
ATOM 2991 C CA . LYS B 1 130 ? 10.211 -11.227 -18.391 1 97.62 130 LYS B CA 1
ATOM 2992 C C . LYS B 1 130 ? 9.609 -10.656 -17.109 1 97.62 130 LYS B C 1
ATOM 2994 O O . LYS B 1 130 ? 9.914 -9.523 -16.734 1 97.62 130 LYS B O 1
ATOM 2999 N N . PHE B 1 131 ? 8.695 -11.523 -16.516 1 97.75 131 PHE B N 1
ATOM 3000 C CA . PHE B 1 131 ? 7.984 -10.898 -15.414 1 97.75 131 PHE B CA 1
ATOM 3001 C C . PHE B 1 131 ? 7.434 -11.953 -14.461 1 97.75 131 PHE B C 1
ATOM 3003 O O . PHE B 1 131 ? 7.297 -13.117 -14.828 1 97.75 131 PHE B O 1
ATOM 3010 N N . ALA B 1 132 ? 7.121 -11.594 -13.25 1 98.38 132 ALA B N 1
ATOM 3011 C CA . ALA B 1 132 ? 6.238 -12.188 -12.25 1 98.38 132 ALA B CA 1
ATOM 3012 C C . ALA B 1 132 ? 5.477 -11.109 -11.484 1 98.38 132 ALA B C 1
ATOM 3014 O O . ALA B 1 132 ? 6.035 -10.062 -11.141 1 98.38 132 ALA B O 1
ATOM 3015 N N . PHE B 1 133 ? 4.203 -11.32 -11.273 1 98.12 133 PHE B N 1
ATOM 3016 C CA . PHE B 1 133 ? 3.498 -10.305 -10.5 1 98.12 133 PHE B CA 1
ATOM 3017 C C . PHE B 1 133 ? 2.371 -10.93 -9.688 1 98.12 133 PHE B C 1
ATOM 3019 O O . PHE B 1 133 ? 1.954 -12.055 -9.953 1 98.12 133 PHE B O 1
ATOM 3026 N N . ILE B 1 134 ? 1.977 -10.25 -8.656 1 98.69 134 ILE B N 1
ATOM 3027 C CA . ILE B 1 134 ? 0.876 -10.609 -7.773 1 98.69 134 ILE B CA 1
ATOM 3028 C C . ILE B 1 134 ? -0.091 -9.438 -7.648 1 98.69 134 ILE B C 1
ATOM 3030 O O . ILE B 1 134 ? 0.322 -8.312 -7.348 1 98.69 134 ILE B O 1
ATOM 3034 N N . ILE B 1 135 ? -1.313 -9.664 -7.938 1 98 135 ILE B N 1
ATOM 3035 C CA . ILE B 1 135 ? -2.389 -8.703 -7.723 1 98 135 ILE B CA 1
ATOM 3036 C C . ILE B 1 135 ? -3.32 -9.211 -6.621 1 98 135 ILE B C 1
ATOM 3038 O O . ILE B 1 135 ? -3.688 -10.383 -6.602 1 98 135 ILE B O 1
ATOM 3042 N N . PHE B 1 136 ? -3.639 -8.391 -5.746 1 98.62 136 PHE B N 1
ATOM 3043 C CA . PHE B 1 136 ? -4.676 -8.688 -4.762 1 98.62 136 PHE B CA 1
ATOM 3044 C C . PHE B 1 136 ? -5.711 -7.57 -4.715 1 98.62 136 PHE B C 1
ATOM 3046 O O . PHE B 1 136 ? -5.375 -6.422 -4.426 1 98.62 136 PHE B O 1
ATOM 3053 N N . ASP B 1 137 ? -6.895 -7.906 -5.051 1 97 137 ASP B N 1
ATOM 3054 C CA . ASP B 1 137 ? -8.039 -7.012 -4.938 1 97 137 ASP B CA 1
ATOM 3055 C C . ASP B 1 137 ? -8.719 -7.152 -3.576 1 97 137 ASP B C 1
ATOM 3057 O O . ASP B 1 137 ? -9.43 -8.125 -3.33 1 97 137 ASP B O 1
ATOM 3061 N N . VAL B 1 138 ? -8.555 -6.164 -2.758 1 97.25 138 VAL B N 1
ATOM 3062 C CA . VAL B 1 138 ? -8.984 -6.25 -1.365 1 97.25 138 VAL B CA 1
ATOM 3063 C C . VAL B 1 138 ? -10.508 -6.293 -1.299 1 97.25 138 VAL B C 1
ATOM 3065 O O . VAL B 1 138 ? -11.086 -6.965 -0.435 1 97.25 138 VAL B O 1
ATOM 3068 N N . THR B 1 139 ? -11.141 -5.605 -2.18 1 93.31 139 THR B N 1
ATOM 3069 C CA . THR B 1 139 ? -12.594 -5.48 -2.168 1 93.31 139 THR B CA 1
ATOM 3070 C C . THR B 1 139 ? -13.25 -6.812 -2.508 1 93.31 139 THR B C 1
ATOM 3072 O O . THR B 1 139 ? -14.188 -7.242 -1.824 1 93.31 139 THR B O 1
ATOM 3075 N N . THR B 1 140 ? -12.758 -7.5 -3.49 1 93.12 140 THR B N 1
ATOM 3076 C CA . THR B 1 140 ? -13.391 -8.734 -3.939 1 93.12 140 THR B CA 1
ATOM 3077 C C . THR B 1 140 ? -12.672 -9.953 -3.363 1 93.12 140 THR B C 1
ATOM 3079 O O . THR B 1 140 ? -13.125 -11.086 -3.531 1 93.12 140 THR B O 1
ATOM 3082 N N . HIS B 1 141 ? -11.547 -9.758 -2.732 1 95.94 141 HIS B N 1
ATOM 3083 C CA . HIS B 1 141 ? -10.703 -10.82 -2.201 1 95.94 141 HIS B CA 1
ATOM 3084 C C . HIS B 1 141 ? -10.203 -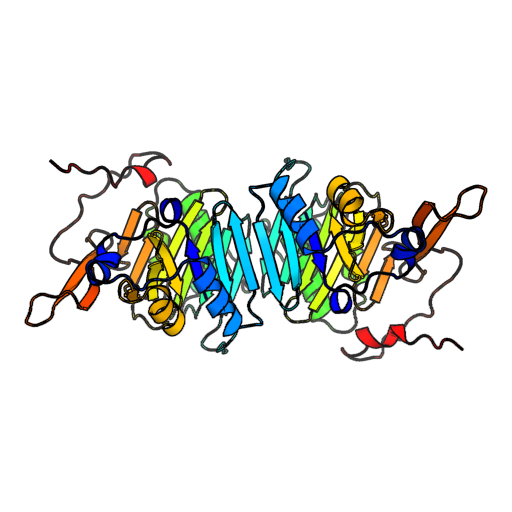11.734 -3.314 1 95.94 141 HIS B C 1
ATOM 3086 O O . HIS B 1 141 ? -10.188 -12.961 -3.164 1 95.94 141 HIS B O 1
ATOM 3092 N N . THR B 1 142 ? -9.867 -11.148 -4.367 1 95.31 142 THR B N 1
ATOM 3093 C CA . THR B 1 142 ? -9.344 -11.906 -5.496 1 95.31 142 THR B CA 1
ATOM 3094 C C . THR B 1 142 ? -7.82 -11.828 -5.543 1 95.31 142 THR B C 1
ATOM 3096 O O . THR B 1 142 ? -7.25 -10.742 -5.477 1 95.31 142 THR B O 1
ATOM 3099 N N . LEU B 1 143 ? -7.27 -12.953 -5.617 1 97.25 143 LEU B N 1
ATOM 3100 C CA . LEU B 1 143 ? -5.824 -13.094 -5.777 1 97.25 143 LEU B CA 1
ATOM 3101 C C . LEU B 1 143 ? -5.477 -13.531 -7.195 1 97.25 143 LEU B C 1
ATOM 3103 O O . LEU B 1 143 ? -6.059 -14.484 -7.715 1 97.25 143 LEU B O 1
ATOM 3107 N N . PHE B 1 144 ? -4.586 -12.828 -7.812 1 95.94 144 PHE B N 1
ATOM 3108 C CA . PHE B 1 144 ? -4.137 -13.094 -9.172 1 95.94 144 PHE B CA 1
ATOM 3109 C C . PHE B 1 144 ? -2.613 -13.109 -9.242 1 95.94 144 PHE B C 1
ATOM 3111 O O . PHE B 1 144 ? -1.962 -12.102 -8.953 1 95.94 144 PHE B O 1
ATOM 3118 N N . ILE B 1 145 ? -2.031 -14.25 -9.602 1 97.75 145 ILE B N 1
ATOM 3119 C CA . ILE B 1 145 ? -0.585 -14.422 -9.703 1 97.75 145 ILE B CA 1
ATOM 3120 C C . ILE B 1 145 ? -0.211 -14.844 -11.125 1 97.75 145 ILE B C 1
ATOM 3122 O O . ILE B 1 145 ? -0.901 -15.664 -11.734 1 97.75 145 ILE B O 1
ATOM 3126 N N . ALA B 1 146 ? 0.89 -14.328 -11.625 1 97 146 ALA B N 1
ATOM 3127 C CA . ALA B 1 146 ? 1.312 -14.703 -12.969 1 97 146 ALA B CA 1
ATOM 3128 C C . ALA B 1 146 ? 2.832 -14.742 -13.078 1 97 146 ALA B C 1
ATOM 3130 O O . ALA B 1 146 ? 3.527 -13.984 -12.398 1 97 146 ALA B O 1
ATOM 3131 N N . ARG B 1 147 ? 3.307 -15.602 -13.914 1 97.81 147 ARG B N 1
ATOM 3132 C CA . ARG B 1 147 ? 4.719 -15.711 -14.266 1 97.81 147 ARG B CA 1
ATOM 3133 C C . ARG B 1 147 ? 4.906 -15.867 -15.766 1 97.81 147 ARG B C 1
ATOM 3135 O O . ARG B 1 147 ? 4.141 -16.578 -16.422 1 97.81 147 ARG B O 1
ATOM 3142 N N . ASP B 1 148 ? 5.945 -15.258 -16.234 1 97.06 148 ASP B N 1
ATOM 3143 C CA . ASP B 1 148 ? 6.16 -15.203 -17.688 1 97.06 148 ASP B CA 1
ATOM 3144 C C . ASP B 1 148 ? 6.395 -16.594 -18.25 1 97.06 148 ASP B C 1
ATOM 3146 O O . ASP B 1 148 ? 6.668 -17.547 -17.5 1 97.06 148 ASP B O 1
ATOM 3150 N N . ARG B 1 149 ? 6.32 -16.75 -19.531 1 95.06 149 ARG B N 1
ATOM 3151 C CA . ARG B 1 149 ? 6.34 -18.016 -20.266 1 95.06 149 ARG B CA 1
ATOM 3152 C C . ARG B 1 149 ? 7.664 -18.734 -20.062 1 95.06 149 ARG B C 1
ATOM 3154 O O . ARG B 1 149 ? 7.699 -19.969 -19.984 1 95.06 149 ARG B O 1
ATOM 3161 N N . GLU B 1 150 ? 8.695 -18.062 -19.969 1 95.62 150 GLU B N 1
ATOM 3162 C CA . GLU B 1 150 ? 10.023 -18.656 -19.906 1 95.62 150 GLU B CA 1
ATOM 3163 C C . GLU B 1 150 ? 10.469 -18.875 -18.469 1 95.62 150 GLU B C 1
ATOM 3165 O O . GLU B 1 150 ? 11.5 -19.5 -18.203 1 95.62 150 GLU B O 1
ATOM 3170 N N . GLY B 1 151 ? 9.695 -18.375 -17.594 1 96.69 151 GLY B N 1
ATOM 3171 C CA . GLY B 1 151 ? 10.117 -18.438 -16.203 1 96.69 151 GLY B CA 1
ATOM 3172 C C . GLY B 1 151 ? 11.383 -17.656 -15.93 1 96.69 151 GLY B C 1
ATOM 3173 O O . GLY B 1 151 ? 12.258 -18.109 -15.18 1 96.69 151 GLY B O 1
ATOM 3174 N N . SER B 1 152 ? 11.484 -16.5 -16.516 1 96.81 152 SER B N 1
ATOM 3175 C CA . SER B 1 152 ? 12.688 -15.68 -16.422 1 96.81 152 SER B CA 1
ATOM 3176 C C . SER B 1 152 ? 12.812 -15.039 -15.047 1 96.81 152 SER B C 1
ATOM 3178 O O . SER B 1 152 ? 13.922 -14.789 -14.57 1 96.81 152 SER B O 1
ATOM 3180 N N . VAL B 1 153 ? 11.773 -14.672 -14.484 1 96.62 153 VAL B N 1
ATOM 3181 C CA . VAL B 1 153 ? 11.773 -14.133 -13.125 1 96.62 153 VAL B CA 1
ATOM 3182 C C . VAL B 1 153 ? 11.445 -15.234 -12.125 1 96.62 153 VAL B C 1
ATOM 3184 O O . VAL B 1 153 ? 10.492 -15.992 -12.32 1 96.62 153 VAL B O 1
ATOM 3187 N N . GLU B 1 154 ? 12.281 -15.32 -11.102 1 96.94 154 GLU B N 1
ATOM 3188 C CA . GLU B 1 154 ? 12.078 -16.344 -10.086 1 96.94 154 GLU B CA 1
ATOM 3189 C C . GLU B 1 154 ? 10.797 -16.094 -9.297 1 96.94 154 GLU B C 1
ATOM 3191 O O . GLU B 1 154 ? 10.516 -14.961 -8.906 1 96.94 154 GLU B O 1
ATOM 3196 N N . LEU B 1 155 ? 10.008 -17.094 -9.148 1 98.44 155 LEU B N 1
ATOM 3197 C CA . LEU B 1 155 ? 8.828 -17.078 -8.305 1 98.44 155 LEU B CA 1
ATOM 3198 C C . LEU B 1 155 ? 8.516 -18.469 -7.773 1 98.44 155 LEU B C 1
ATOM 3200 O O . LEU B 1 155 ? 8.344 -19.406 -8.555 1 98.44 155 LEU B O 1
ATOM 3204 N N . LYS B 1 156 ? 8.5 -18.578 -6.512 1 98.38 156 LYS B N 1
ATOM 3205 C CA . LYS B 1 156 ? 8.141 -19.812 -5.84 1 98.38 156 LYS B CA 1
ATOM 3206 C C . LYS B 1 156 ? 6.875 -19.641 -5 1 98.38 156 LYS B C 1
ATOM 3208 O O . LYS B 1 156 ? 6.523 -18.531 -4.621 1 98.38 156 LYS B O 1
ATOM 3213 N N . TRP B 1 157 ? 6.262 -20.734 -4.812 1 98.56 157 TRP B N 1
ATOM 3214 C CA . TRP B 1 157 ? 5.102 -20.734 -3.926 1 98.56 157 TRP B CA 1
ATOM 3215 C C . TRP B 1 157 ? 5.078 -21.984 -3.049 1 98.56 157 TRP B C 1
ATOM 3217 O O . TRP B 1 157 ? 5.809 -22.938 -3.305 1 98.56 157 TRP B O 1
ATOM 3227 N N . GLY B 1 158 ? 4.348 -21.922 -1.966 1 97.81 158 GLY B N 1
ATOM 3228 C CA . GLY B 1 158 ? 4.246 -23 -0.996 1 97.81 158 GLY B CA 1
ATOM 3229 C C . GLY B 1 158 ? 3.164 -22.766 0.04 1 97.81 158 GLY B C 1
ATOM 3230 O O . GLY B 1 158 ? 2.309 -21.891 -0.129 1 97.81 158 GLY B O 1
ATOM 3231 N N . MET B 1 159 ? 3.225 -23.688 1.01 1 97.75 159 MET B N 1
ATOM 3232 C CA . MET B 1 159 ? 2.227 -23.609 2.072 1 97.75 159 MET B CA 1
ATOM 3233 C C . MET B 1 159 ? 2.895 -23.438 3.434 1 97.75 159 MET B C 1
ATOM 3235 O O . MET B 1 159 ? 3.832 -24.172 3.766 1 97.75 159 MET B O 1
ATOM 3239 N N . ALA B 1 160 ? 2.375 -22.453 4.125 1 98 160 ALA B N 1
ATOM 3240 C CA . ALA B 1 160 ? 2.805 -22.297 5.512 1 98 160 ALA B CA 1
ATOM 3241 C C . ALA B 1 160 ? 2.205 -23.375 6.402 1 98 160 ALA B C 1
ATOM 3243 O O . ALA B 1 160 ? 1.43 -24.219 5.938 1 98 160 ALA B O 1
ATOM 3244 N N . ARG B 1 161 ? 2.555 -23.375 7.68 1 96.19 161 ARG B N 1
ATOM 3245 C CA . ARG B 1 161 ? 2.145 -24.406 8.633 1 96.19 161 ARG B CA 1
ATOM 3246 C C . ARG B 1 161 ? 0.625 -24.453 8.758 1 96.19 161 ARG B C 1
ATOM 3248 O O . ARG B 1 161 ? 0.046 -25.531 8.914 1 96.19 161 ARG B O 1
ATOM 3255 N N . ASP B 1 162 ? -0.006 -23.344 8.68 1 96.06 162 ASP B N 1
ATOM 3256 C CA . ASP B 1 162 ? -1.45 -23.297 8.891 1 96.06 162 ASP B CA 1
ATOM 3257 C C . ASP B 1 162 ? -2.199 -23.453 7.57 1 96.06 162 ASP B C 1
ATOM 3259 O O . ASP B 1 162 ? -3.416 -23.266 7.512 1 96.06 162 ASP B O 1
ATOM 3263 N N . GLY B 1 163 ? -1.475 -23.625 6.512 1 96.69 163 GLY B N 1
ATOM 3264 C CA . GLY B 1 163 ? -2.094 -23.859 5.219 1 96.69 163 GLY B CA 1
ATOM 3265 C C . GLY B 1 163 ? -2.162 -22.609 4.355 1 96.69 163 GLY B C 1
ATOM 3266 O O . GLY B 1 163 ? -2.643 -22.656 3.219 1 96.69 163 GLY B O 1
ATOM 3267 N N . SER B 1 164 ? -1.667 -21.531 4.816 1 98.44 164 SER B N 1
ATOM 3268 C CA . SER B 1 164 ? -1.649 -20.297 4.035 1 98.44 164 SER B CA 1
ATOM 3269 C C . SER B 1 164 ? -0.79 -20.453 2.783 1 98.44 164 SER B C 1
ATOM 3271 O O . SER B 1 164 ? 0.208 -21.172 2.793 1 98.44 164 SER B O 1
ATOM 3273 N N . LEU B 1 165 ? -1.242 -19.797 1.78 1 98.75 165 LEU B N 1
ATOM 3274 C CA . LEU B 1 165 ? -0.439 -19.719 0.564 1 98.75 165 LEU B CA 1
ATOM 3275 C C . LEU B 1 165 ? 0.698 -18.719 0.722 1 98.75 165 LEU B C 1
ATOM 3277 O O . LEU B 1 165 ? 0.479 -17.594 1.173 1 98.75 165 LEU B O 1
ATOM 3281 N N . VAL B 1 166 ? 1.881 -19.125 0.385 1 98.81 166 VAL B N 1
ATOM 3282 C CA . VAL B 1 166 ? 3.064 -18.266 0.423 1 98.81 166 VAL B CA 1
ATOM 3283 C C . VAL B 1 166 ? 3.662 -18.156 -0.977 1 98.81 166 VAL B C 1
ATOM 3285 O O . VAL B 1 166 ? 3.842 -19.156 -1.669 1 98.81 166 VAL B O 1
ATOM 3288 N N . CYS B 1 167 ? 3.971 -16.984 -1.445 1 98.81 167 CYS B N 1
ATOM 3289 C CA . CYS B 1 167 ? 4.66 -16.719 -2.705 1 98.81 167 CYS B CA 1
ATOM 3290 C C . CYS B 1 167 ? 5.836 -15.773 -2.498 1 98.81 167 CYS B C 1
ATOM 3292 O O . CYS B 1 167 ? 5.738 -14.812 -1.732 1 98.81 167 CYS B O 1
ATOM 3294 N N . SER B 1 168 ? 6.898 -16.062 -3.17 1 98.75 168 SER B N 1
ATOM 3295 C CA . SER B 1 168 ? 8.062 -15.188 -3.08 1 98.75 168 SER B CA 1
ATOM 3296 C C . SER B 1 168 ? 9 -15.391 -4.262 1 98.75 168 SER B C 1
ATOM 3298 O O . SER B 1 168 ? 9.094 -16.5 -4.805 1 98.75 168 SER B O 1
ATOM 3300 N N . ASP B 1 169 ? 9.648 -14.336 -4.629 1 97.56 169 ASP B N 1
ATOM 3301 C CA . ASP B 1 169 ? 10.695 -14.453 -5.645 1 97.56 169 ASP B CA 1
ATOM 3302 C C . ASP B 1 169 ? 12.039 -14.789 -5.012 1 97.56 169 ASP B C 1
ATOM 3304 O O . ASP B 1 169 ? 13.031 -14.992 -5.719 1 97.56 169 ASP B O 1
ATOM 3308 N N . ASP B 1 170 ? 12.109 -14.844 -3.732 1 95.38 170 ASP B N 1
ATOM 3309 C CA . ASP B 1 170 ? 13.289 -15.25 -2.984 1 95.38 170 ASP B CA 1
ATOM 3310 C C . ASP B 1 170 ? 13.156 -16.688 -2.494 1 95.38 170 ASP B C 1
ATOM 3312 O O . ASP B 1 170 ? 12.453 -16.969 -1.522 1 95.38 170 ASP B O 1
ATOM 3316 N N . PRO B 1 171 ? 13.945 -17.562 -3.094 1 93.69 171 PRO B N 1
ATOM 3317 C CA . PRO B 1 171 ? 13.805 -18.969 -2.75 1 93.69 171 PRO B CA 1
ATOM 3318 C C . PRO B 1 171 ? 14.133 -19.266 -1.287 1 93.69 171 PRO B C 1
ATOM 3320 O O . PRO B 1 171 ? 13.586 -20.203 -0.702 1 93.69 171 PRO B O 1
ATOM 3323 N N . THR B 1 172 ? 14.969 -18.438 -0.682 1 94.38 172 THR B N 1
ATOM 3324 C CA . THR B 1 172 ? 15.328 -18.641 0.717 1 94.38 172 THR B CA 1
ATOM 3325 C C . THR B 1 172 ? 14.102 -18.5 1.615 1 94.38 172 THR B C 1
ATOM 3327 O O . THR B 1 172 ? 13.961 -19.219 2.6 1 94.38 172 THR B O 1
ATOM 3330 N N . ILE B 1 173 ? 13.227 -17.625 1.239 1 96.56 173 ILE B N 1
ATOM 3331 C CA . ILE B 1 173 ? 12.031 -17.359 2.035 1 96.56 173 ILE B CA 1
ATOM 3332 C C . ILE B 1 173 ? 11.086 -18.562 1.966 1 96.56 173 ILE B C 1
ATOM 3334 O O . ILE B 1 173 ? 10.586 -19.016 2.992 1 96.56 173 ILE B O 1
ATOM 3338 N N . THR B 1 174 ? 10.898 -19.094 0.814 1 95.81 174 THR B N 1
ATOM 3339 C CA . THR B 1 174 ? 9.953 -20.203 0.65 1 95.81 174 THR B CA 1
ATOM 3340 C C . THR B 1 174 ? 10.555 -21.5 1.17 1 95.81 174 THR B C 1
ATOM 3342 O O . THR B 1 174 ? 9.852 -22.312 1.769 1 95.81 174 THR B O 1
ATOM 3345 N N . MET B 1 175 ? 11.797 -21.703 0.939 1 93.56 175 MET B N 1
ATOM 3346 C CA . MET B 1 175 ? 12.445 -22.922 1.387 1 93.56 175 MET B CA 1
ATOM 3347 C C . MET B 1 175 ? 12.461 -23.016 2.91 1 93.56 175 MET B C 1
ATOM 3349 O O . MET B 1 175 ? 12.125 -24.047 3.479 1 93.56 175 MET B O 1
ATOM 3353 N N . GLU B 1 176 ? 12.812 -21.953 3.518 1 95.25 176 GLU B N 1
ATOM 3354 C CA . GLU B 1 176 ? 12.867 -21.938 4.977 1 95.25 176 GLU B CA 1
ATOM 3355 C C . GLU B 1 176 ? 11.469 -21.812 5.582 1 95.25 176 GLU B C 1
ATOM 3357 O O . GLU B 1 176 ? 11.203 -22.344 6.656 1 95.25 176 GLU B O 1
ATOM 3362 N N . GLY B 1 177 ? 10.672 -21.094 4.918 1 97.12 177 GLY B N 1
ATOM 3363 C CA . GLY B 1 177 ? 9.344 -20.812 5.449 1 97.12 177 GLY B CA 1
ATOM 3364 C C . GLY B 1 177 ? 8.375 -21.969 5.25 1 97.12 177 GLY B C 1
ATOM 3365 O O . GLY B 1 177 ? 7.645 -22.344 6.172 1 97.12 177 GLY B O 1
ATOM 3366 N N . CYS B 1 178 ? 8.461 -22.578 4.086 1 97.06 178 CYS B N 1
ATOM 3367 C CA . CYS B 1 178 ? 7.473 -23.594 3.74 1 97.06 178 CYS B CA 1
ATOM 3368 C C . CYS B 1 178 ? 8.086 -24.984 3.791 1 97.06 178 CYS B C 1
ATOM 3370 O O . CYS B 1 178 ? 7.367 -25.984 3.744 1 97.06 178 CYS B O 1
ATOM 3372 N N . GLY B 1 179 ? 9.375 -25 3.895 1 94.19 179 GLY B N 1
ATOM 3373 C CA . GLY B 1 179 ? 10.039 -26.297 3.9 1 94.19 179 GLY B CA 1
ATOM 3374 C C . GLY B 1 179 ? 9.797 -27.094 2.629 1 94.19 179 GLY B C 1
ATOM 3375 O O . GLY B 1 179 ? 10 -26.578 1.525 1 94.19 179 GLY B O 1
ATOM 3376 N N . LYS B 1 180 ? 9.352 -28.391 2.838 1 92.81 180 LYS B N 1
ATOM 3377 C CA . LYS B 1 180 ? 9.156 -29.281 1.698 1 92.81 180 LYS B CA 1
ATOM 3378 C C . LYS B 1 180 ? 7.875 -28.953 0.945 1 92.81 180 LYS B C 1
ATOM 3380 O O . LYS B 1 180 ? 7.68 -29.391 -0.188 1 92.81 180 LYS B O 1
ATOM 3385 N N . ALA B 1 181 ? 7.016 -28.172 1.495 1 95.31 181 ALA B N 1
ATOM 3386 C CA . ALA B 1 181 ? 5.746 -27.797 0.87 1 95.31 181 ALA B CA 1
ATOM 3387 C C . ALA B 1 181 ? 5.91 -26.578 -0.025 1 95.31 181 ALA B C 1
ATOM 3389 O O . ALA B 1 181 ? 5.156 -25.609 0.093 1 95.31 181 ALA B O 1
ATOM 3390 N N . SER B 1 182 ? 6.871 -26.562 -0.808 1 95.88 182 SER B N 1
ATOM 3391 C CA . SER B 1 182 ? 7.156 -25.469 -1.719 1 95.88 182 SER B CA 1
ATOM 3392 C C . SER B 1 182 ? 7.516 -25.969 -3.109 1 95.88 182 SER B C 1
ATOM 3394 O O . SER B 1 182 ? 7.977 -27.109 -3.26 1 95.88 182 SER B O 1
ATOM 3396 N N . ALA B 1 183 ? 7.262 -25.188 -4.102 1 97.06 183 ALA B N 1
ATOM 3397 C CA . ALA B 1 183 ? 7.555 -25.484 -5.496 1 97.06 183 ALA B CA 1
ATOM 3398 C C . ALA B 1 183 ? 7.773 -24.219 -6.309 1 97.06 183 ALA B C 1
ATOM 3400 O O . ALA B 1 183 ? 7.484 -23.109 -5.832 1 97.06 183 ALA B O 1
ATOM 3401 N N . SER B 1 184 ? 8.367 -24.422 -7.453 1 97.5 184 SER B N 1
ATOM 3402 C CA . SER B 1 184 ? 8.406 -23.297 -8.391 1 97.5 184 SER B CA 1
ATOM 3403 C C . SER B 1 184 ? 7.02 -23 -8.938 1 97.5 184 SER B C 1
ATOM 3405 O O . SER B 1 184 ? 6.25 -23.906 -9.25 1 97.5 184 SER B O 1
ATOM 3407 N N . PHE B 1 185 ? 6.656 -21.75 -8.898 1 98.44 185 PHE B N 1
ATOM 3408 C CA . PHE B 1 185 ? 5.445 -21.391 -9.633 1 98.44 185 PHE B CA 1
ATOM 3409 C C . PHE B 1 185 ? 5.609 -21.688 -11.117 1 98.44 185 PHE B C 1
ATOM 3411 O O . PHE B 1 185 ? 6.621 -21.328 -11.719 1 98.44 185 PHE B O 1
ATOM 3418 N N . PRO B 1 186 ? 4.66 -22.328 -11.711 1 97.81 186 PRO B N 1
ATOM 3419 C CA . PRO B 1 186 ? 4.875 -22.781 -13.086 1 97.81 186 PRO B CA 1
ATOM 3420 C C . PRO B 1 186 ? 4.973 -21.625 -14.086 1 97.81 186 PRO B C 1
ATOM 3422 O O . PRO B 1 186 ? 4.164 -20.703 -14.047 1 97.81 186 PRO B O 1
ATOM 3425 N N . ALA B 1 187 ? 5.961 -21.734 -14.977 1 96.88 187 ALA B N 1
ATOM 3426 C CA . ALA B 1 187 ? 6.133 -20.734 -16.031 1 96.88 187 ALA B CA 1
ATOM 3427 C C . ALA B 1 187 ? 4.938 -20.734 -16.984 1 96.88 187 ALA B C 1
ATOM 3429 O O . ALA B 1 187 ? 4.328 -21.781 -17.234 1 96.88 187 ALA B O 1
ATOM 3430 N N . GLY B 1 188 ? 4.629 -19.547 -17.453 1 95.44 188 GLY B N 1
ATOM 3431 C CA . GLY B 1 188 ? 3.57 -19.422 -18.438 1 95.44 188 GLY B CA 1
ATOM 3432 C C . GLY B 1 188 ? 2.188 -19.688 -17.875 1 95.44 188 GLY B C 1
ATOM 3433 O O . GLY B 1 188 ? 1.295 -20.141 -18.609 1 95.44 188 GLY B O 1
ATOM 3434 N N . CYS B 1 189 ? 2.023 -19.469 -16.609 1 95.56 189 CYS B N 1
ATOM 3435 C CA . CYS B 1 189 ? 0.735 -19.766 -15.992 1 95.56 189 CYS B CA 1
ATOM 3436 C C . CYS B 1 189 ? 0.251 -18.594 -15.148 1 95.56 189 CYS B C 1
ATOM 3438 O O . CYS B 1 189 ? 1.039 -17.719 -14.781 1 95.56 189 CYS B O 1
ATOM 3440 N N . ILE B 1 190 ? -1.003 -18.594 -14.961 1 95 190 ILE B N 1
ATOM 3441 C CA . ILE B 1 190 ? -1.65 -17.719 -13.992 1 95 190 ILE B CA 1
ATOM 3442 C C . ILE B 1 190 ? -2.35 -18.547 -12.922 1 95 190 ILE B C 1
ATOM 3444 O O . ILE B 1 190 ? -2.732 -19.703 -13.172 1 95 190 ILE B O 1
ATOM 3448 N N . PHE B 1 191 ? -2.391 -18.062 -11.727 1 96.06 191 PHE B N 1
ATOM 3449 C CA . PHE B 1 191 ? -3.189 -18.625 -10.648 1 96.06 191 PHE B CA 1
ATOM 3450 C C . PHE B 1 191 ? -4.195 -17.609 -10.125 1 96.06 191 PHE B C 1
ATOM 3452 O O . PHE B 1 191 ? -3.826 -16.484 -9.781 1 96.06 191 PHE B O 1
ATOM 3459 N N . ILE B 1 192 ? -5.387 -17.969 -10.133 1 94.25 192 ILE B N 1
ATOM 3460 C CA . ILE B 1 192 ? -6.461 -17.188 -9.531 1 94.25 192 ILE B CA 1
ATOM 3461 C C . ILE B 1 192 ? -7.133 -18 -8.422 1 94.25 192 ILE B C 1
ATOM 3463 O O . ILE B 1 192 ? -7.52 -19.141 -8.641 1 94.25 192 ILE B O 1
ATOM 3467 N N . ASN B 1 193 ? -7.297 -17.422 -7.219 1 94.12 193 ASN B N 1
ATOM 3468 C CA . ASN B 1 193 ? -7.793 -18.203 -6.094 1 94.12 193 ASN B CA 1
ATOM 3469 C C . ASN B 1 193 ? -9.195 -18.75 -6.367 1 94.12 193 ASN B C 1
ATOM 3471 O O . ASN B 1 193 ? -9.594 -19.75 -5.785 1 94.12 193 ASN B O 1
ATOM 3475 N N . GLY B 1 194 ? -9.945 -18.266 -7.234 1 86.5 194 GLY B N 1
ATOM 3476 C CA . GLY B 1 194 ? -11.266 -18.766 -7.582 1 86.5 194 GLY B CA 1
ATOM 3477 C C . GLY B 1 194 ? -11.242 -19.797 -8.695 1 86.5 194 GLY B C 1
ATOM 3478 O O . GLY B 1 194 ? -12.117 -20.656 -8.773 1 86.5 194 GLY B O 1
ATOM 3479 N N . SER B 1 195 ? -10.172 -19.844 -9.516 1 86.88 195 SER B N 1
ATOM 3480 C CA . SER B 1 195 ? -10.18 -20.656 -10.727 1 86.88 195 SER B CA 1
ATOM 3481 C C . SER B 1 195 ? -9 -21.625 -10.75 1 86.88 195 SER B C 1
ATOM 3483 O O . SER B 1 195 ? -9.008 -22.594 -11.5 1 86.88 195 SER B O 1
ATOM 3485 N N . GLY B 1 196 ? -8.062 -21.312 -9.992 1 92.38 196 GLY B N 1
ATOM 3486 C CA . GLY B 1 196 ? -6.895 -22.188 -9.969 1 92.38 196 GLY B CA 1
ATOM 3487 C C . GLY B 1 196 ? -5.863 -21.828 -11.023 1 92.38 196 GLY B C 1
ATOM 3488 O O . GLY B 1 196 ? -5.738 -20.672 -11.406 1 92.38 196 GLY B O 1
ATOM 3489 N N . LEU B 1 197 ? -5.078 -22.844 -11.398 1 94.25 197 LEU B N 1
ATOM 3490 C CA . LEU B 1 197 ? -3.986 -22.641 -12.336 1 94.25 197 LEU B CA 1
ATOM 3491 C C . LEU B 1 197 ? -4.48 -22.734 -13.781 1 94.25 197 LEU B C 1
ATOM 3493 O O . LEU B 1 197 ? -5.238 -23.656 -14.117 1 94.25 197 LEU B O 1
ATOM 3497 N N . ILE B 1 198 ? -4 -21.812 -14.586 1 91.88 198 ILE B N 1
ATOM 3498 C CA . ILE B 1 198 ? -4.332 -21.797 -16 1 91.88 198 ILE B CA 1
ATOM 3499 C C . ILE B 1 198 ? -3.08 -21.484 -16.828 1 91.88 198 ILE B C 1
ATOM 3501 O O . ILE B 1 198 ? -2.311 -20.578 -16.484 1 91.88 198 ILE B O 1
ATOM 3505 N N . SER B 1 199 ? -2.885 -22.203 -17.906 1 92.81 199 SER B N 1
ATOM 3506 C CA . SER B 1 199 ? -1.756 -21.953 -18.797 1 92.81 199 SER B CA 1
ATOM 3507 C C . SER B 1 199 ? -2.07 -20.844 -19.797 1 92.81 199 SER B C 1
ATOM 3509 O O . SER B 1 199 ? -3.178 -20.797 -20.328 1 92.81 199 SER B O 1
ATOM 3511 N N . PHE B 1 200 ? -1.04 -19.984 -20.016 1 89.12 200 PHE B N 1
ATOM 3512 C CA . PHE B 1 200 ? -1.195 -18.922 -21 1 89.12 200 PHE B CA 1
ATOM 3513 C C . PHE B 1 200 ? -1.52 -19.516 -22.375 1 89.12 200 PHE B C 1
ATOM 3515 O O . PHE B 1 200 ? -2.467 -19.078 -23.031 1 89.12 200 PHE B O 1
ATOM 3522 N N . ASP B 1 201 ? -0.743 -20.453 -22.734 1 89.38 201 ASP B N 1
ATOM 3523 C CA . ASP B 1 201 ? -0.731 -20.953 -24.109 1 89.38 201 ASP B CA 1
ATOM 3524 C C . ASP B 1 201 ? -1.766 -22.062 -24.297 1 89.38 201 ASP B C 1
ATOM 3526 O O . ASP B 1 201 ? -2.201 -22.328 -25.422 1 89.38 201 ASP B O 1
ATOM 3530 N N . HIS B 1 202 ? -2.15 -22.734 -23.219 1 89.44 202 HIS B N 1
ATOM 3531 C CA . HIS B 1 202 ? -3.1 -23.828 -23.281 1 89.44 202 HIS B CA 1
ATOM 3532 C C . HIS B 1 202 ? -4.188 -23.688 -22.219 1 89.44 202 HIS B C 1
ATOM 3534 O O . HIS B 1 202 ? -4.328 -24.547 -21.344 1 89.44 202 HIS B O 1
ATOM 3540 N N . PRO B 1 203 ? -5.023 -22.672 -22.391 1 87.38 203 PRO B N 1
ATOM 3541 C CA . PRO B 1 203 ? -6 -22.359 -21.344 1 87.38 203 PRO B CA 1
ATOM 3542 C C . PRO B 1 203 ? -7.062 -23.438 -21.188 1 87.38 203 PRO B C 1
ATOM 3544 O O . PRO B 1 203 ? -7.73 -23.5 -20.141 1 87.38 203 PRO B O 1
ATOM 3547 N N . LEU B 1 204 ? -7.184 -24.328 -22.109 1 86.5 204 LEU B N 1
ATOM 3548 C CA . LEU B 1 204 ? -8.203 -25.359 -22.047 1 86.5 204 LEU B CA 1
ATOM 3549 C C . LEU B 1 204 ? -7.613 -26.672 -21.516 1 86.5 204 LEU B C 1
ATOM 3551 O O . LEU B 1 204 ? -8.32 -27.672 -21.406 1 86.5 204 LEU B O 1
ATOM 3555 N N . HIS B 1 205 ? -6.398 -26.641 -21.219 1 89.5 205 HIS B N 1
ATOM 3556 C CA . HIS B 1 205 ? -5.742 -27.812 -20.656 1 89.5 205 HIS B CA 1
ATOM 3557 C C . HIS B 1 205 ? -5.469 -27.641 -19.172 1 89.5 205 HIS B C 1
ATOM 3559 O O . HIS B 1 205 ? -5.168 -26.547 -18.719 1 89.5 205 HIS B O 1
ATOM 3565 N N . LYS B 1 206 ? -5.547 -28.734 -18.562 1 89.81 206 LYS B N 1
ATOM 3566 C CA . LYS B 1 206 ? -5.312 -28.703 -17.125 1 89.81 206 LYS B CA 1
ATOM 3567 C C . LYS B 1 206 ? -3.824 -28.594 -16.812 1 89.81 206 LYS B C 1
ATOM 3569 O O . LYS B 1 206 ? -2.992 -29.172 -17.516 1 89.81 206 LYS B O 1
ATOM 3574 N N . VAL B 1 207 ? -3.572 -27.828 -15.844 1 93.31 207 VAL B N 1
ATOM 3575 C CA . VAL B 1 207 ? -2.234 -27.828 -15.266 1 93.31 207 VAL B CA 1
ATOM 3576 C C . VAL B 1 207 ? -2.193 -28.797 -14.078 1 93.31 207 VAL B C 1
ATOM 3578 O O . VAL B 1 207 ? -2.918 -28.609 -13.094 1 93.31 207 VAL B O 1
ATOM 3581 N N . GLN B 1 208 ? -1.316 -29.812 -14.156 1 92.62 208 GLN B N 1
ATOM 3582 C CA . GLN B 1 208 ? -1.331 -30.859 -13.141 1 92.62 208 GLN B CA 1
ATOM 3583 C C . GLN B 1 208 ? -0.028 -30.875 -12.352 1 92.62 208 GLN B C 1
ATOM 3585 O O . GLN B 1 208 ? 1.026 -30.5 -12.867 1 92.62 208 GLN B O 1
ATOM 3590 N N . ALA B 1 209 ? -0.174 -31.297 -11.133 1 94.5 209 ALA B N 1
ATOM 3591 C CA . ALA B 1 209 ? 0.996 -31.5 -10.281 1 94.5 209 ALA B CA 1
ATOM 3592 C C . ALA B 1 209 ? 1.646 -32.844 -10.555 1 94.5 209 ALA B C 1
ATOM 3594 O O . ALA B 1 209 ? 0.952 -33.844 -10.75 1 94.5 209 ALA B O 1
ATOM 3595 N N . VAL B 1 210 ? 2.928 -32.844 -10.609 1 93.62 210 VAL B N 1
ATOM 3596 C CA . VAL B 1 210 ? 3.711 -34.062 -10.758 1 93.62 210 VAL B CA 1
ATOM 3597 C C . VAL B 1 210 ? 4.652 -34.219 -9.57 1 93.62 210 VAL B C 1
ATOM 3599 O O . VAL B 1 210 ? 5.418 -33.312 -9.242 1 93.62 210 VAL B O 1
ATOM 3602 N N . ALA B 1 211 ? 4.594 -35.312 -8.953 1 92 211 ALA B N 1
ATOM 3603 C CA . ALA B 1 211 ? 5.43 -35.594 -7.789 1 92 211 ALA B CA 1
ATOM 3604 C C . ALA B 1 211 ? 6.742 -36.25 -8.203 1 92 211 ALA B C 1
ATOM 3606 O O . ALA B 1 211 ? 6.75 -37.156 -9.055 1 92 211 ALA B O 1
ATOM 3607 N N . HIS B 1 212 ? 7.805 -35.719 -7.672 1 91 212 HIS B N 1
ATOM 3608 C CA . HIS B 1 212 ? 9.094 -36.406 -7.773 1 91 212 HIS B CA 1
ATOM 3609 C C . HIS B 1 212 ? 9.336 -37.312 -6.578 1 91 212 HIS B C 1
ATOM 3611 O O . HIS B 1 212 ? 9.398 -36.844 -5.438 1 91 212 HIS B O 1
ATOM 3617 N N . GLU B 1 213 ? 9.492 -38.594 -6.84 1 89.5 213 GLU B N 1
ATOM 3618 C CA . GLU B 1 213 ? 9.633 -39.562 -5.773 1 89.5 213 GLU B CA 1
ATOM 3619 C C . GLU B 1 213 ? 11.031 -40.188 -5.762 1 89.5 213 GLU B C 1
ATOM 3621 O O . GLU B 1 213 ? 11.68 -40.281 -6.809 1 89.5 213 GLU B O 1
ATOM 3626 N N . ASP B 1 214 ? 11.453 -40.469 -4.617 1 87.38 214 ASP B N 1
ATOM 3627 C CA . ASP B 1 214 ? 12.695 -41.219 -4.527 1 87.38 214 ASP B CA 1
ATOM 3628 C C . ASP B 1 214 ? 12.453 -42.719 -4.715 1 87.38 214 ASP B C 1
ATOM 3630 O O . ASP B 1 214 ? 11.344 -43.125 -5.051 1 87.38 214 ASP B O 1
ATOM 3634 N N . ASP B 1 215 ? 13.609 -43.469 -4.578 1 89.06 215 ASP B N 1
ATOM 3635 C CA . ASP B 1 215 ? 13.555 -44.906 -4.84 1 89.06 215 ASP B CA 1
ATOM 3636 C C . ASP B 1 215 ? 12.656 -45.625 -3.824 1 89.06 215 ASP B C 1
ATOM 3638 O O . ASP B 1 215 ? 12.18 -46.75 -4.078 1 89.06 215 ASP B O 1
ATOM 3642 N N . ASN B 1 216 ? 12.438 -45.062 -2.686 1 88.06 216 ASN B N 1
ATOM 3643 C CA . ASN B 1 216 ? 11.625 -45.656 -1.624 1 88.06 216 ASN B CA 1
ATOM 3644 C C . ASN B 1 216 ? 10.18 -45.188 -1.689 1 88.06 216 ASN B C 1
ATOM 3646 O O . ASN B 1 216 ? 9.383 -45.469 -0.795 1 88.06 216 ASN B O 1
ATOM 3650 N N . GLY B 1 217 ? 9.828 -44.312 -2.682 1 83.75 217 GLY B N 1
ATOM 3651 C CA . GLY B 1 217 ? 8.469 -43.812 -2.863 1 83.75 217 GLY B CA 1
ATOM 3652 C C . GLY B 1 217 ? 8.172 -42.531 -2.105 1 83.75 217 GLY B C 1
ATOM 3653 O O . GLY B 1 217 ? 7.031 -42.062 -2.08 1 83.75 217 GLY B O 1
ATOM 3654 N N . ASN B 1 218 ? 9.188 -42.031 -1.48 1 85.81 218 ASN B N 1
ATOM 3655 C CA . ASN B 1 218 ? 9 -40.781 -0.777 1 85.81 218 ASN B CA 1
ATOM 3656 C C . ASN B 1 218 ? 8.938 -39.594 -1.746 1 85.81 218 ASN B C 1
ATOM 3658 O O . ASN B 1 218 ? 9.75 -39.5 -2.666 1 85.81 218 ASN B O 1
ATOM 3662 N N . ILE B 1 219 ? 7.91 -38.844 -1.577 1 88.38 219 ILE B N 1
ATOM 3663 C CA . ILE B 1 219 ? 7.785 -37.688 -2.441 1 88.38 219 ILE B CA 1
ATOM 3664 C C . ILE B 1 219 ? 8.781 -36.625 -2.01 1 88.38 219 ILE B C 1
ATOM 3666 O O . ILE B 1 219 ? 8.703 -36.094 -0.894 1 88.38 219 ILE B O 1
ATOM 3670 N N . LEU B 1 220 ? 9.625 -36.25 -2.854 1 88.19 220 LEU B N 1
ATOM 3671 C CA . LEU B 1 220 ? 10.695 -35.312 -2.555 1 88.19 220 LEU B CA 1
ATOM 3672 C C . LEU B 1 220 ? 10.266 -33.875 -2.916 1 88.19 220 LEU B C 1
ATOM 3674 O O . LEU B 1 220 ? 10.602 -32.938 -2.207 1 88.19 220 LEU B O 1
ATOM 3678 N N . SER B 1 221 ? 9.594 -33.812 -4.012 1 91.19 221 SER B N 1
ATOM 3679 C CA . SER B 1 221 ? 9.156 -32.5 -4.492 1 91.19 221 SER B CA 1
ATOM 3680 C C . SER B 1 221 ? 7.977 -32.625 -5.445 1 91.19 221 SER B C 1
ATOM 3682 O O . SER B 1 221 ? 7.617 -33.75 -5.855 1 91.19 221 SER B O 1
ATOM 3684 N N . VAL B 1 222 ? 7.34 -31.484 -5.676 1 94.5 222 VAL B N 1
ATOM 3685 C CA . VAL B 1 222 ? 6.258 -31.422 -6.652 1 94.5 222 VAL B CA 1
ATOM 3686 C C . VAL B 1 222 ? 6.523 -30.297 -7.645 1 94.5 222 VAL B C 1
ATOM 3688 O O . VAL B 1 222 ? 7.145 -29.281 -7.297 1 94.5 222 VAL B O 1
ATOM 3691 N N . TYR B 1 223 ? 6.199 -30.531 -8.828 1 94.62 223 TYR B N 1
ATOM 3692 C CA . TYR B 1 223 ? 6.191 -29.469 -9.836 1 94.62 223 TYR B CA 1
ATOM 3693 C C . TYR B 1 223 ? 4.91 -29.516 -10.656 1 94.62 223 TYR B C 1
ATOM 3695 O O . TYR B 1 223 ? 4.18 -30.516 -10.633 1 94.62 223 TYR B O 1
ATOM 3703 N N . PHE B 1 224 ? 4.574 -28.453 -11.289 1 96.25 224 PHE B N 1
ATOM 3704 C CA . PHE B 1 224 ? 3.332 -28.344 -12.039 1 96.25 224 PHE B CA 1
ATOM 3705 C C . PHE B 1 224 ? 3.609 -28.203 -13.531 1 96.25 224 PHE B C 1
ATOM 3707 O O . PHE B 1 224 ? 4.535 -27.5 -13.938 1 96.25 224 PHE B O 1
ATOM 3714 N N . GLN B 1 225 ? 2.809 -28.906 -14.281 1 93.31 225 GLN B N 1
ATOM 3715 C CA . GLN B 1 225 ? 2.973 -28.875 -15.727 1 93.31 225 GLN B CA 1
ATOM 3716 C C . GLN B 1 225 ? 1.627 -29 -16.438 1 93.31 225 GLN B C 1
ATOM 3718 O O . GLN B 1 225 ? 0.671 -29.547 -15.875 1 93.31 225 GLN B O 1
ATOM 3723 N N . VAL B 1 226 ? 1.604 -28.453 -17.609 1 92.44 226 VAL B N 1
ATOM 3724 C CA . VAL B 1 226 ? 0.388 -28.531 -18.422 1 92.44 226 VAL B CA 1
ATOM 3725 C C . VAL B 1 226 ? 0.206 -29.953 -18.938 1 92.44 226 VAL B C 1
ATOM 3727 O O . VAL B 1 226 ? 1.141 -30.547 -19.484 1 92.44 226 VAL B O 1
ATOM 3730 N N . ASP B 1 227 ? -0.982 -30.453 -18.688 1 90.06 227 ASP B N 1
ATOM 3731 C CA . ASP B 1 227 ? -1.358 -31.719 -19.297 1 90.06 227 ASP B CA 1
ATOM 3732 C C . ASP B 1 227 ? -1.879 -31.531 -20.719 1 90.06 227 ASP B C 1
ATOM 3734 O O . ASP B 1 227 ? -3.047 -31.188 -20.922 1 90.06 227 ASP B O 1
ATOM 3738 N N . LEU B 1 228 ? -1.07 -31.781 -21.672 1 85.38 228 LEU B N 1
ATOM 3739 C CA . LEU B 1 228 ? -1.415 -31.5 -23.062 1 85.38 228 LEU B CA 1
ATOM 3740 C C . LEU B 1 228 ? -2.363 -32.562 -23.609 1 85.38 228 LEU B C 1
ATOM 3742 O O . LEU B 1 228 ? -2.945 -32.375 -24.672 1 85.38 228 LEU B O 1
ATOM 3746 N N . TYR B 1 229 ? -2.674 -33.531 -22.906 1 81.62 229 TYR B N 1
ATOM 3747 C CA . TYR B 1 229 ? -3.465 -34.656 -23.422 1 81.62 229 TYR B CA 1
ATOM 3748 C C . TYR B 1 229 ? -4.902 -34.562 -22.922 1 81.62 229 TYR B C 1
ATOM 3750 O O . TYR B 1 229 ? -5.797 -35.219 -23.484 1 81.62 229 TYR B O 1
ATOM 3758 N N . THR B 1 230 ? -5.234 -33.906 -21.844 1 71.5 230 THR B N 1
ATOM 3759 C CA . THR B 1 230 ? -6.578 -33.812 -21.281 1 71.5 230 THR B CA 1
ATOM 3760 C C . THR B 1 230 ? -7.129 -32.406 -21.453 1 71.5 230 THR B C 1
ATOM 3762 O O . THR B 1 230 ? -6.574 -31.438 -20.922 1 71.5 230 THR B O 1
ATOM 3765 N N . LYS B 1 231 ? -8.203 -32.312 -22.391 1 72.62 231 LYS B N 1
ATOM 3766 C CA . LYS B 1 231 ? -8.836 -31.016 -22.609 1 72.62 231 LYS B CA 1
ATOM 3767 C C . LYS B 1 231 ? -10.008 -30.797 -21.656 1 72.62 231 LYS B C 1
ATOM 3769 O O . LYS B 1 231 ? -10.789 -31.719 -21.406 1 72.62 231 LYS B O 1
ATOM 3774 N N . LEU B 1 232 ? -10.016 -29.578 -20.969 1 66.62 232 LEU B N 1
ATOM 3775 C CA . LEU B 1 232 ? -11.125 -29.203 -20.094 1 66.62 232 LEU B CA 1
ATOM 3776 C C . LEU B 1 232 ? -12.359 -28.828 -20.922 1 66.62 232 LEU B C 1
ATOM 3778 O O . LEU B 1 232 ? -12.234 -28.281 -22.016 1 66.62 232 LEU B O 1
ATOM 3782 N N . PRO B 1 233 ? -13.617 -29.281 -20.469 1 57 233 PRO B N 1
ATOM 378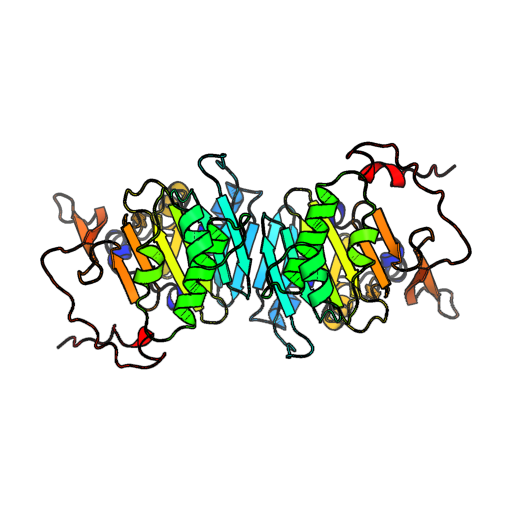3 C CA . PRO B 1 233 ? -14.828 -28.922 -21.219 1 57 233 PRO B CA 1
ATOM 3784 C C . PRO B 1 233 ? -15.039 -27.406 -21.281 1 57 233 PRO B C 1
ATOM 3786 O O . PRO B 1 233 ? -14.672 -26.688 -20.344 1 57 233 PRO B O 1
ATOM 3789 N N . SER B 1 234 ? -15.125 -26.781 -22.344 1 50.62 234 SER B N 1
ATOM 3790 C CA . SER B 1 234 ? -15.344 -25.344 -22.562 1 50.62 234 SER B CA 1
ATOM 3791 C C . SER B 1 234 ? -16.469 -24.828 -21.672 1 50.62 234 SER B C 1
ATOM 3793 O O . SER B 1 234 ? -17.484 -25.5 -21.5 1 50.62 234 SER B O 1
ATOM 3795 N N . ILE B 1 235 ? -16.234 -24.031 -20.641 1 45.47 235 ILE B N 1
ATOM 3796 C CA . ILE B 1 235 ? -17.297 -23.406 -19.859 1 45.47 235 ILE B CA 1
ATOM 3797 C C . ILE B 1 235 ? -18.219 -22.609 -20.781 1 45.47 235 ILE B C 1
ATOM 3799 O O . ILE B 1 235 ? -17.766 -21.734 -21.516 1 45.47 235 ILE B O 1
ATOM 3803 N N . PRO B 1 236 ? -19.516 -23.016 -20.859 1 42.03 236 PRO B N 1
ATOM 3804 C CA . PRO B 1 236 ? -20.438 -22.234 -21.672 1 42.03 236 PRO B CA 1
ATOM 3805 C C . PRO B 1 236 ? -20.438 -20.75 -21.297 1 42.03 236 PRO B C 1
ATOM 3807 O O . PRO B 1 236 ? -20.312 -20.422 -20.109 1 42.03 236 PRO B O 1
ATOM 3810 N N . ARG B 1 237 ? -20.016 -19.828 -22.125 1 39.88 237 ARG B N 1
ATOM 3811 C CA . ARG B 1 237 ? -19.938 -18.375 -22.047 1 39.88 237 ARG B CA 1
ATOM 3812 C C . ARG B 1 237 ? -21.234 -17.781 -21.516 1 39.88 237 ARG B C 1
ATOM 3814 O O . ARG B 1 237 ? -21.438 -16.578 -21.609 1 39.88 237 ARG B O 1
ATOM 3821 N N . THR B 1 238 ? -22.266 -18.5 -21.219 1 36.72 238 THR B N 1
ATOM 3822 C CA . THR B 1 238 ? -23.516 -17.781 -20.984 1 36.72 238 THR B CA 1
ATOM 3823 C C . THR B 1 238 ? -23.484 -17.062 -19.641 1 36.72 238 THR B C 1
ATOM 3825 O O . THR B 1 238 ? -24.453 -16.391 -19.266 1 36.72 238 THR B O 1
ATOM 3828 N N . GLY B 1 239 ? -22.875 -17.625 -18.578 1 34.12 239 GLY B N 1
ATOM 3829 C CA . GLY B 1 239 ? -23.359 -17.203 -17.281 1 34.12 239 GLY B CA 1
ATOM 3830 C C . GLY B 1 239 ? -22.797 -15.859 -16.844 1 34.12 239 GLY B C 1
ATOM 3831 O O . GLY B 1 239 ? -21.812 -15.383 -17.406 1 34.12 239 GLY B O 1
ATOM 3832 N N . SER B 1 240 ? -23.641 -15.047 -16.094 1 31.89 240 SER B N 1
ATOM 3833 C CA . SER B 1 240 ? -23.391 -13.766 -15.445 1 31.89 240 SER B CA 1
ATOM 3834 C C . SER B 1 240 ? -22.125 -13.797 -14.594 1 31.89 240 SER B C 1
ATOM 3836 O O . SER B 1 240 ? -21.609 -14.875 -14.297 1 31.89 240 SER B O 1
ATOM 3838 N N . ALA B 1 241 ? -21.781 -12.633 -13.82 1 36.31 241 ALA B N 1
ATOM 3839 C CA . ALA B 1 241 ? -20.672 -12.367 -12.914 1 36.31 241 ALA B CA 1
ATOM 3840 C C . ALA B 1 241 ? -20.438 -13.531 -11.961 1 36.31 241 ALA B C 1
ATOM 3842 O O . ALA B 1 241 ? -19.438 -13.594 -11.258 1 36.31 241 ALA B O 1
ATOM 3843 N N . ALA B 1 242 ? -21.484 -14.328 -11.695 1 35.75 242 ALA B N 1
ATOM 3844 C CA . ALA B 1 242 ? -21.5 -15.375 -10.68 1 35.75 242 ALA B CA 1
ATOM 3845 C C . ALA B 1 242 ? -20.641 -16.562 -11.102 1 35.75 242 ALA B C 1
ATOM 3847 O O . ALA B 1 242 ? -20.438 -17.5 -10.32 1 35.75 242 ALA B O 1
ATOM 3848 N N . ASN B 1 243 ? -20.344 -16.734 -12.281 1 38.09 243 ASN B N 1
ATOM 3849 C CA . ASN B 1 243 ? -19.766 -17.969 -12.805 1 38.09 243 ASN B CA 1
ATOM 3850 C C . ASN B 1 243 ? -18.281 -18.094 -12.445 1 38.09 243 ASN B C 1
ATOM 3852 O O . ASN B 1 243 ? -17.641 -19.094 -12.781 1 38.09 243 ASN B O 1
ATOM 3856 N N . TRP B 1 244 ? -17.656 -17.078 -12.141 1 36.38 244 TRP B N 1
ATOM 3857 C CA . TRP B 1 244 ? -16.266 -17.297 -11.805 1 36.38 244 TRP B CA 1
ATOM 3858 C C . TRP B 1 244 ? -16.125 -18.312 -10.664 1 36.38 244 TRP B C 1
ATOM 3860 O O . TRP B 1 244 ? -15.094 -18.953 -10.516 1 36.38 244 TRP B O 1
ATOM 3870 N N . ALA B 1 245 ? -17.125 -18.359 -9.766 1 36.41 245 ALA B N 1
ATOM 3871 C CA . ALA B 1 245 ? -17.047 -19.219 -8.586 1 36.41 245 ALA B CA 1
ATOM 3872 C C . ALA B 1 245 ? -17.344 -20.672 -8.945 1 36.41 245 ALA B C 1
ATOM 3874 O O . ALA B 1 245 ? -16.922 -21.594 -8.242 1 36.41 245 ALA B O 1
ATOM 3875 N N . ASP B 1 246 ? -18.188 -20.938 -9.93 1 31.97 246 ASP B N 1
ATOM 3876 C CA . ASP B 1 246 ? -18.812 -22.25 -10.047 1 31.97 246 ASP B CA 1
ATOM 3877 C C . ASP B 1 246 ? -17.953 -23.203 -10.867 1 31.97 246 ASP B C 1
ATOM 3879 O O . ASP B 1 246 ? -18.312 -24.359 -11.055 1 31.97 246 ASP B O 1
ATOM 3883 N N . ALA B 1 247 ? -16.906 -22.812 -11.547 1 36.56 247 ALA B N 1
ATOM 3884 C CA . ALA B 1 247 ? -16.281 -23.828 -12.391 1 36.56 247 ALA B CA 1
ATOM 3885 C C . ALA B 1 247 ? -15.711 -24.953 -11.547 1 36.56 247 ALA B C 1
ATOM 3887 O O . ALA B 1 247 ? -15.227 -25.953 -12.086 1 36.56 247 ALA B O 1
ATOM 3888 N N . ALA B 1 248 ? -15.531 -24.844 -10.266 1 36.59 248 ALA B N 1
ATOM 3889 C CA . ALA B 1 248 ? -14.867 -25.906 -9.516 1 36.59 248 ALA B CA 1
ATOM 3890 C C . ALA B 1 248 ? -15.828 -27.062 -9.227 1 36.59 248 ALA B C 1
ATOM 3892 O O . ALA B 1 248 ? -15.438 -28.062 -8.625 1 36.59 248 ALA B O 1
ATOM 3893 N N . GLU B 1 249 ? -17.172 -26.875 -9.234 1 32.03 249 GLU B N 1
ATOM 3894 C CA . GLU B 1 249 ? -18 -27.984 -8.758 1 32.03 249 GLU B CA 1
ATOM 3895 C C . GLU B 1 249 ? -18.062 -29.109 -9.789 1 32.03 249 GLU B C 1
ATOM 3897 O O . GLU B 1 249 ? -19.125 -29.703 -9.992 1 32.03 249 GLU B O 1
ATOM 3902 N N . VAL B 1 250 ? -17.266 -29.141 -10.859 1 30.86 250 VAL B N 1
ATOM 3903 C CA . VAL B 1 250 ? -17.562 -30.328 -11.664 1 30.86 250 VAL B CA 1
ATOM 3904 C C . VAL B 1 250 ? -17.516 -31.578 -10.781 1 30.86 250 VAL B C 1
ATOM 3906 O O . VAL B 1 250 ? -16.781 -31.625 -9.797 1 30.86 250 VAL B O 1
ATOM 3909 N N . GLN B 1 251 ? -18.25 -32.719 -11.18 1 28.59 251 GLN B N 1
ATOM 3910 C CA . GLN B 1 251 ? -18.859 -33.969 -10.758 1 28.59 251 GLN B CA 1
ATOM 3911 C C . GLN B 1 251 ? -17.812 -34.938 -10.211 1 28.59 251 GLN B C 1
ATOM 3913 O O . GLN B 1 251 ? -16.906 -35.375 -10.945 1 28.59 251 GLN B O 1
ATOM 3918 N N . GLY B 1 252 ? -17.234 -34.75 -9.102 1 25.14 252 GLY B N 1
ATOM 3919 C CA . GLY B 1 252 ? -16.797 -36 -8.477 1 25.14 252 GLY B CA 1
ATOM 3920 C C . GLY B 1 252 ? -17.812 -37.094 -8.57 1 25.14 252 GLY B C 1
ATOM 3921 O O . GLY B 1 252 ? -17.859 -38 -7.719 1 25.14 252 GLY B O 1
ATOM 3922 N N . GLU B 1 253 ? -18.641 -37.219 -9.734 1 24.66 253 GLU B N 1
ATOM 3923 C CA . GLU B 1 253 ? -19.078 -38.625 -9.734 1 24.66 253 GLU B CA 1
ATOM 3924 C C . GLU B 1 253 ? -17.938 -39.562 -10.102 1 24.66 253 GLU B C 1
ATOM 3926 O O . GLU B 1 253 ? -17.109 -39.25 -10.953 1 24.66 253 GLU B O 1
#

Radius of gyration: 25.27 Å; Cα contacts (8 Å, |Δi|>4): 1116; chains: 2; bounding box: 44×86×64 Å

Solvent-accessible surface area (backbone atoms only — not comparable to full-atom values): 26622 Å² total; per-residue (Å²): 75,38,36,36,25,32,37,90,54,33,47,53,67,70,66,43,43,56,33,18,74,86,57,74,62,30,28,45,69,70,56,39,51,49,50,50,41,66,78,36,60,78,24,36,39,39,37,41,50,83,74,21,36,38,33,46,48,68,77,85,49,39,96,84,38,34,69,44,56,32,31,52,86,58,28,38,26,42,30,34,39,48,56,73,50,49,68,61,49,26,60,74,71,70,47,60,91,83,60,47,71,42,53,49,53,50,50,39,48,49,51,42,68,69,42,70,83,51,61,71,61,63,56,55,57,76,63,43,55,41,22,34,36,42,35,40,30,65,86,79,60,44,40,41,35,40,32,21,64,80,44,70,38,65,43,31,33,28,30,27,59,83,44,21,22,34,36,23,50,43,64,69,57,44,46,62,22,11,29,45,9,33,32,63,53,45,50,24,24,35,38,28,44,68,73,42,63,36,32,57,89,43,65,50,26,46,59,40,78,44,74,41,57,48,99,86,65,46,48,65,34,46,42,57,45,74,37,88,83,51,75,53,81,78,74,75,85,77,58,63,84,70,47,64,63,57,74,70,67,66,74,88,116,75,40,36,36,26,33,36,90,52,33,47,52,68,70,66,43,42,58,33,20,73,85,58,74,61,30,29,45,68,68,57,37,51,50,49,49,40,66,77,34,61,78,26,38,36,38,37,41,49,83,72,22,33,38,34,46,48,69,77,85,50,39,95,85,38,34,67,45,55,30,31,52,85,56,28,38,27,43,29,35,39,46,55,76,50,48,70,59,50,26,60,74,70,70,47,60,90,80,59,46,71,43,54,48,53,51,50,40,48,48,50,41,69,68,41,73,81,51,62,71,60,63,58,55,56,76,63,41,55,41,23,34,36,43,36,39,31,64,86,79,60,43,40,40,36,38,31,21,65,81,44,70,38,65,42,32,34,28,30,27,59,82,44,21,20,34,38,23,49,43,63,70,56,43,45,60,20,11,30,45,8,33,31,62,53,45,50,24,24,35,38,28,46,65,72,42,63,34,31,56,88,44,65,49,25,45,59,41,77,43,72,41,57,48,98,87,66,47,45,64,35,44,44,56,43,74,36,88,83,50,74,53,81,80,74,75,81,76,58,62,86,70,47,61,65,55,72,69,71,68,75,84,115